Protein AF-A0A7R9NQP6-F1 (afdb_monomer)

InterPro domains:
  IPR001611 Leucine-rich repeat [PF13516] (286-305)
  IPR001611 Leucine-rich repeat [PF13516] (339-361)
  IPR001611 Leucine-rich repeat [PF13516] (367-389)
  IPR001611 Leucine-rich repeat [PF13516] (395-410)
  IPR032675 Leucine-rich repeat domain superfamily [G3DSA:3.80.10.10] (155-460)
  IPR052410 Dynein regulatory complex subunit 5 [PTHR24107] (277-445)

Solvent-accessible surface area (backbone atoms only — not comparable to full-atom values): 25619 Å² total; per-residue (Å²): 143,89,82,80,91,78,88,80,87,78,88,86,83,85,84,86,80,86,86,90,86,91,86,78,85,89,87,82,89,89,80,81,88,85,82,84,84,79,77,88,72,80,71,70,82,73,80,71,73,75,63,85,80,70,61,91,67,77,78,74,50,72,64,57,54,50,40,52,55,46,47,79,43,45,88,72,62,83,75,62,69,85,79,47,56,72,65,60,40,51,53,34,52,73,68,49,72,95,69,56,63,89,54,43,63,84,69,55,83,57,50,68,50,29,40,53,59,35,43,75,78,41,72,85,65,62,42,76,82,40,83,69,30,32,55,34,37,45,41,27,50,50,52,32,48,53,56,38,67,39,39,27,81,79,43,71,67,59,68,56,63,66,44,42,78,73,30,20,94,53,28,34,53,41,70,32,74,23,43,56,68,62,68,74,81,71,62,70,84,80,65,60,97,82,68,86,67,79,80,73,76,61,50,72,90,56,45,41,69,55,33,60,50,26,87,53,34,26,37,42,34,40,22,53,31,76,67,92,68,59,95,87,62,62,72,82,68,56,68,73,51,73,65,59,53,51,38,48,44,58,14,54,70,52,32,59,64,27,30,32,46,32,50,33,63,36,65,41,33,30,69,57,40,33,54,46,29,63,52,47,33,75,36,61,38,33,30,36,42,33,44,28,44,24,45,25,23,36,64,15,29,38,26,50,18,52,29,48,57,30,87,55,38,45,41,27,33,43,33,40,29,35,13,61,27,24,34,68,6,34,36,36,35,17,58,22,41,40,73,34,77,52,41,28,34,41,33,43,22,51,24,46,25,25,31,69,10,41,26,35,37,13,58,15,37,65,62,29,69,44,42,27,33,42,32,48,22,34,16,73,29,38,54,80,8,47,54,35,34,49,64,16,45,65,72,39,71,35,43,28,35,40,32,49,20,51,24,46,34,50,58,74,55,34,54,52,49,44,56,38,50,71,70,33,65,45,42,47,44,74,33,42,55,70,15,80,21,37,82,82,44,41,71,61,46,53,51,44,23,54,51,28,32,60,76,68,75,63,85,89,81,90,74,128

Structure (mmCIF, N/CA/C/O backbone):
data_AF-A0A7R9NQP6-F1
#
_entry.id   AF-A0A7R9NQP6-F1
#
loop_
_atom_site.group_PDB
_atom_site.id
_atom_site.type_symbol
_atom_site.label_atom_id
_atom_site.label_alt_id
_atom_site.label_comp_id
_atom_site.label_asym_id
_atom_site.label_entity_id
_atom_site.label_seq_id
_atom_site.pdbx_PDB_ins_code
_atom_site.Cartn_x
_atom_site.Cartn_y
_atom_site.Cartn_z
_atom_site.occupancy
_atom_site.B_iso_or_equiv
_atom_site.auth_seq_id
_atom_site.auth_comp_id
_atom_site.auth_asym_id
_atom_site.auth_atom_id
_atom_site.pdbx_PDB_model_num
ATOM 1 N N . CYS A 1 1 ? -31.441 -5.270 45.026 1.00 39.62 1 CYS A N 1
ATOM 2 C CA . CYS A 1 1 ? -31.573 -6.325 46.052 1.00 39.62 1 CYS A CA 1
ATOM 3 C C . CYS A 1 1 ? -31.035 -5.852 47.391 1.00 39.62 1 CYS A C 1
ATOM 5 O O . CYS A 1 1 ? -29.826 -5.816 47.558 1.00 39.62 1 CYS A O 1
ATOM 7 N N . LEU A 1 2 ? -31.949 -5.467 48.283 1.00 29.47 2 LEU A N 1
ATOM 8 C CA . LEU A 1 2 ? -31.888 -5.486 49.751 1.00 29.47 2 LEU A CA 1
ATOM 9 C C . LEU A 1 2 ? -32.905 -4.446 50.212 1.00 29.47 2 LEU A C 1
ATOM 11 O O . LEU A 1 2 ? -32.582 -3.270 50.274 1.00 29.47 2 LEU A O 1
ATOM 15 N N . LEU A 1 3 ? -34.133 -4.885 50.475 1.00 30.61 3 LEU A N 1
ATOM 16 C CA . LEU A 1 3 ? -34.961 -4.346 51.545 1.00 30.61 3 LEU A CA 1
ATOM 17 C C . LEU A 1 3 ? -35.979 -5.419 51.938 1.00 30.61 3 LEU A C 1
ATOM 19 O O . LEU A 1 3 ? -36.476 -6.192 51.123 1.00 30.61 3 LEU A O 1
ATOM 23 N N . SER A 1 4 ? -36.116 -5.515 53.246 1.00 28.83 4 SER A N 1
ATOM 24 C CA . SER A 1 4 ? -36.638 -6.590 54.068 1.00 28.83 4 SER A CA 1
ATOM 25 C C . SER A 1 4 ? -38.142 -6.805 53.953 1.00 28.83 4 SER A C 1
ATOM 27 O O . SER A 1 4 ? -38.912 -5.856 53.846 1.00 28.83 4 SER A O 1
ATOM 29 N N . LYS A 1 5 ? -38.531 -8.074 54.109 1.00 33.00 5 LYS A N 1
ATOM 30 C CA . LYS A 1 5 ? -39.879 -8.525 54.457 1.00 33.00 5 LYS A CA 1
ATOM 31 C C . LYS A 1 5 ? -40.4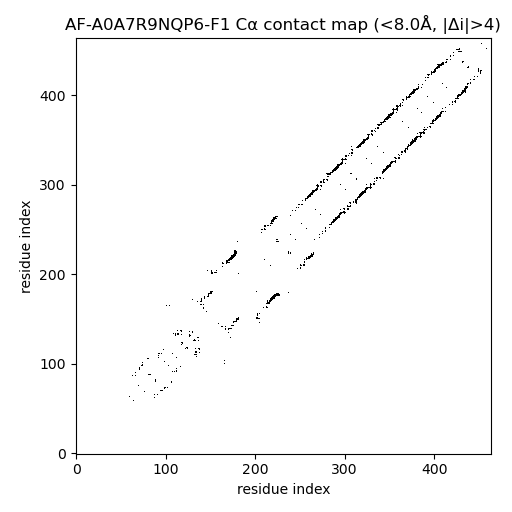50 -7.732 55.639 1.00 33.00 5 LYS A C 1
ATOM 33 O O . LYS A 1 5 ? -39.841 -7.700 56.706 1.00 33.00 5 LYS A O 1
ATOM 38 N N . SER A 1 6 ? -41.660 -7.217 55.472 1.00 28.95 6 SER A N 1
ATOM 39 C CA . SER A 1 6 ? -42.601 -6.989 56.568 1.00 28.95 6 SER A CA 1
ATOM 40 C C . SER A 1 6 ? -43.941 -7.584 56.148 1.00 28.95 6 SER A C 1
ATOM 42 O O . SER A 1 6 ? -44.668 -7.000 55.346 1.00 28.95 6 SER A O 1
ATOM 44 N N . GLU A 1 7 ? -44.208 -8.791 56.641 1.00 29.53 7 GLU A N 1
ATOM 45 C CA . GLU A 1 7 ? -45.511 -9.449 56.582 1.00 29.53 7 GLU A CA 1
ATOM 46 C C . GLU A 1 7 ? -46.492 -8.638 57.442 1.00 29.53 7 GLU A C 1
ATOM 48 O O . GLU A 1 7 ? -46.265 -8.442 58.635 1.00 29.53 7 GLU A O 1
ATOM 53 N N . CYS A 1 8 ? -47.569 -8.140 56.834 1.00 26.11 8 CYS A N 1
ATOM 54 C CA . CYS A 1 8 ? -48.753 -7.683 57.554 1.00 26.11 8 CYS A CA 1
ATOM 55 C C . CYS A 1 8 ? -49.799 -8.788 57.443 1.00 26.11 8 CYS A C 1
ATOM 57 O O . CYS A 1 8 ? -50.418 -8.978 56.398 1.00 26.11 8 CYS A O 1
ATOM 59 N N . VAL A 1 9 ? -49.941 -9.532 58.536 1.00 29.44 9 VAL A N 1
ATOM 60 C CA . VAL A 1 9 ? -51.050 -10.445 58.797 1.00 29.44 9 VAL A CA 1
ATOM 61 C C . VAL A 1 9 ? -52.276 -9.587 59.104 1.00 29.44 9 VAL A C 1
ATOM 63 O O . VAL A 1 9 ? -52.268 -8.820 60.064 1.00 29.44 9 VAL A O 1
ATOM 66 N N . MET A 1 10 ? -53.315 -9.698 58.283 1.00 29.81 10 MET A N 1
ATOM 67 C CA . MET A 1 10 ? -54.665 -9.256 58.628 1.00 29.81 10 MET A CA 1
ATOM 68 C C . MET A 1 10 ? -55.528 -10.512 58.684 1.00 29.81 10 MET A C 1
ATOM 70 O O . MET A 1 10 ? -56.006 -10.984 57.655 1.00 29.81 10 MET A O 1
ATOM 74 N N . ASP A 1 11 ? -55.662 -11.063 59.890 1.00 29.48 11 ASP A N 1
ATOM 75 C CA . ASP A 1 11 ? -56.671 -12.068 60.213 1.00 29.48 11 ASP A CA 1
ATOM 76 C C . ASP A 1 11 ? -58.061 -11.438 60.070 1.00 29.48 11 ASP A C 1
ATOM 78 O O . ASP A 1 11 ? -58.393 -10.435 60.709 1.00 29.48 11 ASP A O 1
ATOM 82 N N . SER A 1 12 ? -58.869 -12.033 59.200 1.00 32.59 12 SER A N 1
ATOM 83 C CA . SER A 1 12 ? -60.274 -11.715 59.003 1.00 32.59 12 SER A CA 1
ATOM 84 C C . SER A 1 12 ? -61.116 -12.841 59.592 1.00 32.59 12 SER A C 1
ATOM 86 O O . SER A 1 12 ? -61.397 -13.794 58.882 1.00 32.59 12 SER A O 1
ATOM 88 N N . ASP A 1 13 ? -61.541 -12.726 60.849 1.00 30.78 13 ASP A N 1
ATOM 89 C CA . ASP A 1 13 ? -62.592 -13.585 61.405 1.00 30.78 13 ASP A CA 1
ATOM 90 C C . ASP A 1 13 ? -63.430 -12.782 62.410 1.00 30.78 13 ASP A C 1
ATOM 92 O O . ASP A 1 13 ? -63.097 -12.644 63.587 1.00 30.78 13 ASP A O 1
ATOM 96 N N . ILE A 1 14 ? -64.541 -12.219 61.927 1.00 34.50 14 ILE A N 1
ATOM 97 C CA . ILE A 1 14 ? -65.664 -11.800 62.772 1.00 34.50 14 ILE A CA 1
ATOM 98 C C . ILE A 1 14 ? -66.877 -12.594 62.294 1.00 34.50 14 ILE A C 1
ATOM 100 O O . ILE A 1 14 ? -67.584 -12.198 61.367 1.00 34.50 14 ILE A O 1
ATOM 104 N N . GLU A 1 15 ? -67.093 -13.739 62.936 1.00 32.62 15 GLU A N 1
ATOM 105 C CA . GLU A 1 15 ? -68.356 -14.465 62.893 1.00 32.62 15 GLU A CA 1
ATOM 106 C C . GLU A 1 15 ? -69.392 -13.753 63.771 1.00 32.62 15 GLU A C 1
ATOM 108 O O . GLU A 1 15 ? -69.141 -13.388 64.921 1.00 32.62 15 GLU A O 1
ATOM 113 N N . VAL A 1 16 ? -70.586 -13.569 63.212 1.00 32.91 16 VAL A N 1
ATOM 114 C CA . VAL A 1 16 ? -71.772 -13.071 63.909 1.00 32.91 16 VAL A CA 1
ATOM 115 C C . VAL A 1 16 ? -72.537 -14.268 64.463 1.00 32.91 16 VAL A C 1
ATOM 117 O O . VAL A 1 16 ? -72.942 -15.146 63.704 1.00 32.91 16 VAL A O 1
ATOM 120 N N . ASN A 1 17 ? -72.815 -14.285 65.763 1.00 33.66 17 ASN A N 1
ATOM 121 C CA . ASN A 1 17 ? -73.730 -15.237 66.387 1.00 33.66 17 ASN A CA 1
ATOM 122 C C . ASN A 1 17 ? -75.077 -14.583 66.739 1.00 33.66 17 ASN A C 1
ATOM 124 O O . ASN A 1 17 ? -75.167 -13.507 67.329 1.00 33.66 17 ASN A O 1
ATOM 128 N N . ALA A 1 18 ? -76.143 -15.271 66.326 1.00 37.06 18 ALA A N 1
ATOM 129 C CA . ALA A 1 18 ? -77.533 -14.973 66.641 1.00 37.06 18 ALA A CA 1
ATOM 130 C C . ALA A 1 18 ? -77.835 -15.243 68.129 1.00 37.06 18 ALA A C 1
ATOM 132 O O . ALA A 1 18 ? -77.159 -16.056 68.749 1.00 37.06 18 ALA A O 1
ATOM 133 N N . TYR A 1 19 ? -78.901 -14.616 68.645 1.00 32.16 19 TYR A N 1
ATOM 134 C CA . TYR A 1 19 ? -79.460 -14.683 70.014 1.00 32.16 19 TYR A CA 1
ATOM 135 C C . TYR A 1 19 ? -78.958 -13.598 70.986 1.00 32.16 19 TYR A C 1
ATOM 137 O O . TYR A 1 19 ? -77.983 -13.754 71.710 1.00 32.16 19 TYR A O 1
ATOM 145 N N . GLY A 1 20 ? -79.680 -12.471 71.015 1.00 33.56 20 GLY A N 1
ATOM 146 C CA . GLY A 1 20 ? -79.323 -11.289 71.796 1.00 33.56 20 GLY A CA 1
ATOM 147 C C . GLY A 1 20 ? -79.698 -11.288 73.282 1.00 33.56 20 GLY A C 1
ATOM 148 O O . GLY A 1 20 ? -80.667 -11.916 73.700 1.00 33.56 20 GLY A O 1
ATOM 149 N N . LYS A 1 21 ? -78.967 -10.471 74.053 1.00 32.72 21 LYS A N 1
ATOM 150 C CA . LYS A 1 21 ? -79.448 -9.393 74.949 1.00 32.72 21 LYS A CA 1
ATOM 151 C C . LYS A 1 21 ? -78.251 -8.711 75.660 1.00 32.72 21 LYS A C 1
ATOM 153 O O . LYS A 1 21 ? -77.186 -9.315 75.721 1.00 32.72 21 LYS A O 1
ATOM 158 N N . PRO A 1 22 ? -78.406 -7.467 76.168 1.00 48.50 22 PRO A N 1
ATOM 159 C CA . PRO A 1 22 ? -77.302 -6.596 76.586 1.00 48.50 22 PRO A CA 1
ATOM 160 C C . PRO A 1 22 ? -77.083 -6.543 78.114 1.00 48.50 22 PRO A C 1
ATOM 162 O O . PRO A 1 22 ? -78.037 -6.628 78.884 1.00 48.50 22 PRO A O 1
ATOM 165 N N . SER A 1 23 ? -75.842 -6.301 78.545 1.00 31.33 23 SER A N 1
ATOM 166 C CA . SER A 1 23 ? -75.444 -5.856 79.899 1.00 31.33 23 SER A CA 1
ATOM 167 C C . SER A 1 23 ? -73.976 -5.406 79.831 1.00 31.33 23 SER A C 1
ATOM 1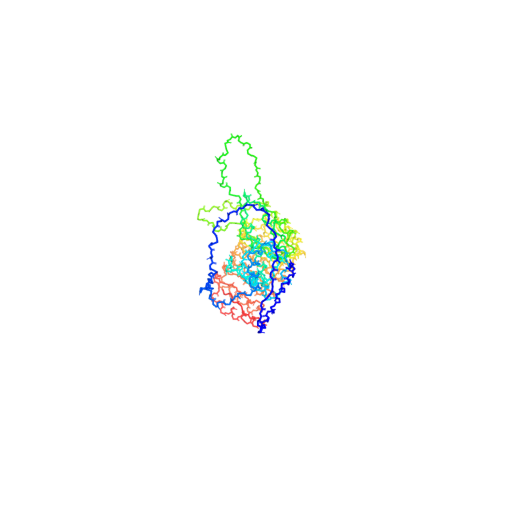69 O O . SER A 1 23 ? -73.217 -6.045 79.115 1.00 31.33 23 SER A O 1
ATOM 171 N N . SER A 1 24 ? -73.428 -4.401 80.509 1.00 33.69 24 SER A N 1
ATOM 172 C CA . SER A 1 24 ? -73.835 -3.482 81.581 1.00 33.69 24 SER A CA 1
ATOM 173 C C . SER A 1 24 ? -72.625 -2.536 81.760 1.00 33.69 24 SER A C 1
ATOM 175 O O . SER A 1 24 ? -71.501 -3.018 81.798 1.00 33.69 24 SER A O 1
ATOM 177 N N . TYR A 1 25 ? -72.804 -1.219 81.642 1.00 29.67 25 TYR A N 1
ATOM 178 C CA . TYR A 1 25 ? -72.688 -0.222 82.724 1.00 29.67 25 TYR A CA 1
ATOM 179 C C . TYR A 1 25 ? -71.302 0.051 83.367 1.00 29.67 25 TYR A C 1
ATOM 181 O O . TYR A 1 25 ? -70.724 -0.832 83.987 1.00 29.67 25 TYR A O 1
ATOM 189 N N . TYR A 1 26 ? -70.947 1.354 83.327 1.00 30.30 26 TYR A N 1
ATOM 190 C CA . TYR A 1 26 ? -70.052 2.154 84.200 1.00 30.30 26 TYR A CA 1
ATOM 191 C C . TYR A 1 26 ? -68.534 1.845 84.139 1.00 30.30 26 TYR A C 1
ATOM 193 O O . TYR A 1 26 ? -68.136 0.695 84.079 1.00 30.30 26 TYR A O 1
ATOM 201 N N . GLU A 1 27 ? -67.580 2.785 84.146 1.00 28.95 27 GLU A N 1
ATOM 202 C CA . GLU A 1 27 ? -67.545 4.235 84.404 1.00 28.95 27 GLU A CA 1
ATOM 203 C C . GLU A 1 27 ? -66.134 4.740 83.998 1.00 28.95 27 GLU A C 1
ATOM 205 O O . GLU A 1 27 ? -65.151 4.060 84.287 1.00 28.95 27 GLU A O 1
ATOM 210 N N . ILE A 1 28 ? -65.991 5.916 83.371 1.00 36.88 28 ILE A N 1
ATOM 211 C CA . ILE A 1 28 ? -64.696 6.627 83.277 1.00 36.88 28 ILE A CA 1
ATOM 212 C C . ILE A 1 28 ? -64.879 7.997 83.950 1.00 36.88 28 ILE A C 1
ATOM 214 O O . ILE A 1 28 ? -65.793 8.725 83.550 1.00 36.88 28 ILE A O 1
ATOM 218 N N . PRO A 1 29 ? -64.059 8.375 84.953 1.00 32.97 29 PRO A N 1
ATOM 219 C CA . PRO A 1 29 ? -64.158 9.679 85.603 1.00 32.97 29 PRO A CA 1
ATOM 220 C C . PRO A 1 29 ? -63.649 10.817 84.698 1.00 32.97 29 PRO A C 1
ATOM 222 O O . PRO A 1 29 ? -62.683 10.621 83.957 1.00 32.97 29 PRO A O 1
ATOM 225 N N . PRO A 1 30 ? -64.239 12.023 84.788 1.00 45.19 30 PRO A N 1
ATOM 226 C CA . PRO A 1 30 ? -63.868 13.177 83.982 1.00 45.19 30 PRO A CA 1
ATOM 227 C C . PRO A 1 30 ? -62.827 14.036 84.706 1.00 45.19 30 PRO A C 1
ATOM 229 O O . PRO A 1 30 ? -63.010 14.380 85.873 1.00 45.19 30 PRO A O 1
ATOM 232 N N . ALA A 1 31 ? -61.768 14.448 84.014 1.00 32.22 31 ALA A N 1
ATOM 233 C CA . ALA A 1 31 ? -60.899 15.504 84.519 1.00 32.22 31 ALA A CA 1
ATOM 234 C C . ALA A 1 31 ? -60.083 16.156 83.396 1.00 32.22 31 ALA A C 1
ATOM 236 O O . ALA A 1 31 ? -59.104 15.591 82.923 1.00 32.22 31 ALA A O 1
ATOM 237 N N . TYR A 1 32 ? -60.492 17.389 83.090 1.00 30.80 32 TYR A N 1
ATOM 238 C CA . TYR A 1 32 ? -59.717 18.480 82.495 1.00 30.80 32 TYR A CA 1
ATOM 239 C C . TYR A 1 32 ? -59.455 18.386 80.975 1.00 30.80 32 TYR A C 1
ATOM 241 O O . TYR A 1 32 ? -58.635 17.605 80.511 1.00 30.80 32 TYR A O 1
ATOM 249 N N . THR A 1 33 ? -60.295 19.031 80.142 1.00 33.47 33 THR A N 1
ATOM 250 C CA . THR A 1 33 ? -60.209 20.466 79.724 1.00 33.47 33 THR A CA 1
ATOM 251 C C . THR A 1 33 ? -58.931 20.716 78.917 1.00 33.47 33 THR A C 1
ATOM 253 O O . THR A 1 33 ? -57.853 20.374 79.373 1.00 33.47 33 THR A O 1
ATOM 256 N N . ASP A 1 34 ? -58.879 21.331 77.748 1.00 31.20 34 ASP A N 1
ATOM 257 C CA . ASP A 1 34 ? -59.781 22.189 76.999 1.00 31.20 34 ASP A CA 1
ATOM 258 C C . ASP A 1 34 ? -59.227 22.208 75.572 1.00 31.20 34 ASP A C 1
ATOM 260 O O . ASP A 1 34 ? -58.048 22.502 75.385 1.00 31.20 34 ASP A O 1
ATOM 264 N N . SER A 1 35 ? -60.049 21.920 74.565 1.00 35.84 35 SER A N 1
ATOM 265 C CA . SER A 1 35 ? -60.048 22.636 73.276 1.00 35.84 35 SER A CA 1
ATOM 266 C C . SER A 1 35 ? -61.171 22.099 72.393 1.00 35.84 35 SER A C 1
ATOM 268 O O . SER A 1 35 ? -61.070 21.134 71.643 1.00 35.84 35 SER A O 1
ATOM 270 N N . ILE A 1 36 ? -62.300 22.766 72.590 1.00 33.78 36 ILE A N 1
ATOM 271 C CA . ILE A 1 36 ? -63.418 23.005 71.687 1.00 33.78 36 ILE A CA 1
ATOM 272 C C . ILE A 1 36 ? -63.104 22.709 70.208 1.00 33.78 36 ILE A C 1
ATOM 274 O O . ILE A 1 36 ? -62.397 23.447 69.530 1.00 33.78 36 ILE A O 1
ATOM 278 N N . ARG A 1 37 ? -63.725 21.622 69.734 1.00 35.12 37 ARG A N 1
ATOM 279 C CA . ARG A 1 37 ? -64.576 21.529 68.535 1.00 35.12 37 ARG A CA 1
ATOM 280 C C . ARG A 1 37 ? -64.401 22.646 67.500 1.00 35.12 37 ARG A C 1
ATOM 282 O O . ARG A 1 37 ? -64.962 23.725 67.665 1.00 35.12 37 ARG A O 1
ATOM 289 N N . TYR A 1 38 ? -63.849 22.292 66.345 1.00 34.09 38 TYR A N 1
ATOM 290 C CA . TYR A 1 38 ? -64.303 22.855 65.076 1.00 34.09 38 TYR A CA 1
ATOM 291 C C . TYR A 1 38 ? -64.502 21.715 64.067 1.00 34.09 38 TYR A C 1
ATOM 293 O O . TYR A 1 38 ? -63.561 21.017 63.715 1.00 34.09 38 TYR A O 1
ATOM 301 N N . PHE A 1 39 ? -65.772 21.518 63.701 1.00 35.44 39 PHE A N 1
ATOM 302 C CA . PHE A 1 39 ? -66.303 20.796 62.540 1.00 35.44 39 PHE A CA 1
ATOM 303 C C . PHE A 1 39 ? -65.794 19.372 62.268 1.00 35.44 39 PHE A C 1
ATOM 305 O O . PHE A 1 39 ? -64.870 19.140 61.497 1.00 35.44 39 PHE A O 1
ATOM 312 N N . VAL A 1 40 ? -66.540 18.392 62.790 1.00 34.56 40 VAL A N 1
ATOM 313 C CA . VAL A 1 40 ? -66.738 17.128 62.069 1.00 34.56 40 VAL A CA 1
ATOM 314 C C . VAL A 1 40 ? -67.710 17.436 60.931 1.00 34.56 40 VAL A C 1
ATOM 316 O O . VAL A 1 40 ? -68.923 17.316 61.091 1.00 34.56 40 VAL A O 1
ATOM 319 N N . GLU A 1 41 ? -67.190 17.879 59.788 1.00 39.41 41 GLU A N 1
ATOM 320 C CA . GLU A 1 41 ? -67.835 17.496 58.539 1.00 39.41 41 GLU A CA 1
ATOM 321 C C . GLU A 1 41 ? -67.621 15.993 58.424 1.00 39.41 41 GLU A C 1
ATOM 323 O O . GLU A 1 41 ? -66.493 15.507 58.309 1.00 39.41 41 GLU A O 1
ATOM 328 N N . VAL A 1 42 ? -68.717 15.247 58.539 1.00 44.16 42 VAL A N 1
ATOM 329 C CA . VAL A 1 42 ? -68.767 13.872 58.064 1.00 44.16 42 VAL A CA 1
ATOM 330 C C . VAL A 1 42 ? -68.504 13.969 56.568 1.00 44.16 42 VAL A C 1
ATOM 332 O O . VAL A 1 42 ? -69.419 14.161 55.77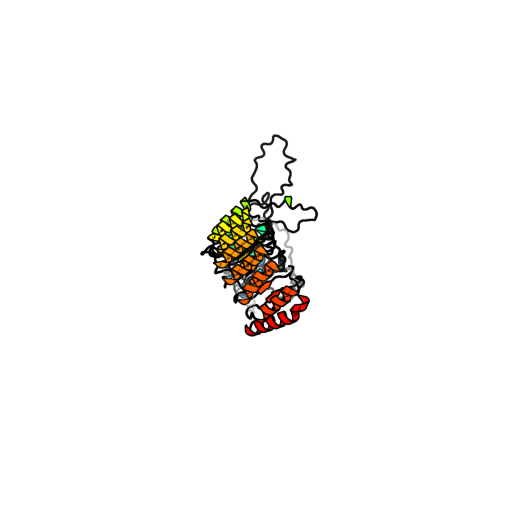4 1.00 44.16 42 VAL A O 1
ATOM 335 N N . THR A 1 43 ? -67.234 13.900 56.180 1.00 40.34 43 THR A N 1
ATOM 336 C CA . THR A 1 43 ? -66.893 13.493 54.831 1.00 40.34 43 THR A CA 1
ATOM 337 C C . THR A 1 43 ? -67.329 12.042 54.768 1.00 40.34 43 THR A C 1
ATOM 339 O O . THR A 1 43 ? -66.662 11.136 55.272 1.00 40.34 43 THR A O 1
ATOM 342 N N . GLU A 1 44 ? -68.531 11.823 54.228 1.00 42.28 44 GLU A N 1
ATOM 343 C CA . GLU A 1 44 ? -68.839 10.560 53.577 1.00 42.28 44 GLU A CA 1
ATOM 344 C C . GLU A 1 44 ? -67.576 10.170 52.814 1.00 42.28 44 GLU A C 1
ATOM 346 O O . GLU A 1 44 ? -67.060 10.966 52.024 1.00 42.28 44 GLU A O 1
ATOM 351 N N . ARG A 1 45 ? -67.014 8.994 53.109 1.00 41.12 45 ARG A N 1
ATOM 352 C CA . ARG A 1 45 ? -65.969 8.441 52.254 1.00 41.12 45 ARG A CA 1
ATOM 353 C C . ARG A 1 45 ? -66.589 8.336 50.868 1.00 41.12 45 ARG A C 1
ATOM 355 O O . ARG A 1 45 ? -67.332 7.396 50.601 1.00 41.12 45 ARG A O 1
ATOM 362 N N . GLN A 1 46 ? -66.316 9.309 50.006 1.00 41.03 46 GLN A N 1
ATOM 363 C CA . GLN A 1 46 ? -66.589 9.166 48.595 1.00 41.03 46 GLN A CA 1
ATOM 364 C C . GLN A 1 46 ? -65.698 8.026 48.122 1.00 41.03 46 GLN A C 1
ATOM 366 O O . GLN A 1 46 ? -64.473 8.142 48.094 1.00 41.03 46 GLN A O 1
ATOM 371 N N . LEU A 1 47 ? -66.328 6.906 47.781 1.00 47.94 47 LEU A N 1
ATOM 372 C CA . LEU A 1 47 ? -65.762 5.986 46.812 1.00 47.94 47 LEU A CA 1
ATOM 373 C C . LEU A 1 47 ? -65.625 6.783 45.515 1.00 47.94 47 LEU A C 1
ATOM 375 O O . LEU A 1 47 ? -66.583 6.942 44.761 1.00 47.94 47 LEU A O 1
ATOM 379 N N . VAL A 1 48 ? -64.444 7.357 45.305 1.00 45.59 48 VAL A N 1
ATOM 380 C CA . VAL A 1 48 ? -64.047 7.831 43.987 1.00 45.59 48 VAL A CA 1
ATOM 381 C C . VAL A 1 48 ? -63.878 6.565 43.160 1.00 45.59 48 VAL A C 1
ATOM 383 O O . VAL A 1 48 ? -63.068 5.709 43.514 1.00 45.59 48 VAL A O 1
ATOM 386 N N . ALA A 1 49 ? -64.714 6.401 42.134 1.00 50.91 49 ALA A N 1
ATOM 387 C CA . ALA A 1 49 ? -64.572 5.311 41.182 1.00 50.91 49 ALA A CA 1
ATOM 388 C C . ALA A 1 49 ? -63.126 5.289 40.672 1.00 50.91 49 ALA A C 1
ATOM 390 O O . ALA A 1 49 ? -62.573 6.351 40.372 1.00 50.91 49 ALA A O 1
ATOM 391 N N . GLU A 1 50 ? -62.529 4.095 40.614 1.00 56.25 50 GLU A N 1
ATOM 392 C CA . GLU A 1 50 ? -61.252 3.880 39.937 1.00 56.25 50 GLU A CA 1
ATOM 393 C C . GLU A 1 50 ? -61.289 4.602 38.592 1.00 56.25 50 GLU A C 1
ATOM 395 O O . GLU A 1 50 ? -62.294 4.551 37.877 1.00 56.25 50 GLU A O 1
ATOM 400 N N . ASP A 1 51 ? -60.227 5.354 38.313 1.00 49.38 51 ASP A N 1
ATOM 401 C CA . ASP A 1 51 ? -60.091 6.154 37.108 1.00 49.38 51 ASP A CA 1
ATOM 402 C C . ASP A 1 51 ? -60.501 5.324 35.880 1.00 49.38 51 ASP A C 1
ATOM 404 O O . ASP A 1 51 ? -59.846 4.351 35.523 1.00 49.38 51 ASP A O 1
ATOM 408 N N . ILE A 1 52 ? -61.609 5.692 35.231 1.00 50.84 52 ILE A N 1
ATOM 409 C CA . ILE A 1 52 ? -62.168 4.960 34.080 1.00 50.84 52 ILE A CA 1
ATOM 410 C C . ILE A 1 52 ? -61.256 5.110 32.843 1.00 50.84 52 ILE A C 1
ATOM 412 O O . ILE A 1 52 ? -61.425 4.408 31.847 1.00 50.84 52 ILE A O 1
ATOM 416 N N . SER A 1 53 ? -60.258 6.003 32.893 1.00 48.31 53 SER A N 1
ATOM 417 C CA . SER A 1 53 ? -59.188 6.064 31.893 1.00 48.31 53 SER A CA 1
ATOM 418 C C . SER A 1 53 ? -58.075 5.032 32.123 1.00 48.31 53 SER A C 1
ATOM 420 O O . SER A 1 53 ? -57.212 4.869 31.253 1.00 48.31 53 SER A O 1
ATOM 422 N N . TRP A 1 54 ? -58.116 4.293 33.243 1.00 48.75 54 TRP A N 1
ATOM 423 C CA . TRP A 1 54 ? -57.244 3.157 33.529 1.00 48.75 54 TRP A CA 1
ATOM 424 C C . TRP A 1 54 ? -57.622 1.996 32.611 1.00 48.75 54 TRP A C 1
ATOM 426 O O . TRP A 1 54 ? -58.477 1.154 32.874 1.00 48.75 54 TRP A O 1
ATOM 436 N N . THR A 1 55 ? -57.040 2.055 31.427 1.00 50.91 55 THR A N 1
ATOM 437 C CA . THR A 1 55 ? -57.300 1.146 30.326 1.00 50.91 55 THR A CA 1
ATOM 438 C C . THR A 1 55 ? -56.561 -0.167 30.574 1.00 50.91 55 THR A C 1
ATOM 440 O O . THR A 1 55 ? -55.436 -0.157 31.063 1.00 50.91 55 THR A O 1
ATOM 443 N N . GLU A 1 56 ? -57.195 -1.283 30.199 1.00 47.56 56 GLU A N 1
ATOM 444 C CA . GLU A 1 56 ? -56.744 -2.695 30.199 1.00 47.56 56 GLU A CA 1
ATOM 445 C C . GLU A 1 56 ? -55.389 -2.982 29.501 1.00 47.56 56 GLU A C 1
ATOM 447 O O . GLU A 1 56 ? -55.091 -4.119 29.127 1.00 47.56 56 GLU A O 1
ATOM 452 N N . TYR A 1 57 ? -54.538 -1.980 29.289 1.00 52.38 57 TYR A N 1
ATOM 453 C CA . TYR A 1 57 ? -53.180 -2.196 28.826 1.00 52.38 57 TYR A CA 1
ATOM 454 C C . TYR A 1 57 ? -52.395 -2.902 29.926 1.00 52.38 57 TYR A C 1
ATOM 456 O O . TYR A 1 57 ? -52.243 -2.386 31.030 1.00 52.38 57 TYR A O 1
ATOM 464 N N . LEU A 1 58 ? -51.927 -4.105 29.583 1.00 59.66 58 LEU A N 1
ATOM 465 C CA . LEU A 1 58 ? -50.973 -4.926 30.319 1.00 59.66 58 LEU A CA 1
ATOM 466 C C . LEU A 1 58 ? -50.079 -4.054 31.215 1.00 59.66 58 LEU A C 1
ATOM 468 O O . LEU A 1 58 ? -49.284 -3.261 30.705 1.00 59.66 58 LEU A O 1
ATOM 472 N N . ILE A 1 59 ? -50.220 -4.178 32.536 1.00 69.00 59 ILE A N 1
ATOM 473 C CA . ILE A 1 59 ? -49.287 -3.526 33.457 1.00 69.00 59 ILE A CA 1
ATOM 474 C C . ILE A 1 59 ? -47.916 -4.134 33.143 1.00 69.00 59 ILE A C 1
ATOM 476 O O . ILE A 1 59 ? -47.788 -5.359 33.247 1.00 69.00 59 ILE A O 1
ATOM 480 N N . PRO A 1 60 ? -46.925 -3.331 32.711 1.00 75.06 60 PRO A N 1
ATOM 481 C CA . PRO A 1 60 ? -45.603 -3.853 32.413 1.00 75.06 60 PRO A CA 1
ATOM 482 C C . PRO A 1 60 ? -45.066 -4.537 33.662 1.00 75.06 60 PRO A C 1
ATOM 484 O O . PRO A 1 60 ? -45.236 -4.041 34.783 1.00 75.06 60 PRO A O 1
ATOM 487 N N . ASP A 1 61 ? -44.464 -5.704 33.469 1.00 83.56 61 ASP A N 1
ATOM 488 C CA . ASP A 1 61 ? -43.916 -6.455 34.582 1.00 83.56 61 ASP A CA 1
ATOM 489 C C . ASP A 1 61 ? -42.834 -5.633 35.310 1.00 83.56 61 ASP A C 1
ATOM 491 O O . ASP A 1 61 ? -42.245 -4.677 34.786 1.00 83.56 61 ASP A O 1
ATOM 495 N N . LEU A 1 62 ? -42.596 -5.972 36.580 1.00 86.44 62 LEU A N 1
ATOM 496 C CA . LEU A 1 62 ? -41.615 -5.250 37.387 1.00 86.44 62 LEU A CA 1
ATOM 497 C C . LEU A 1 62 ? -40.222 -5.291 36.736 1.00 86.44 62 LEU A C 1
ATOM 499 O O . LEU A 1 62 ? -39.476 -4.319 36.850 1.00 86.44 62 LEU A O 1
ATOM 503 N N . SER A 1 63 ? -39.888 -6.377 36.033 1.00 86.12 63 SER A N 1
ATOM 504 C CA . SER A 1 63 ? -38.652 -6.526 35.257 1.00 86.12 63 SER A CA 1
ATOM 505 C C . SER A 1 63 ? -38.526 -5.480 34.148 1.00 86.12 63 SER A C 1
ATOM 507 O O . SER A 1 63 ? -37.497 -4.819 34.058 1.00 86.12 63 SER A O 1
ATOM 509 N N . GLU A 1 64 ? -39.566 -5.232 33.356 1.00 86.31 64 GLU A N 1
ATOM 510 C CA . GLU A 1 64 ? -39.588 -4.263 32.262 1.00 86.31 64 GLU A CA 1
ATOM 511 C C . GLU A 1 64 ? -39.434 -2.842 32.806 1.00 86.31 64 GLU A C 1
ATOM 513 O O . GLU A 1 64 ? -38.668 -2.040 32.261 1.00 86.31 64 GLU A O 1
ATOM 518 N N . LEU A 1 65 ? -40.107 -2.538 33.920 1.00 88.69 65 LEU A N 1
ATOM 519 C CA . LEU A 1 65 ? -39.941 -1.268 34.626 1.00 88.69 65 LEU A CA 1
ATOM 520 C C . LEU A 1 65 ? -38.510 -1.101 35.153 1.00 88.69 65 LEU A C 1
ATOM 522 O O . LEU A 1 65 ? -37.901 -0.049 34.948 1.00 88.69 65 LEU A O 1
ATOM 526 N N . CYS A 1 66 ? -37.935 -2.138 35.767 1.00 88.81 66 CYS A N 1
ATOM 527 C CA . CYS A 1 66 ? -36.541 -2.121 36.221 1.00 88.81 66 CYS A CA 1
ATOM 528 C C . CYS A 1 66 ? -35.571 -1.925 35.049 1.00 88.81 66 CYS A C 1
ATOM 530 O O . CYS A 1 66 ? -34.667 -1.094 35.132 1.00 88.81 66 CYS A O 1
ATOM 532 N N . ASN A 1 67 ? -35.784 -2.628 33.938 1.00 89.50 67 ASN A N 1
ATOM 533 C CA . ASN A 1 67 ? -34.961 -2.536 32.739 1.00 89.50 67 ASN A CA 1
ATOM 534 C C . ASN A 1 67 ? -34.989 -1.126 32.137 1.00 89.50 67 ASN A C 1
ATOM 536 O O . ASN A 1 67 ? -33.934 -0.607 31.776 1.00 89.50 67 ASN A O 1
ATOM 540 N N . LYS A 1 68 ? -36.158 -0.470 32.077 1.00 89.12 68 LYS A N 1
ATOM 541 C CA . LYS A 1 68 ? -36.276 0.931 31.626 1.00 89.12 68 LYS A CA 1
ATOM 542 C C . LYS A 1 68 ? -35.444 1.876 32.493 1.00 89.12 68 LYS A C 1
ATOM 544 O O . LYS A 1 68 ? -34.658 2.656 31.961 1.00 89.12 68 LYS A O 1
ATOM 549 N N . VAL A 1 69 ? -35.531 1.741 33.817 1.00 88.81 69 VAL A N 1
ATOM 550 C CA . VAL A 1 69 ? -34.736 2.556 34.753 1.00 88.81 69 VAL A CA 1
ATOM 551 C C . VAL A 1 69 ? -33.233 2.298 34.592 1.00 88.81 69 VAL A C 1
ATOM 553 O O . VAL A 1 69 ? -32.444 3.246 34.639 1.00 88.81 69 VAL A O 1
ATOM 556 N N . ILE A 1 70 ? -32.828 1.040 34.370 1.00 87.88 70 ILE A N 1
ATOM 557 C CA . ILE A 1 70 ? -31.430 0.673 34.094 1.00 87.88 70 ILE A CA 1
ATOM 558 C C . ILE A 1 70 ? -30.943 1.338 32.803 1.00 87.88 70 ILE A C 1
ATOM 560 O O . ILE A 1 70 ? -29.861 1.920 32.806 1.00 87.88 70 ILE A O 1
ATOM 564 N N . ILE A 1 71 ? -31.729 1.292 31.723 1.00 89.44 71 ILE A N 1
ATOM 565 C CA . ILE A 1 71 ? -31.395 1.923 30.436 1.00 89.44 71 ILE A CA 1
ATOM 566 C C . ILE A 1 71 ? -31.206 3.438 30.608 1.00 89.44 71 ILE A C 1
ATOM 568 O O . ILE A 1 71 ? -30.193 3.984 30.171 1.00 89.44 71 ILE A O 1
ATOM 572 N N . GLU A 1 72 ? -32.137 4.118 31.281 1.00 88.62 72 GLU A N 1
ATOM 573 C CA . GLU A 1 72 ? -32.083 5.572 31.500 1.00 88.62 72 GLU A CA 1
ATOM 574 C C . GLU A 1 72 ? -30.881 6.004 32.351 1.00 88.62 72 GLU A C 1
ATOM 576 O O . GLU A 1 72 ? -30.313 7.078 32.149 1.00 88.62 72 GLU A O 1
ATOM 581 N N . ASN A 1 73 ? -30.460 5.154 33.288 1.00 87.62 73 ASN A N 1
ATOM 582 C CA . ASN A 1 73 ? -29.370 5.440 34.218 1.00 87.62 73 ASN A CA 1
ATOM 583 C C . ASN A 1 73 ? -28.091 4.662 33.901 1.00 87.62 73 ASN A C 1
ATOM 585 O O . ASN A 1 73 ? -27.197 4.585 34.746 1.00 87.62 73 ASN A O 1
ATOM 589 N N . PHE A 1 74 ? -27.959 4.121 32.687 1.00 88.31 74 PHE A N 1
ATOM 590 C CA . PHE A 1 74 ? -26.883 3.186 32.363 1.00 88.31 74 PHE A CA 1
ATOM 591 C C . PHE A 1 74 ? -25.483 3.799 32.509 1.00 88.31 74 PHE A C 1
ATOM 593 O O . PHE A 1 74 ? -24.540 3.119 32.896 1.00 88.31 74 PHE A O 1
ATOM 600 N N . ASN A 1 75 ? -25.342 5.115 32.309 1.00 83.44 75 ASN A N 1
ATOM 601 C CA . ASN A 1 75 ? -24.074 5.821 32.543 1.00 83.44 75 ASN A CA 1
ATOM 602 C C . ASN A 1 75 ? -23.621 5.827 34.020 1.00 83.44 75 ASN A C 1
ATOM 604 O O . ASN A 1 75 ? -22.480 6.170 34.311 1.00 83.44 75 ASN A O 1
ATOM 608 N N . LYS A 1 76 ? -24.503 5.484 34.963 1.00 84.25 76 LYS A N 1
ATOM 609 C CA . LYS A 1 76 ? -24.192 5.332 36.394 1.00 84.25 76 LYS A CA 1
ATOM 610 C C . LYS A 1 76 ? -24.124 3.862 36.812 1.00 84.25 76 LYS A C 1
ATOM 612 O O . LYS A 1 76 ? -23.946 3.574 37.993 1.00 84.25 76 LYS A O 1
ATOM 617 N N . PHE A 1 77 ? -24.317 2.934 35.876 1.00 75.94 77 PHE A N 1
ATOM 618 C CA . PHE A 1 77 ? -24.338 1.512 36.167 1.00 75.94 77 PHE A CA 1
ATOM 619 C C . PHE A 1 77 ? -22.929 1.026 36.525 1.00 75.94 77 PHE A C 1
ATOM 621 O O . PHE A 1 77 ? -22.011 1.082 35.713 1.00 75.94 77 PHE A O 1
ATOM 628 N N . THR A 1 78 ? -22.767 0.549 37.758 1.00 68.06 78 THR A N 1
ATOM 629 C CA . THR A 1 78 ? -21.507 -0.001 38.289 1.00 68.06 78 THR A CA 1
ATOM 630 C C . THR A 1 78 ? -21.527 -1.527 38.412 1.00 68.06 78 THR A C 1
ATOM 632 O O . THR A 1 78 ? -20.544 -2.126 38.844 1.00 68.06 78 THR A O 1
ATOM 635 N N . GLY A 1 79 ? -22.653 -2.162 38.069 1.00 70.81 79 GLY A N 1
ATOM 636 C CA . GLY A 1 79 ? -22.829 -3.611 38.133 1.00 70.81 79 GLY A CA 1
ATOM 637 C C . GLY A 1 79 ? -22.206 -4.346 36.945 1.00 70.81 79 GLY A C 1
ATOM 638 O O . GLY A 1 79 ? -21.712 -3.746 35.993 1.00 70.81 79 GLY A O 1
ATOM 639 N N . SER A 1 80 ? -22.263 -5.678 36.976 1.00 77.88 80 SER A N 1
ATOM 640 C CA . SER A 1 80 ? -21.920 -6.502 35.816 1.00 77.88 80 SER A CA 1
ATOM 641 C C . SER A 1 80 ? -23.176 -6.770 34.995 1.00 77.88 80 SER A C 1
ATOM 643 O O . SER A 1 80 ? -24.162 -7.264 35.530 1.00 77.88 80 SER A O 1
ATOM 645 N N . LEU A 1 81 ? -23.150 -6.523 33.683 1.00 78.62 81 LEU A N 1
ATOM 646 C CA . LEU A 1 81 ? -24.245 -6.959 32.802 1.00 78.62 81 LEU A CA 1
ATOM 647 C C . LEU A 1 81 ? -24.452 -8.480 32.844 1.00 78.62 81 LEU A C 1
ATOM 649 O O . LEU A 1 81 ? -25.559 -8.954 32.619 1.00 78.62 81 LEU A O 1
ATOM 653 N N . ASN A 1 82 ? -23.404 -9.242 33.164 1.00 79.75 82 ASN A N 1
ATOM 654 C CA . ASN A 1 82 ? -23.463 -10.699 33.248 1.00 79.75 82 ASN A CA 1
ATOM 655 C C . ASN A 1 82 ? -24.178 -11.205 34.508 1.00 79.75 82 ASN A C 1
ATOM 657 O O . ASN A 1 82 ? -24.419 -12.403 34.607 1.00 79.75 82 ASN A O 1
ATOM 661 N N . SER A 1 83 ? -24.501 -10.333 35.473 1.00 84.31 83 SER A N 1
ATOM 662 C CA . SER A 1 83 ? -25.326 -10.720 36.624 1.00 84.31 83 SER A CA 1
ATOM 663 C C . SER A 1 83 ? -26.828 -10.624 36.352 1.00 84.31 83 SER A C 1
ATOM 665 O O . SER A 1 83 ? -27.609 -11.018 37.211 1.00 84.31 83 SER A O 1
ATOM 667 N N . LEU A 1 84 ? -27.231 -10.048 35.216 1.00 84.88 84 LEU A N 1
ATOM 668 C CA . LEU A 1 84 ? -28.627 -9.974 34.788 1.00 84.88 84 LEU A CA 1
ATOM 669 C C . LEU A 1 84 ? -29.018 -11.251 34.037 1.00 84.88 84 LEU A C 1
ATOM 671 O O . LEU A 1 84 ? -28.167 -11.889 33.411 1.00 84.88 84 LEU A O 1
ATOM 675 N N . GLU A 1 85 ? -30.305 -11.600 34.066 1.00 88.81 85 GLU A N 1
ATOM 676 C CA . GLU A 1 85 ? -30.828 -12.688 33.239 1.00 88.81 85 GLU A CA 1
ATOM 677 C C . GLU A 1 85 ? -30.633 -12.382 31.745 1.00 88.81 85 GLU A C 1
ATOM 679 O O . GLU A 1 85 ? -30.553 -11.224 31.325 1.00 88.81 85 GLU A O 1
ATOM 684 N N . GLU A 1 86 ? -30.515 -13.423 30.914 1.00 88.75 86 GLU A N 1
ATOM 685 C CA . GLU A 1 86 ? -30.163 -13.244 29.500 1.00 88.75 86 GLU A CA 1
ATOM 686 C C . GLU A 1 86 ? -31.183 -12.408 28.719 1.00 88.75 86 GLU A C 1
ATOM 688 O O . GLU A 1 86 ? -30.792 -11.661 27.815 1.00 88.75 86 GLU A O 1
ATOM 693 N N . ASP A 1 87 ? -32.468 -12.521 29.055 1.00 88.81 87 ASP A N 1
ATOM 694 C CA . ASP A 1 87 ? -33.547 -11.786 28.395 1.00 88.81 87 ASP A CA 1
ATOM 695 C C . ASP A 1 87 ? -33.539 -10.307 28.786 1.00 88.81 87 ASP A C 1
ATOM 697 O O . ASP A 1 87 ? -33.564 -9.448 27.901 1.00 88.81 87 ASP A O 1
ATOM 701 N N . ASP A 1 88 ? -33.360 -10.003 30.074 1.00 89.38 88 ASP A N 1
ATOM 702 C CA . ASP A 1 88 ? -33.187 -8.635 30.570 1.00 89.38 88 ASP A CA 1
ATOM 703 C C . ASP A 1 88 ? -31.947 -7.976 29.967 1.00 89.38 88 ASP A C 1
ATOM 705 O O . ASP A 1 88 ? -32.007 -6.862 29.445 1.00 89.38 88 ASP A O 1
ATOM 709 N N . ARG A 1 89 ? -30.813 -8.688 29.960 1.00 89.31 89 ARG A N 1
ATOM 710 C CA . ARG A 1 89 ? -29.561 -8.200 29.371 1.00 89.31 89 ARG A CA 1
ATOM 711 C C . ARG A 1 89 ? -29.740 -7.870 27.891 1.00 89.31 89 ARG A C 1
ATOM 713 O O . ARG A 1 89 ? -29.326 -6.795 27.453 1.00 89.31 89 ARG A O 1
ATOM 720 N N . ARG A 1 90 ? -30.369 -8.761 27.114 1.00 88.62 90 ARG A N 1
ATOM 721 C CA . ARG A 1 90 ? -30.661 -8.522 25.690 1.00 88.62 90 ARG A CA 1
ATOM 722 C C . ARG A 1 90 ? -31.613 -7.348 25.501 1.00 88.62 90 ARG A C 1
ATOM 724 O O . ARG A 1 90 ? -31.373 -6.519 24.624 1.00 88.62 90 ARG A O 1
ATOM 731 N N . TYR A 1 91 ? -32.660 -7.252 26.317 1.00 90.00 91 TYR A N 1
ATOM 732 C CA . TYR A 1 91 ? -33.613 -6.149 26.266 1.00 90.00 91 TYR A CA 1
ATOM 733 C C . TYR A 1 91 ? -32.933 -4.807 26.554 1.00 90.00 91 TYR A C 1
ATOM 735 O O . TYR A 1 91 ? -33.107 -3.859 25.787 1.00 90.00 91 TYR A O 1
ATOM 743 N N . ILE A 1 92 ? -32.109 -4.733 27.602 1.00 90.31 92 ILE A N 1
ATOM 744 C CA . ILE A 1 92 ? -31.342 -3.534 27.947 1.00 90.31 92 ILE A CA 1
ATOM 745 C C . ILE A 1 92 ? -30.421 -3.160 26.787 1.00 90.31 92 ILE A C 1
ATOM 747 O O . ILE A 1 92 ? -30.559 -2.073 26.235 1.00 90.31 92 ILE A O 1
ATOM 751 N N . ILE A 1 93 ? -29.544 -4.069 26.344 1.00 90.19 93 ILE A N 1
ATOM 752 C CA . ILE A 1 93 ? -28.570 -3.788 25.277 1.00 90.19 93 ILE A CA 1
ATOM 753 C C . ILE A 1 93 ? -29.255 -3.345 23.984 1.00 90.19 93 ILE A C 1
ATOM 755 O O . ILE A 1 93 ? -28.782 -2.417 23.329 1.00 90.19 93 ILE A O 1
ATOM 759 N N . LYS A 1 94 ? -30.380 -3.964 23.611 1.00 91.12 94 LYS A N 1
ATOM 760 C CA . LYS A 1 94 ? -31.151 -3.603 22.413 1.00 91.12 94 LYS A CA 1
ATOM 761 C C . LYS A 1 94 ? -31.704 -2.177 22.475 1.00 91.12 94 LYS A C 1
ATOM 763 O O . LYS A 1 94 ? -31.743 -1.510 21.444 1.00 91.12 94 LYS A O 1
ATOM 768 N N . ASN A 1 95 ? -32.100 -1.721 23.660 1.00 90.12 95 ASN A N 1
ATOM 769 C CA . ASN A 1 95 ? -32.737 -0.422 23.875 1.00 90.12 95 ASN A CA 1
ATOM 770 C C . ASN A 1 95 ? -31.778 0.654 24.422 1.00 90.12 95 ASN A C 1
ATOM 772 O O . ASN A 1 95 ? -32.197 1.789 24.637 1.00 90.12 95 ASN A O 1
ATOM 776 N N . LEU A 1 96 ? -30.494 0.334 24.626 1.00 90.44 96 LEU A N 1
ATOM 777 C CA . LEU A 1 96 ? -29.487 1.324 24.998 1.00 90.44 96 LEU A CA 1
ATOM 778 C C . LEU A 1 96 ? -29.231 2.314 23.858 1.00 90.44 96 LEU A C 1
ATOM 780 O O . LEU A 1 96 ? -28.901 1.934 22.728 1.00 90.44 96 LEU A O 1
ATOM 784 N N . ASN A 1 97 ? -29.318 3.595 24.212 1.00 84.88 97 ASN A N 1
ATOM 785 C CA . ASN A 1 97 ? -28.838 4.713 23.407 1.00 84.88 97 ASN A CA 1
ATOM 786 C C . ASN A 1 97 ? -27.307 4.837 23.506 1.00 84.88 97 ASN A C 1
ATOM 788 O O . ASN A 1 97 ? -26.633 4.029 24.147 1.00 84.88 97 ASN A O 1
ATOM 792 N N . ARG A 1 98 ? -26.739 5.868 22.873 1.00 84.81 98 ARG A N 1
ATOM 793 C CA . ARG A 1 98 ? -25.305 6.157 22.960 1.00 84.81 98 ARG A CA 1
ATOM 794 C C . ARG A 1 98 ? -24.907 6.509 24.399 1.00 84.81 98 ARG A C 1
ATOM 796 O O . ARG A 1 98 ? -25.395 7.486 24.963 1.00 84.81 98 ARG A O 1
ATOM 803 N N . ILE A 1 99 ? -23.991 5.729 24.962 1.00 89.62 99 ILE A N 1
ATOM 804 C CA . ILE A 1 99 ? -23.415 5.918 26.303 1.00 89.62 99 ILE A CA 1
ATOM 805 C C . ILE A 1 99 ? -21.909 6.214 26.219 1.00 89.62 99 ILE A C 1
ATOM 807 O O . ILE A 1 99 ? -21.305 6.131 25.146 1.00 89.62 99 ILE A O 1
ATOM 811 N N . SER A 1 100 ? -21.294 6.564 27.353 1.00 89.94 100 SER A N 1
ATOM 812 C CA . SER A 1 100 ? -19.849 6.823 27.427 1.00 89.94 100 SER A CA 1
ATOM 813 C C . SER A 1 100 ? -19.020 5.599 27.019 1.00 89.94 100 SER A C 1
ATOM 815 O O . SER A 1 100 ? -19.320 4.471 27.420 1.00 89.94 100 SER A O 1
ATOM 817 N N . LEU A 1 101 ? -17.930 5.814 26.273 1.00 92.25 101 LEU A N 1
ATOM 818 C CA . LEU A 1 101 ? -17.025 4.735 25.860 1.00 92.25 101 LEU A CA 1
ATOM 819 C C . LEU A 1 101 ? -16.320 4.069 27.043 1.00 92.25 101 LEU A C 1
ATOM 821 O O . LEU A 1 101 ? -16.113 2.859 27.000 1.00 92.25 101 LEU A O 1
ATOM 825 N N . HIS A 1 102 ? -16.050 4.807 28.123 1.00 90.75 102 HIS A N 1
ATOM 826 C CA . HIS A 1 102 ? -15.488 4.242 29.356 1.00 90.75 102 HIS A CA 1
ATOM 827 C C . HIS A 1 102 ? -16.387 3.173 29.993 1.00 90.75 102 HIS A C 1
ATOM 829 O O . HIS A 1 102 ? -15.903 2.349 30.759 1.00 90.75 102 HIS A O 1
ATOM 835 N N . ILE A 1 103 ? -17.683 3.176 29.667 1.00 89.94 103 ILE A N 1
ATOM 836 C CA . ILE A 1 103 ? -18.671 2.212 30.162 1.00 89.94 103 ILE A CA 1
ATOM 837 C C . ILE A 1 103 ? -18.965 1.167 29.083 1.00 89.94 103 ILE A C 1
ATOM 839 O O . ILE A 1 103 ? -18.917 -0.030 29.351 1.00 89.94 103 ILE A O 1
ATOM 843 N N . ALA A 1 104 ? -19.219 1.603 27.845 1.00 92.25 104 ALA A N 1
ATOM 844 C CA . ALA A 1 104 ? -19.566 0.705 26.744 1.00 92.25 104 ALA A CA 1
ATOM 845 C C . ALA A 1 104 ? -18.454 -0.294 26.416 1.00 92.25 104 ALA A C 1
ATOM 847 O O . ALA A 1 104 ? -18.728 -1.476 26.230 1.00 92.25 104 ALA A O 1
ATOM 848 N N . VAL A 1 105 ? -17.202 0.163 26.331 1.00 93.44 105 VAL A N 1
ATOM 849 C CA . VAL A 1 105 ? -16.075 -0.678 25.908 1.00 93.44 105 VAL A CA 1
ATOM 850 C C . VAL A 1 105 ? -15.829 -1.857 26.854 1.00 93.44 105 VAL A C 1
ATOM 852 O O . VAL A 1 105 ? -15.722 -2.971 26.343 1.00 93.44 105 VAL A O 1
ATOM 855 N N . PRO A 1 106 ? -15.757 -1.689 28.188 1.00 91.75 106 PRO A N 1
ATOM 856 C CA . PRO A 1 106 ? -15.549 -2.826 29.085 1.00 91.75 106 PRO A CA 1
ATOM 857 C C . PRO A 1 106 ? -16.795 -3.696 29.304 1.00 91.75 106 PRO A C 1
ATOM 859 O O . PRO A 1 106 ? -16.640 -4.855 29.675 1.00 91.75 106 PRO A O 1
ATOM 862 N N . LEU A 1 107 ? -18.014 -3.169 29.117 1.00 90.00 107 LEU A N 1
ATOM 863 C CA . LEU A 1 107 ? -19.245 -3.890 29.480 1.00 90.00 107 LEU A CA 1
ATOM 864 C C . LEU A 1 107 ? -19.995 -4.512 28.297 1.00 90.00 107 LEU A C 1
ATOM 866 O O . LEU A 1 107 ? -20.704 -5.497 28.493 1.00 90.00 107 LEU A O 1
ATOM 870 N N . ILE A 1 108 ? -19.890 -3.948 27.090 1.00 91.19 108 ILE A N 1
ATOM 871 C CA . ILE A 1 108 ? -20.711 -4.344 25.939 1.00 91.19 108 ILE A CA 1
ATOM 872 C C . ILE A 1 108 ? -19.829 -4.941 24.841 1.00 91.19 108 ILE A C 1
ATOM 874 O O . ILE A 1 108 ? -19.110 -4.230 24.133 1.00 91.19 108 ILE A O 1
ATOM 878 N N . ASP A 1 109 ? -19.931 -6.255 24.657 1.00 90.56 109 ASP A N 1
ATOM 879 C CA . ASP A 1 109 ? -19.357 -6.988 23.515 1.00 90.56 109 ASP A CA 1
ATOM 880 C C . ASP A 1 109 ? -20.389 -7.281 22.413 1.00 90.56 109 ASP A C 1
ATOM 882 O O . ASP A 1 109 ? -20.048 -7.809 21.360 1.00 90.56 109 ASP A O 1
ATOM 886 N N . ASP A 1 110 ? -21.652 -6.916 22.637 1.00 92.25 110 ASP A N 1
ATOM 887 C CA . ASP A 1 110 ? -22.747 -7.150 21.700 1.00 92.25 110 ASP A CA 1
ATOM 888 C C . ASP A 1 110 ? -22.568 -6.360 20.393 1.00 92.25 110 ASP A C 1
ATOM 890 O O . ASP A 1 110 ? -22.606 -5.127 20.363 1.00 92.25 110 ASP A O 1
ATOM 894 N N . GLU A 1 111 ? -22.378 -7.085 19.293 1.00 94.38 111 GLU A N 1
ATOM 895 C CA . GLU A 1 111 ? -22.123 -6.505 17.974 1.00 94.38 111 GLU A CA 1
ATOM 896 C C . GLU A 1 111 ? -23.339 -5.764 17.401 1.00 94.38 111 GLU A C 1
ATOM 898 O O . GLU A 1 111 ? -23.160 -4.835 16.614 1.00 94.38 111 GLU A O 1
ATOM 903 N N . ASP A 1 112 ? -24.569 -6.089 17.813 1.00 92.88 112 ASP A N 1
ATOM 904 C CA . ASP A 1 112 ? -25.759 -5.367 17.359 1.00 92.88 112 ASP A CA 1
ATOM 905 C C . ASP A 1 112 ? -25.836 -3.966 17.977 1.00 92.88 112 ASP A C 1
ATOM 907 O O . ASP A 1 112 ? -26.239 -3.019 17.294 1.00 92.88 112 ASP A O 1
ATOM 911 N N . TYR A 1 113 ? -25.417 -3.791 19.234 1.00 94.44 113 TYR A N 1
ATOM 912 C CA . TYR A 1 113 ? -25.231 -2.465 19.829 1.00 94.44 113 TYR A CA 1
ATOM 913 C C . TYR A 1 113 ? -24.216 -1.646 19.026 1.00 94.44 113 TYR A C 1
ATOM 915 O O . TYR A 1 113 ? -24.547 -0.561 18.539 1.00 94.44 113 TYR A O 1
ATOM 923 N N . TRP A 1 114 ? -23.007 -2.178 18.814 1.00 96.19 114 TRP A N 1
ATOM 924 C CA . TRP A 1 114 ? -21.952 -1.465 18.087 1.00 96.19 114 TRP A CA 1
ATOM 925 C C . TRP A 1 114 ? -22.315 -1.205 16.627 1.00 96.19 114 TRP A C 1
ATOM 927 O O . TRP A 1 114 ? -21.975 -0.152 16.091 1.00 96.19 114 TRP A O 1
ATOM 937 N N . LYS A 1 115 ? -23.061 -2.110 15.989 1.00 95.19 115 LYS A N 1
ATOM 938 C CA . LYS A 1 115 ? -23.614 -1.918 14.648 1.00 95.19 115 LYS A CA 1
ATOM 939 C C . LYS A 1 115 ? -24.540 -0.715 14.587 1.00 95.19 115 LYS A C 1
ATOM 941 O O . LYS A 1 115 ? -24.398 0.094 13.673 1.00 95.19 115 LYS A O 1
ATOM 946 N N . ARG A 1 116 ? -25.456 -0.563 15.551 1.00 94.44 116 ARG A N 1
ATOM 947 C CA . ARG A 1 116 ? -26.338 0.615 15.616 1.00 94.44 116 ARG A CA 1
ATOM 948 C C . ARG A 1 116 ? -25.526 1.900 15.781 1.00 94.44 116 ARG A C 1
ATOM 950 O O . ARG A 1 116 ? -25.737 2.829 15.010 1.00 94.44 116 ARG A O 1
ATOM 957 N N . GLN A 1 117 ? -24.546 1.916 16.691 1.00 94.62 117 GLN A N 1
ATOM 958 C CA . GLN A 1 117 ? -23.669 3.082 16.897 1.00 94.62 117 GLN A CA 1
ATOM 959 C C . GLN A 1 117 ? -22.846 3.427 15.642 1.00 94.62 117 GLN A C 1
ATOM 961 O O . GLN A 1 117 ? -22.677 4.595 15.294 1.00 94.62 117 GLN A O 1
ATOM 966 N N . CYS A 1 118 ? -22.345 2.410 14.941 1.00 95.12 118 CYS A N 1
ATOM 967 C CA . CYS A 1 118 ? -21.605 2.569 13.695 1.00 95.12 118 CYS A CA 1
ATOM 968 C C . CYS A 1 118 ? -22.476 3.117 12.562 1.00 95.12 118 CYS A C 1
ATOM 970 O O . CYS A 1 118 ? -22.034 4.013 11.858 1.00 95.12 118 CYS A O 1
ATOM 972 N N . ILE A 1 119 ? -23.683 2.581 12.361 1.00 93.31 119 ILE A N 1
ATOM 973 C CA . ILE A 1 119 ? -24.572 2.995 11.264 1.00 93.31 119 ILE A CA 1
ATOM 974 C C . ILE A 1 119 ? -25.078 4.423 11.476 1.00 93.31 119 ILE A C 1
ATOM 976 O O . ILE A 1 119 ? -25.164 5.173 10.507 1.00 93.31 119 ILE A O 1
ATOM 980 N N . ASP A 1 120 ? -25.365 4.798 12.724 1.00 93.44 120 ASP A N 1
ATOM 981 C CA . ASP A 1 120 ? -25.781 6.155 13.087 1.00 93.44 120 ASP A CA 1
ATOM 982 C C . ASP A 1 120 ? -24.717 7.198 12.703 1.00 93.44 120 ASP A C 1
ATOM 984 O O . ASP A 1 120 ? -25.022 8.214 12.081 1.00 93.44 120 ASP A O 1
ATOM 988 N N . ARG A 1 121 ? -23.4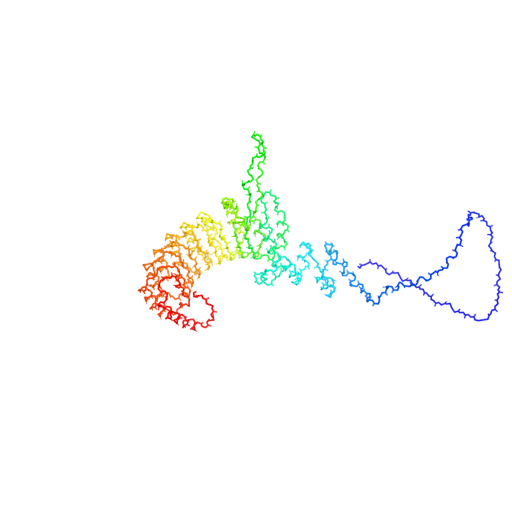40 6.913 12.992 1.00 93.81 121 ARG A N 1
ATOM 989 C CA . ARG A 1 121 ? -22.334 7.849 12.734 1.00 93.81 121 ARG A CA 1
ATOM 990 C C . ARG A 1 121 ? -21.711 7.720 11.338 1.00 93.81 121 ARG A C 1
ATOM 992 O O . ARG A 1 121 ? -21.267 8.715 10.770 1.00 93.81 121 ARG A O 1
ATOM 999 N N . TRP A 1 122 ? -21.657 6.507 10.790 1.00 94.12 122 TRP A N 1
ATOM 1000 C CA . TRP A 1 122 ? -20.942 6.149 9.560 1.00 94.12 122 TRP A CA 1
ATOM 1001 C C . TRP A 1 122 ? -21.743 5.150 8.702 1.00 94.12 122 TRP A C 1
ATOM 1003 O O . TRP A 1 122 ? -21.334 3.997 8.527 1.00 94.12 122 TRP A O 1
ATOM 1013 N N . PRO A 1 123 ? -22.864 5.576 8.089 1.00 91.12 123 PRO A N 1
ATOM 1014 C CA . PRO A 1 123 ? -23.799 4.675 7.406 1.00 91.12 123 PRO A CA 1
ATOM 1015 C C . PRO A 1 123 ? -23.186 3.914 6.219 1.00 91.12 123 PRO A C 1
ATOM 1017 O O . PRO A 1 123 ? -23.656 2.835 5.868 1.00 91.12 123 PRO A O 1
ATOM 1020 N N . MET A 1 124 ? -22.135 4.458 5.597 1.00 90.44 124 MET A N 1
ATOM 1021 C CA . MET A 1 124 ? -21.471 3.873 4.421 1.00 90.44 124 MET A CA 1
ATOM 1022 C C . MET A 1 124 ? -20.230 3.031 4.759 1.00 90.44 124 MET A C 1
ATOM 1024 O O . MET A 1 124 ? -19.589 2.483 3.856 1.00 90.44 124 MET A O 1
ATOM 1028 N N . ALA A 1 125 ? -19.846 2.942 6.033 1.00 87.12 125 ALA A N 1
ATOM 1029 C CA . ALA A 1 125 ? -18.636 2.236 6.426 1.00 87.12 125 ALA A CA 1
ATOM 1030 C C . ALA A 1 125 ? -18.799 0.708 6.342 1.00 87.12 125 ALA A C 1
ATOM 1032 O O . ALA A 1 125 ? -19.865 0.142 6.585 1.00 87.12 125 ALA A O 1
ATOM 1033 N N . ARG A 1 126 ? -17.710 0.022 5.976 1.00 91.12 126 ARG A N 1
ATOM 1034 C CA . ARG A 1 126 ? -17.706 -1.420 5.698 1.00 91.12 126 ARG A CA 1
ATOM 1035 C C . ARG A 1 126 ? -17.024 -2.192 6.820 1.00 91.12 126 ARG A C 1
ATOM 1037 O O . ARG A 1 126 ? -15.798 -2.240 6.871 1.00 91.12 126 ARG A O 1
ATOM 1044 N N . VAL A 1 127 ? -17.807 -2.889 7.643 1.00 94.50 127 VAL A N 1
ATOM 1045 C CA . VAL A 1 127 ? -17.300 -3.713 8.762 1.00 94.50 127 VAL A CA 1
ATOM 1046 C C . VAL A 1 127 ? -16.303 -4.798 8.320 1.00 94.50 127 VAL A C 1
ATOM 1048 O O . VAL A 1 127 ? -15.388 -5.154 9.061 1.00 94.50 127 VAL A O 1
ATOM 1051 N N . SER A 1 128 ? -16.398 -5.264 7.068 1.00 94.12 128 SER A N 1
ATOM 1052 C CA . SER A 1 128 ? -15.459 -6.229 6.480 1.00 94.12 128 SER A CA 1
ATOM 1053 C C . SER A 1 128 ? -14.013 -5.729 6.424 1.00 94.12 128 SER A C 1
ATOM 1055 O O . SER A 1 128 ? -13.087 -6.532 6.356 1.00 94.12 128 SER A O 1
ATOM 1057 N N . MET A 1 129 ? -13.798 -4.411 6.471 1.00 91.88 129 MET A N 1
ATOM 1058 C CA . MET A 1 129 ? -12.461 -3.812 6.516 1.00 91.88 129 MET A CA 1
ATOM 1059 C C . MET A 1 129 ? -11.826 -3.872 7.914 1.00 91.88 129 MET A C 1
ATOM 1061 O O . MET A 1 129 ? -10.608 -3.713 8.024 1.00 91.88 129 MET A O 1
ATOM 1065 N N . HIS A 1 130 ? -12.627 -4.165 8.942 1.00 94.62 130 HIS A N 1
ATOM 1066 C CA . HIS A 1 130 ? -12.293 -4.100 10.369 1.00 94.62 130 HIS A CA 1
ATOM 1067 C C . HIS A 1 130 ? -12.435 -5.473 11.053 1.00 94.62 130 HIS A C 1
ATOM 1069 O O . HIS A 1 130 ? -12.874 -5.585 12.194 1.00 94.62 130 HIS A O 1
ATOM 1075 N N . GLY A 1 131 ? -12.133 -6.554 10.326 1.00 93.31 131 GLY A N 1
ATOM 1076 C CA . GLY A 1 131 ? -12.200 -7.918 10.864 1.00 93.31 131 GLY A CA 1
ATOM 1077 C C . GLY A 1 131 ? -13.620 -8.437 11.121 1.00 93.31 131 GLY A C 1
ATOM 1078 O O . GLY A 1 131 ? -13.774 -9.388 11.876 1.00 93.31 131 GLY A O 1
ATOM 1079 N N . ASN A 1 132 ? -14.645 -7.837 10.499 1.00 95.44 132 ASN A N 1
ATOM 1080 C CA . ASN A 1 132 ? -16.063 -8.147 10.732 1.00 95.44 132 ASN A CA 1
ATOM 1081 C C . ASN A 1 132 ? -16.537 -7.905 12.183 1.00 95.44 132 ASN A C 1
ATOM 1083 O O . ASN A 1 132 ? -17.499 -8.534 12.611 1.00 95.44 132 ASN A O 1
ATOM 1087 N N . SER A 1 133 ? -15.902 -6.979 12.913 1.00 97.31 133 SER A N 1
ATOM 1088 C CA . SER A 1 133 ? -16.364 -6.503 14.227 1.00 97.31 133 SER A CA 1
ATOM 1089 C C . SER A 1 133 ? -16.727 -5.018 14.161 1.00 97.31 133 SER A C 1
ATOM 1091 O O . SER A 1 133 ? -15.894 -4.170 13.825 1.00 97.31 133 SER A O 1
ATOM 1093 N N . TYR A 1 134 ? -17.978 -4.687 14.484 1.00 97.38 134 TYR A N 1
ATOM 1094 C CA . TYR A 1 134 ? -18.454 -3.314 14.620 1.00 97.38 134 TYR A CA 1
ATOM 1095 C C . TYR A 1 134 ? -17.856 -2.633 15.846 1.00 97.38 134 TYR A C 1
ATOM 1097 O O . TYR A 1 134 ? -17.579 -1.439 15.770 1.00 97.38 134 TYR A O 1
ATOM 1105 N N . LYS A 1 135 ? -17.602 -3.359 16.944 1.00 97.12 135 LYS A N 1
ATOM 1106 C CA . LYS A 1 135 ? -16.900 -2.796 18.112 1.00 97.12 135 LYS A CA 1
ATOM 1107 C C . LYS A 1 135 ? -15.526 -2.270 17.715 1.00 97.12 135 LYS A C 1
ATOM 1109 O O . LYS A 1 135 ? -15.198 -1.109 17.955 1.00 97.12 135 LYS A O 1
ATOM 1114 N N . ARG A 1 136 ? -14.749 -3.109 17.027 1.00 97.38 136 ARG A N 1
ATOM 1115 C CA . ARG A 1 136 ? -13.442 -2.725 16.496 1.00 97.38 136 ARG A CA 1
ATOM 1116 C C . ARG A 1 136 ? -13.544 -1.577 15.496 1.00 97.38 136 ARG A C 1
ATOM 1118 O O . ARG A 1 136 ? -12.809 -0.604 15.633 1.00 97.38 136 ARG A O 1
ATOM 1125 N N . MET A 1 137 ? -14.458 -1.668 14.526 1.00 96.94 137 MET A N 1
ATOM 1126 C CA . MET A 1 137 ? -14.685 -0.601 13.548 1.00 96.94 137 MET A CA 1
ATOM 1127 C C . MET A 1 137 ? -14.965 0.738 14.235 1.00 96.94 137 MET A C 1
ATOM 1129 O O . MET A 1 137 ? -14.371 1.748 13.863 1.00 96.94 137 MET A O 1
ATOM 1133 N N . TYR A 1 138 ? -15.841 0.744 15.244 1.00 97.12 138 TYR A N 1
ATOM 1134 C CA . TYR A 1 138 ? -16.192 1.951 15.979 1.00 97.12 138 TYR A CA 1
ATOM 1135 C C . TYR A 1 138 ? -14.965 2.559 16.661 1.00 97.12 138 TYR A C 1
ATOM 1137 O O . TYR A 1 138 ? -14.743 3.762 16.559 1.00 97.12 138 TYR A O 1
ATOM 1145 N N . LEU A 1 139 ? -14.155 1.740 17.338 1.00 97.50 139 LEU A N 1
ATOM 1146 C CA . LEU A 1 139 ? -12.974 2.197 18.073 1.00 97.50 139 LEU A CA 1
ATOM 1147 C C . LEU A 1 139 ? -11.858 2.696 17.145 1.00 97.50 139 LEU A C 1
ATOM 1149 O O . LEU A 1 139 ? -11.303 3.765 17.395 1.00 97.50 139 LEU A O 1
ATOM 1153 N N . GLU A 1 140 ? -11.577 1.985 16.049 1.00 97.81 140 GLU A N 1
ATOM 1154 C CA . GLU A 1 140 ? -10.608 2.412 15.028 1.00 97.81 140 GLU A CA 1
ATOM 1155 C C . GLU A 1 140 ? -11.027 3.741 14.381 1.00 97.81 140 GLU A C 1
ATOM 1157 O O . GLU A 1 140 ? -10.210 4.657 14.257 1.00 97.81 140 GLU A O 1
ATOM 1162 N N . GLN A 1 141 ? -12.306 3.892 14.021 1.00 96.25 141 GLN A N 1
ATOM 1163 C CA . GLN A 1 141 ? -12.807 5.133 13.427 1.00 96.25 141 GLN A CA 1
ATOM 1164 C C . GLN A 1 141 ? -12.918 6.273 14.438 1.00 96.25 141 GLN A C 1
ATOM 1166 O O . GLN A 1 141 ? -12.686 7.422 14.075 1.00 96.25 141 GLN A O 1
ATOM 1171 N N . ASN A 1 142 ? -13.229 5.988 15.705 1.00 95.69 142 ASN A N 1
ATOM 1172 C CA . ASN A 1 142 ? -13.281 7.020 16.734 1.00 95.69 142 ASN A CA 1
ATOM 1173 C C . ASN A 1 142 ? -11.889 7.583 17.043 1.00 95.69 142 ASN A C 1
ATOM 1175 O O . ASN A 1 142 ? -11.746 8.799 17.124 1.00 95.69 142 ASN A O 1
ATOM 1179 N N . LEU A 1 143 ? -10.868 6.723 17.152 1.00 97.12 143 LEU A N 1
ATOM 1180 C CA . LEU A 1 143 ? -9.483 7.176 17.298 1.00 97.12 143 LEU A CA 1
ATOM 1181 C C . LEU A 1 143 ? -9.020 7.931 16.046 1.00 97.12 143 LEU A C 1
ATOM 1183 O O . LEU A 1 143 ? -8.457 9.012 16.165 1.00 97.12 143 LEU A O 1
ATOM 1187 N N . THR A 1 144 ? -9.315 7.413 14.849 1.00 95.81 144 THR A N 1
ATOM 1188 C CA . THR A 1 144 ? -9.005 8.108 13.587 1.00 95.81 144 THR A CA 1
ATOM 1189 C C . THR A 1 144 ? -9.629 9.503 13.557 1.00 95.81 144 THR A C 1
ATOM 1191 O O . THR A 1 144 ? -8.941 10.471 13.260 1.00 95.81 144 THR A O 1
ATOM 1194 N N . TYR A 1 145 ? -10.904 9.628 13.931 1.00 93.88 145 TYR A N 1
ATOM 1195 C CA . TYR A 1 145 ? -11.595 10.913 14.006 1.00 93.88 145 TYR A CA 1
ATOM 1196 C C . TYR A 1 145 ? -10.910 11.874 14.990 1.00 93.88 145 TYR A C 1
ATOM 1198 O O . TYR A 1 145 ? -10.672 13.026 14.642 1.00 93.88 145 TYR A O 1
ATOM 1206 N N . ALA A 1 146 ? -10.550 11.409 16.191 1.00 94.00 146 ALA A N 1
ATOM 1207 C CA . ALA A 1 146 ? -9.843 12.239 17.167 1.00 94.00 146 ALA A CA 1
ATOM 1208 C C . ALA A 1 146 ? -8.496 12.753 16.618 1.00 94.00 146 ALA A C 1
ATOM 1210 O O . ALA A 1 146 ? -8.161 13.918 16.809 1.00 94.00 146 ALA A O 1
ATOM 1211 N N . LEU A 1 147 ? -7.761 11.919 15.873 1.00 93.94 147 LEU A N 1
ATOM 1212 C CA . LEU A 1 147 ? -6.497 12.303 15.232 1.00 93.94 147 LEU A CA 1
ATOM 1213 C C . LEU A 1 147 ? -6.695 13.285 14.064 1.00 93.94 147 LEU A C 1
ATOM 1215 O O . LEU A 1 147 ? -5.959 14.260 13.952 1.00 93.94 147 LEU A O 1
ATOM 1219 N N . GLU A 1 148 ? -7.687 13.056 13.201 1.00 92.25 148 GLU A N 1
ATOM 1220 C CA . GLU A 1 148 ? -7.951 13.888 12.016 1.00 92.25 148 GLU A CA 1
ATOM 1221 C C . GLU A 1 148 ? -8.464 15.294 12.355 1.00 92.25 148 GLU A C 1
ATOM 1223 O O . GLU A 1 148 ? -8.222 16.246 11.607 1.00 92.25 148 GLU A O 1
ATOM 1228 N N . PHE A 1 149 ? -9.208 15.417 13.456 1.00 88.94 149 PHE A N 1
ATOM 1229 C CA . PHE A 1 149 ? -9.803 16.674 13.912 1.00 88.94 149 PHE A CA 1
ATOM 1230 C C . PHE A 1 149 ? -9.025 17.339 15.052 1.00 88.94 149 PHE A C 1
ATOM 1232 O O . PHE A 1 149 ? -9.453 18.390 15.535 1.00 88.94 149 PHE A O 1
ATOM 1239 N N . PHE A 1 150 ? -7.878 16.777 15.447 1.00 88.38 150 PHE A N 1
ATOM 1240 C CA . PHE A 1 150 ? -6.949 17.429 16.360 1.00 88.38 150 PHE A CA 1
ATOM 1241 C C . PHE A 1 150 ? -6.436 18.737 15.741 1.00 88.38 150 PHE A C 1
ATOM 1243 O O . PHE A 1 150 ? -5.891 18.749 14.636 1.00 88.38 150 PHE A O 1
ATOM 1250 N N . LYS A 1 151 ? -6.610 19.847 16.463 1.00 82.62 151 LYS A N 1
ATOM 1251 C CA . LYS A 1 151 ? -6.160 21.179 16.051 1.00 82.62 151 LYS A CA 1
ATOM 1252 C C . LYS A 1 151 ? -4.997 21.621 16.937 1.00 82.62 151 LYS A C 1
ATOM 1254 O O . LYS A 1 151 ? -5.252 21.924 18.100 1.00 82.62 151 LYS A O 1
ATOM 1259 N N . PRO A 1 152 ? -3.765 21.734 16.415 1.00 79.31 152 PRO A N 1
ATOM 1260 C CA . PRO A 1 152 ? -2.581 22.039 17.226 1.00 79.31 152 PRO A CA 1
ATOM 1261 C C . PRO A 1 152 ? -2.679 23.287 18.120 1.00 79.31 152 PRO A C 1
ATOM 1263 O O . PRO A 1 152 ? -2.063 23.332 19.183 1.00 79.31 152 PRO A O 1
ATOM 1266 N N . ASP A 1 153 ? -3.461 24.289 17.709 1.00 72.44 153 ASP A N 1
ATOM 1267 C CA . ASP A 1 153 ? -3.570 25.572 18.418 1.00 72.44 153 ASP A CA 1
ATOM 1268 C C . ASP A 1 153 ? -4.650 25.600 19.512 1.00 72.44 153 ASP A C 1
ATOM 1270 O O . ASP A 1 153 ? -4.661 26.507 20.339 1.00 72.44 153 ASP A O 1
ATOM 1274 N N . ILE A 1 154 ? -5.597 24.656 19.492 1.00 76.50 154 ILE A N 1
ATOM 1275 C CA . ILE A 1 154 ? -6.807 24.706 20.337 1.00 76.50 154 ILE A CA 1
ATOM 1276 C C . ILE A 1 154 ? -7.000 23.401 21.111 1.00 76.50 154 ILE A C 1
ATOM 1278 O O . ILE A 1 154 ? -7.479 23.406 22.243 1.00 76.50 154 ILE A O 1
ATOM 1282 N N . SER A 1 155 ? -6.668 22.270 20.493 1.00 80.69 155 SER A N 1
ATOM 1283 C CA . SER A 1 155 ? -6.856 20.947 21.071 1.00 80.69 155 SER A CA 1
ATOM 1284 C C . SER A 1 155 ? -5.740 20.613 22.054 1.00 80.69 155 SER A C 1
ATOM 1286 O O . SER A 1 155 ? -4.560 20.819 21.777 1.00 80.69 155 SER A O 1
ATOM 1288 N N . THR A 1 156 ? -6.119 20.007 23.175 1.00 84.44 156 THR A N 1
ATOM 1289 C CA . THR A 1 156 ? -5.197 19.251 24.025 1.00 84.44 156 THR A CA 1
ATOM 1290 C C . THR A 1 156 ? -5.140 17.798 23.548 1.00 84.44 156 THR A C 1
ATOM 1292 O O . THR A 1 156 ? -6.038 17.318 22.853 1.00 84.44 156 THR A O 1
ATOM 1295 N N . THR A 1 157 ? -4.094 17.066 23.928 1.00 87.38 157 THR A N 1
ATOM 1296 C CA . THR A 1 157 ? -3.978 15.622 23.651 1.00 87.38 157 THR A CA 1
ATOM 1297 C C . THR A 1 157 ? -4.857 14.760 24.560 1.00 87.38 157 THR A C 1
ATOM 1299 O O . THR A 1 157 ? -4.951 13.556 24.339 1.00 87.38 157 THR A O 1
ATOM 1302 N N . GLN A 1 158 ? -5.556 15.361 25.530 1.00 90.62 158 GLN A N 1
ATOM 1303 C CA . GLN A 1 158 ? -6.311 14.658 26.569 1.00 90.62 158 GLN A CA 1
ATOM 1304 C C . GLN A 1 158 ? -7.369 13.698 26.003 1.00 90.62 158 GLN A C 1
ATOM 1306 O O . GLN A 1 158 ? -7.451 12.560 26.451 1.00 90.62 158 GLN A O 1
ATOM 1311 N N . GLU A 1 159 ? -8.145 14.107 24.990 1.00 91.12 159 GLU A N 1
ATOM 1312 C CA . GLU A 1 159 ? -9.155 13.223 24.379 1.00 91.12 159 GLU A CA 1
ATOM 1313 C C . GLU A 1 159 ? -8.505 11.968 23.775 1.00 91.12 159 GLU A C 1
ATOM 1315 O O . GLU A 1 159 ? -9.007 10.856 23.931 1.00 91.12 159 GLU A O 1
ATOM 1320 N N . ILE A 1 160 ? -7.353 12.123 23.117 1.00 94.56 160 ILE A N 1
ATOM 1321 C CA . ILE A 1 160 ? -6.612 11.002 22.531 1.00 94.56 160 ILE A CA 1
ATOM 1322 C C . ILE A 1 160 ? -6.041 10.118 23.647 1.00 94.56 160 ILE A C 1
ATOM 1324 O O . ILE A 1 160 ? -6.175 8.897 23.587 1.00 94.56 160 ILE A O 1
ATOM 1328 N N . GLU A 1 161 ? -5.458 10.717 24.684 1.00 94.44 161 GLU A N 1
ATOM 1329 C CA . GLU A 1 161 ? -4.896 10.009 25.839 1.00 94.44 161 GLU A CA 1
ATOM 1330 C C . GLU A 1 161 ? -5.948 9.199 26.613 1.00 94.44 161 GLU A C 1
ATOM 1332 O O . GLU A 1 161 ? -5.664 8.077 27.030 1.00 94.44 161 GLU A O 1
ATOM 1337 N N . GLU A 1 162 ? -7.172 9.712 26.754 1.00 94.19 162 GLU A N 1
ATOM 1338 C CA . GLU A 1 162 ? -8.297 9.003 27.378 1.00 94.19 162 GLU A CA 1
ATOM 1339 C C . GLU A 1 162 ? -8.837 7.866 26.494 1.00 94.19 162 GLU A C 1
ATOM 1341 O O . GLU A 1 162 ? -9.255 6.820 27.002 1.00 94.19 162 GLU A O 1
ATOM 1346 N N . LEU A 1 163 ? -8.800 8.035 25.166 1.00 95.94 163 LEU A N 1
ATOM 1347 C CA . LEU A 1 163 ? -9.254 7.027 24.207 1.00 95.94 163 LEU A CA 1
ATOM 1348 C C . LEU A 1 163 ? -8.279 5.857 24.051 1.00 95.94 163 LEU A C 1
ATOM 1350 O O . LEU A 1 163 ? -8.731 4.721 23.878 1.00 95.94 163 LEU A O 1
ATOM 1354 N N . LEU A 1 164 ? -6.967 6.105 24.102 1.00 96.81 164 LEU A N 1
ATOM 1355 C CA . LEU A 1 164 ? -5.938 5.095 23.827 1.00 96.81 164 LEU A CA 1
ATOM 1356 C C . LEU A 1 164 ? -6.087 3.821 24.686 1.00 96.81 164 LEU A C 1
ATOM 1358 O O . LEU A 1 164 ? -6.105 2.732 24.107 1.00 96.81 164 LEU A O 1
ATOM 1362 N N . PRO A 1 165 ? -6.271 3.887 26.022 1.00 96.75 165 PRO A N 1
ATOM 1363 C CA . PRO A 1 165 ? -6.490 2.696 26.844 1.00 96.75 165 PRO A CA 1
ATOM 1364 C C . PRO A 1 165 ? -7.751 1.910 26.467 1.00 96.75 165 PRO A C 1
ATOM 1366 O O . PRO A 1 165 ? -7.774 0.689 26.605 1.00 96.75 165 PRO A O 1
ATOM 1369 N N . LEU A 1 166 ? -8.799 2.588 25.984 1.00 96.44 166 LEU A N 1
ATOM 1370 C CA . LEU A 1 166 ? -10.064 1.951 25.616 1.00 96.44 166 LEU A CA 1
ATOM 1371 C C . LEU A 1 166 ? -9.954 1.188 24.289 1.00 96.44 166 LEU A C 1
ATOM 1373 O O . LEU A 1 166 ? -10.586 0.148 24.112 1.00 96.44 166 LEU A O 1
ATOM 1377 N N . CYS A 1 167 ? -9.169 1.697 23.339 1.00 96.25 167 CYS A N 1
ATOM 1378 C CA . CYS A 1 167 ? -9.070 1.125 21.997 1.00 96.25 167 CYS A CA 1
ATOM 1379 C C . CYS A 1 167 ? -7.815 0.261 21.768 1.00 96.25 167 CYS A C 1
ATOM 1381 O O . CYS A 1 167 ? -7.770 -0.464 20.772 1.00 96.25 167 CYS A O 1
ATOM 1383 N N . SER A 1 168 ? -6.850 0.275 22.697 1.00 96.00 168 SER A N 1
ATOM 1384 C CA . SER A 1 168 ? -5.546 -0.407 22.612 1.00 96.00 168 SER A CA 1
ATOM 1385 C C . SER A 1 168 ? -5.619 -1.859 22.119 1.00 96.00 168 SER A C 1
ATOM 1387 O O . SER A 1 168 ? -4.897 -2.253 21.203 1.00 96.00 168 SER A O 1
ATOM 1389 N N . GLU A 1 169 ? -6.552 -2.647 22.661 1.00 95.69 169 GLU A N 1
ATOM 1390 C CA . GLU A 1 169 ? -6.698 -4.073 22.344 1.00 95.69 169 GLU A CA 1
ATOM 1391 C C . GLU A 1 169 ? -7.487 -4.366 21.058 1.00 95.69 169 GLU A C 1
ATOM 1393 O O . GLU A 1 169 ? -7.606 -5.531 20.666 1.00 95.69 169 GLU A O 1
ATOM 1398 N N . TYR A 1 170 ? -8.030 -3.341 20.401 1.00 96.81 170 TYR A N 1
ATOM 1399 C CA . TYR A 1 170 ? -8.937 -3.487 19.259 1.00 96.81 170 TYR A CA 1
ATOM 1400 C C . TYR A 1 170 ? -8.373 -2.894 17.970 1.00 96.81 170 TYR A C 1
ATOM 1402 O O . TYR A 1 170 ? -8.678 -3.395 16.889 1.00 96.81 170 TYR A O 1
ATOM 1410 N N . VAL A 1 171 ? -7.566 -1.837 18.068 1.00 97.75 171 VAL A N 1
ATOM 1411 C CA . VAL A 1 171 ? -7.039 -1.125 16.902 1.00 97.75 171 VAL A CA 1
ATOM 1412 C C . VAL A 1 171 ? -5.929 -1.939 16.249 1.00 97.75 171 VAL A C 1
ATOM 1414 O O . VAL A 1 171 ? -4.828 -2.062 16.782 1.00 97.75 171 VAL A O 1
ATOM 1417 N N . GLU A 1 172 ? -6.200 -2.452 15.049 1.00 98.00 172 GLU A N 1
ATOM 1418 C CA . GLU A 1 172 ? -5.156 -2.977 14.164 1.00 98.00 172 GLU A CA 1
ATOM 1419 C C . GLU A 1 172 ? -4.958 -2.117 12.914 1.00 98.00 172 GLU A C 1
ATOM 1421 O O . GLU A 1 172 ? -3.981 -2.322 12.192 1.00 98.00 172 GLU A O 1
ATOM 1426 N N . LYS A 1 173 ? -5.871 -1.178 12.633 1.00 97.50 173 LYS A N 1
ATOM 1427 C CA . LYS A 1 173 ? -5.783 -0.278 11.482 1.00 97.50 173 LYS A CA 1
ATOM 1428 C C . LYS A 1 173 ? -6.021 1.176 11.864 1.00 97.50 173 LYS A C 1
ATOM 1430 O O . LYS A 1 173 ? -7.005 1.488 12.530 1.00 97.50 173 LYS A O 1
ATOM 1435 N N . LEU A 1 174 ? -5.171 2.060 11.352 1.00 97.06 174 LEU A N 1
ATOM 1436 C CA . LEU A 1 174 ? -5.364 3.508 11.378 1.00 97.06 174 LEU A CA 1
ATOM 1437 C C . LEU A 1 174 ? -5.345 4.043 9.950 1.00 97.06 174 LEU A C 1
ATOM 1439 O O . LEU A 1 174 ? -4.346 3.908 9.247 1.00 97.06 174 LEU A O 1
ATOM 1443 N N . ASN A 1 175 ? -6.454 4.644 9.519 1.00 95.25 175 ASN A N 1
ATOM 1444 C CA . ASN A 1 175 ? -6.572 5.256 8.198 1.00 95.25 175 ASN A CA 1
ATOM 1445 C C . ASN A 1 175 ? -6.843 6.750 8.339 1.00 95.25 175 ASN A C 1
ATOM 1447 O O . ASN A 1 175 ? -7.991 7.178 8.322 1.00 95.25 175 ASN A O 1
ATOM 1451 N N . ILE A 1 176 ? -5.769 7.513 8.492 1.00 94.56 176 ILE A N 1
ATOM 1452 C CA . ILE A 1 176 ? -5.788 8.951 8.704 1.00 94.56 176 ILE A CA 1
ATOM 1453 C C . ILE A 1 176 ? -5.772 9.634 7.340 1.00 94.56 176 ILE A C 1
ATOM 1455 O O . ILE A 1 176 ? -4.758 9.667 6.640 1.00 94.56 176 ILE A O 1
ATOM 1459 N N . THR A 1 177 ? -6.920 10.169 6.955 1.00 91.50 177 THR A N 1
ATOM 1460 C CA . THR A 1 177 ? -7.158 10.794 5.655 1.00 91.50 177 THR A CA 1
ATOM 1461 C C . THR A 1 177 ? -6.944 12.294 5.661 1.00 91.50 177 THR A C 1
ATOM 1463 O O . THR A 1 177 ? -7.127 12.900 4.615 1.00 91.50 177 THR A O 1
ATOM 1466 N N . GLN A 1 178 ? -6.595 12.894 6.797 1.00 88.69 178 GLN A N 1
ATOM 1467 C CA . GLN A 1 178 ? -6.152 14.280 6.924 1.00 88.69 178 GLN A CA 1
ATOM 1468 C C . GLN A 1 178 ? -5.380 14.464 8.231 1.00 88.69 178 GLN A C 1
ATOM 1470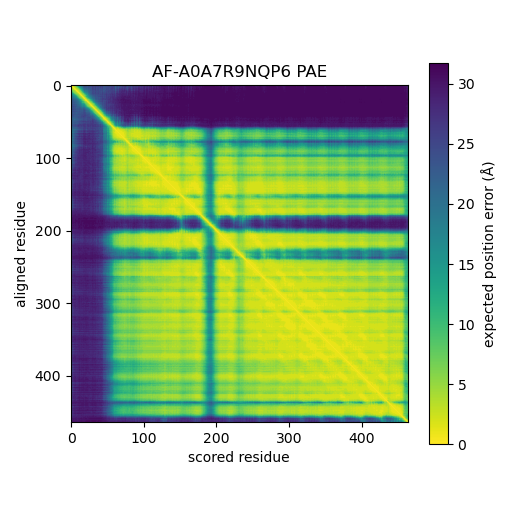 O O . GLN A 1 178 ? -5.714 13.857 9.244 1.00 88.69 178 GLN A O 1
ATOM 1475 N N . LEU A 1 179 ? -4.379 15.335 8.223 1.00 85.31 179 LEU A N 1
ATOM 1476 C CA . LEU A 1 179 ? -3.679 15.783 9.422 1.00 85.31 179 LEU A CA 1
ATOM 1477 C C . LEU A 1 179 ? -3.584 17.300 9.350 1.00 85.31 179 LEU A C 1
ATOM 1479 O O . LEU A 1 179 ? -2.875 17.852 8.505 1.00 85.31 179 LEU A O 1
ATOM 1483 N N . GLN A 1 180 ? -4.368 17.969 10.197 1.00 70.94 180 GLN A N 1
ATOM 1484 C CA . GLN A 1 180 ? -4.446 19.424 10.206 1.00 70.94 180 GLN A CA 1
ATOM 1485 C C . GLN A 1 180 ? -3.189 20.034 10.834 1.00 70.94 180 GLN A C 1
ATOM 1487 O O . GLN A 1 180 ? -2.590 19.485 11.758 1.00 70.94 180 GLN A O 1
ATOM 1492 N N . LYS A 1 181 ? -2.802 21.198 10.315 1.00 65.62 181 LYS A N 1
ATOM 1493 C CA . LYS A 1 181 ? -1.724 22.043 10.837 1.00 65.62 181 LYS A CA 1
ATOM 1494 C C . LYS A 1 181 ? -2.308 23.337 11.399 1.00 65.62 181 LYS A C 1
ATOM 1496 O O . LYS A 1 181 ? -3.473 23.644 11.145 1.00 65.62 181 LYS A O 1
ATOM 1501 N N . LYS A 1 182 ? -1.468 24.086 12.119 1.00 57.22 182 LYS A N 1
ATOM 1502 C CA . LYS A 1 182 ? -1.696 25.497 12.455 1.00 57.22 182 LYS A CA 1
ATOM 1503 C C . LYS A 1 182 ? -1.984 26.291 11.177 1.00 57.22 182 LYS A C 1
ATOM 1505 O O . LYS A 1 182 ? -1.243 26.149 10.205 1.00 57.22 182 LYS A O 1
ATOM 1510 N N . ASP A 1 183 ? -3.041 27.103 11.173 1.00 53.97 183 ASP A N 1
ATOM 1511 C CA . ASP A 1 183 ? -3.275 28.072 10.096 1.00 53.97 183 ASP A CA 1
ATOM 1512 C C . ASP A 1 183 ? -2.189 29.155 10.204 1.00 53.97 183 ASP A C 1
ATOM 1514 O O . ASP A 1 183 ? -2.262 30.038 11.055 1.00 53.97 183 ASP A O 1
ATOM 1518 N N . GLU A 1 184 ? -1.168 29.099 9.343 1.00 50.19 184 GLU A N 1
ATOM 1519 C CA . GLU A 1 184 ? -0.130 30.145 9.269 1.00 50.19 184 GLU A CA 1
ATOM 1520 C C . GLU A 1 184 ? -0.709 31.508 8.819 1.00 50.19 184 GLU A C 1
ATOM 1522 O O . GLU A 1 184 ? -0.053 32.530 8.971 1.00 50.19 184 GLU A O 1
ATOM 1527 N N . ASN A 1 185 ? -1.966 31.537 8.346 1.00 46.50 185 ASN A N 1
ATOM 1528 C CA . ASN A 1 185 ? -2.706 32.743 7.957 1.00 46.50 185 ASN A CA 1
ATOM 1529 C C . ASN A 1 185 ? -3.424 33.466 9.113 1.00 46.50 185 ASN A C 1
ATOM 1531 O O . ASN A 1 185 ? -4.042 34.504 8.871 1.00 46.50 185 ASN A O 1
ATOM 1535 N N . TYR A 1 186 ? -3.337 32.986 10.361 1.00 45.56 186 TYR A N 1
ATOM 1536 C CA . TYR A 1 186 ? -3.504 33.881 11.513 1.00 45.56 186 TYR A CA 1
ATOM 1537 C C . TYR A 1 186 ? -2.201 34.650 11.701 1.00 45.56 186 TYR A C 1
ATOM 1539 O O . TYR A 1 186 ? -1.413 34.420 12.615 1.00 45.56 186 TYR A O 1
ATOM 1547 N N . ASP A 1 187 ? -1.989 35.534 10.735 1.00 42.69 187 ASP A N 1
ATOM 1548 C CA . ASP A 1 187 ? -0.996 36.578 10.760 1.00 42.69 187 ASP A CA 1
ATOM 1549 C C . ASP A 1 187 ? -1.198 37.351 12.062 1.00 42.69 187 ASP A C 1
ATOM 1551 O O . ASP A 1 187 ? -2.294 37.835 12.368 1.00 42.69 187 ASP A O 1
ATOM 1555 N N . ASP A 1 188 ? -0.124 37.432 12.828 1.00 46.12 188 ASP A N 1
ATOM 1556 C CA . ASP A 1 188 ? 0.012 38.102 14.113 1.00 46.12 188 ASP A CA 1
ATOM 1557 C C . ASP A 1 188 ? -0.063 39.636 13.942 1.00 46.12 188 ASP A C 1
ATOM 1559 O O . ASP A 1 188 ? 0.746 40.402 14.455 1.00 46.12 188 ASP A O 1
ATOM 1563 N N . GLN A 1 189 ? -1.030 40.123 13.160 1.00 43.94 189 GLN A N 1
ATOM 1564 C CA . GLN A 1 189 ? -1.269 41.546 12.917 1.00 43.94 189 GLN A CA 1
ATOM 1565 C C . GLN A 1 189 ? -1.923 42.238 14.125 1.00 43.94 189 GLN A C 1
ATOM 1567 O O . GLN A 1 189 ? -2.136 43.451 14.095 1.00 43.94 189 GLN A O 1
ATOM 1572 N N . SER A 1 190 ? -2.222 41.501 15.201 1.00 47.41 190 SER A N 1
ATOM 1573 C CA . SER A 1 190 ? -2.611 42.068 16.497 1.00 47.41 190 SER A CA 1
ATOM 1574 C C . SER A 1 190 ? -1.452 42.239 17.482 1.00 47.41 190 SER A C 1
ATOM 1576 O O . SER A 1 190 ? -1.642 42.923 18.490 1.00 47.41 190 SER A O 1
ATOM 1578 N N . ALA A 1 191 ? -0.263 41.685 17.217 1.00 45.72 191 ALA A N 1
ATOM 1579 C CA . ALA A 1 191 ? 0.893 41.906 18.076 1.00 45.72 191 ALA A CA 1
ATOM 1580 C C . ALA A 1 191 ? 1.502 43.282 17.773 1.00 45.72 191 ALA A C 1
ATOM 1582 O O . ALA A 1 191 ? 2.220 43.497 16.794 1.00 45.72 191 ALA A O 1
ATOM 1583 N N . ALA A 1 192 ? 1.185 44.257 18.626 1.00 44.69 192 ALA A N 1
ATOM 1584 C CA . ALA A 1 192 ? 1.881 45.534 18.637 1.00 44.69 192 ALA A CA 1
ATOM 1585 C C . ALA A 1 192 ? 3.396 45.286 18.802 1.00 44.69 192 ALA A C 1
ATOM 1587 O O . ALA A 1 192 ? 3.785 44.454 19.625 1.00 44.69 192 ALA A O 1
ATOM 1588 N N . PRO A 1 193 ? 4.271 46.007 18.076 1.00 40.41 193 PRO A N 1
ATOM 1589 C CA . PRO A 1 193 ? 5.712 45.832 18.205 1.00 40.41 193 PRO A CA 1
ATOM 1590 C C . PRO A 1 193 ? 6.139 46.217 19.628 1.00 40.41 193 PRO A C 1
ATOM 1592 O O . PRO A 1 193 ? 6.230 47.398 19.961 1.00 40.41 193 PRO A O 1
ATOM 1595 N N . GLY A 1 194 ? 6.348 45.208 20.479 1.00 51.12 194 GLY A N 1
ATOM 1596 C CA . GLY A 1 194 ? 6.708 45.379 21.886 1.00 51.12 194 GLY A CA 1
ATOM 1597 C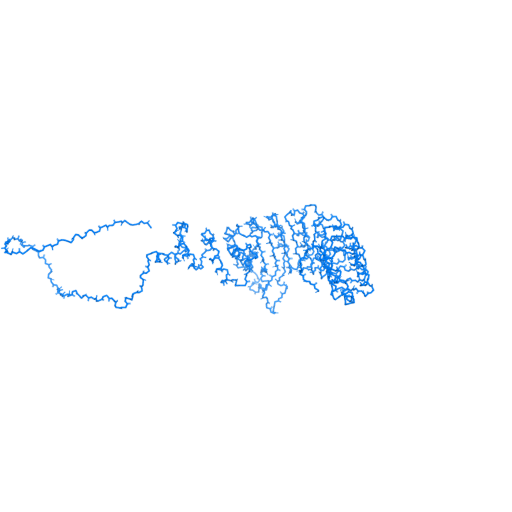 C . GLY A 1 194 ? 6.030 44.434 22.884 1.00 51.12 194 GLY A C 1
ATOM 1598 O O . GLY A 1 194 ? 6.432 44.469 24.047 1.00 51.12 194 GLY A O 1
ATOM 1599 N N . SER A 1 195 ? 5.056 43.594 22.498 1.00 48.03 195 SER A N 1
ATOM 1600 C CA . SER A 1 195 ? 4.591 42.528 23.397 1.00 48.03 195 SER A CA 1
ATOM 1601 C C . SER A 1 195 ? 5.578 41.361 23.382 1.00 48.03 195 SER A C 1
ATOM 1603 O O . SER A 1 195 ? 5.836 40.732 22.359 1.00 48.03 195 SER A O 1
ATOM 1605 N N . SER A 1 196 ? 6.160 41.072 24.543 1.00 47.16 196 SER A N 1
ATOM 1606 C CA . SER A 1 196 ? 6.782 39.783 24.832 1.00 47.16 196 SER A CA 1
ATOM 1607 C C . SER A 1 196 ? 5.673 38.748 25.036 1.00 47.16 196 SER A C 1
ATOM 1609 O O . SER A 1 196 ? 5.480 38.273 26.154 1.00 47.16 196 SER A O 1
ATOM 1611 N N . ASP A 1 197 ? 4.874 38.484 24.001 1.00 48.88 197 ASP A N 1
ATOM 1612 C CA . ASP A 1 197 ? 3.952 37.355 24.051 1.00 48.88 197 ASP A CA 1
ATOM 1613 C C . ASP A 1 197 ? 4.798 36.086 24.051 1.00 48.88 197 ASP A C 1
ATOM 1615 O O . ASP A 1 197 ? 5.562 35.820 23.118 1.00 48.88 197 ASP A O 1
ATOM 1619 N N . ASP A 1 198 ? 4.717 35.350 25.158 1.00 50.97 198 ASP A N 1
ATOM 1620 C CA . ASP A 1 198 ? 5.322 34.037 25.316 1.00 50.97 198 ASP A CA 1
ATOM 1621 C C . ASP A 1 198 ? 4.876 33.173 24.133 1.00 50.97 198 ASP A C 1
ATOM 1623 O O . ASP A 1 198 ? 3.710 32.789 24.029 1.00 50.97 198 ASP A O 1
ATOM 1627 N N . PHE A 1 199 ? 5.795 32.897 23.206 1.00 53.75 199 PHE A N 1
ATOM 1628 C CA . PHE A 1 199 ? 5.533 32.022 22.072 1.00 53.75 199 PHE A CA 1
ATOM 1629 C C . PHE A 1 199 ? 5.236 30.618 22.610 1.00 53.75 199 PHE A C 1
ATOM 1631 O O . PHE A 1 199 ? 6.147 29.832 22.876 1.00 53.75 199 PHE A O 1
ATOM 1638 N N . VAL A 1 200 ? 3.956 30.307 22.813 1.00 60.31 200 VAL A N 1
ATOM 1639 C CA . VAL A 1 200 ? 3.521 28.962 23.178 1.00 60.31 200 VAL A CA 1
ATOM 1640 C C . VAL A 1 200 ? 3.580 28.118 21.915 1.00 60.31 200 VAL A C 1
ATOM 1642 O O . VAL A 1 200 ? 2.837 28.334 20.955 1.00 60.31 200 VAL A O 1
ATOM 1645 N N . GLU A 1 201 ? 4.510 27.169 21.897 1.00 63.19 201 GLU A N 1
ATOM 1646 C CA . GLU A 1 201 ? 4.618 26.219 20.803 1.00 63.19 201 GLU A CA 1
ATOM 1647 C C . GLU A 1 201 ? 3.320 25.390 20.718 1.00 63.19 201 GLU A C 1
ATOM 1649 O O . GLU A 1 201 ? 2.865 24.876 21.743 1.00 63.19 201 GLU A O 1
ATOM 1654 N N . PRO A 1 202 ? 2.688 25.273 19.533 1.00 65.94 202 PRO A N 1
ATOM 1655 C CA . PRO A 1 202 ? 1.420 24.566 19.402 1.00 65.94 202 PRO A CA 1
ATOM 1656 C C . PRO A 1 202 ? 1.566 23.102 19.817 1.00 65.94 202 PRO A C 1
ATOM 1658 O O . PRO A 1 202 ? 2.595 22.467 19.563 1.00 65.94 202 PRO A O 1
ATOM 1661 N N . THR A 1 203 ? 0.509 22.557 20.420 1.00 74.12 203 THR A N 1
ATOM 1662 C CA . THR A 1 203 ? 0.495 21.166 20.878 1.00 74.12 203 THR A CA 1
ATOM 1663 C C . THR A 1 203 ? 0.580 20.255 19.660 1.00 74.12 203 THR A C 1
ATOM 1665 O O . THR A 1 203 ? -0.200 20.384 18.717 1.00 74.12 203 THR A O 1
ATOM 1668 N N . ARG A 1 204 ? 1.543 19.331 19.649 1.00 80.00 204 ARG A N 1
ATOM 1669 C CA . ARG A 1 204 ? 1.778 18.434 18.512 1.00 80.00 204 ARG A CA 1
ATOM 1670 C C . ARG A 1 204 ? 1.287 17.033 18.830 1.00 80.00 204 ARG A C 1
ATOM 1672 O O . ARG A 1 204 ? 1.454 16.551 19.948 1.00 80.00 204 ARG A O 1
ATOM 1679 N N . LEU A 1 205 ? 0.737 16.359 17.823 1.00 88.44 205 LEU A N 1
ATOM 1680 C CA . LEU A 1 205 ? 0.522 14.920 17.913 1.00 88.44 205 LEU A CA 1
ATOM 1681 C C . LEU A 1 205 ? 1.878 14.223 17.986 1.00 88.44 205 LEU A C 1
ATOM 1683 O O . LEU A 1 205 ? 2.733 14.434 17.128 1.00 88.44 205 LEU A O 1
ATOM 1687 N N . ASN A 1 206 ? 2.045 13.375 18.994 1.00 91.56 206 ASN A N 1
ATOM 1688 C CA . ASN A 1 206 ? 3.200 12.506 19.109 1.00 91.56 206 ASN A CA 1
ATOM 1689 C C . ASN A 1 206 ? 2.802 11.075 18.734 1.00 91.56 206 ASN A C 1
ATOM 1691 O O . ASN A 1 206 ? 2.216 10.339 19.530 1.00 91.56 206 ASN A O 1
ATOM 1695 N N . PHE A 1 207 ? 3.134 10.660 17.513 1.00 94.94 207 PHE A N 1
ATOM 1696 C CA . PHE A 1 207 ? 2.859 9.308 17.040 1.00 94.94 207 PHE A CA 1
ATOM 1697 C C . PHE A 1 207 ? 3.634 8.242 17.812 1.00 94.94 207 PHE A C 1
ATOM 1699 O O . PHE A 1 207 ? 3.167 7.111 17.855 1.00 94.94 207 PHE A O 1
ATOM 1706 N N . VAL A 1 208 ? 4.748 8.575 18.473 1.00 96.44 208 VAL A N 1
ATOM 1707 C CA . VAL A 1 208 ? 5.458 7.639 19.361 1.00 96.44 208 VAL A CA 1
ATOM 1708 C C . VAL A 1 208 ? 4.559 7.255 20.540 1.00 96.44 208 VAL A C 1
ATOM 1710 O O . VAL A 1 208 ? 4.364 6.069 20.815 1.00 96.44 208 VAL A O 1
ATOM 1713 N N . ASP A 1 209 ? 3.930 8.243 21.182 1.00 94.94 209 ASP A N 1
ATOM 1714 C CA . ASP A 1 209 ? 3.025 8.011 22.314 1.00 94.94 209 ASP A CA 1
ATOM 1715 C C . ASP A 1 209 ? 1.782 7.234 21.873 1.00 94.94 209 ASP A C 1
ATOM 1717 O O . ASP A 1 209 ? 1.374 6.286 22.540 1.00 94.94 209 ASP A O 1
ATOM 1721 N N . ILE A 1 210 ? 1.232 7.564 20.701 1.00 96.81 210 ILE A N 1
ATOM 1722 C CA . ILE A 1 210 ? 0.077 6.864 20.128 1.00 96.81 210 ILE A CA 1
ATOM 1723 C C . ILE A 1 210 ? 0.446 5.412 19.786 1.00 96.81 210 ILE A C 1
ATOM 1725 O O . ILE A 1 210 ? -0.202 4.481 20.254 1.00 96.81 210 ILE A O 1
ATOM 1729 N N . PHE A 1 211 ? 1.494 5.187 18.989 1.00 97.31 211 PHE A N 1
ATOM 1730 C CA . PHE A 1 211 ? 1.844 3.863 18.464 1.00 97.31 211 PHE A CA 1
ATOM 1731 C C . PHE A 1 211 ? 2.328 2.920 19.567 1.00 97.31 211 PHE A C 1
ATOM 1733 O O . PHE A 1 211 ? 1.982 1.739 19.548 1.00 97.31 211 PHE A O 1
ATOM 1740 N N . SER A 1 212 ? 3.035 3.432 20.582 1.00 96.94 212 SER A N 1
ATOM 1741 C CA . SER A 1 212 ? 3.462 2.636 21.744 1.00 96.94 212 SER A CA 1
ATOM 1742 C C . SER A 1 212 ? 2.299 2.049 22.556 1.00 96.94 212 SER A C 1
ATOM 1744 O O . SER A 1 212 ? 2.488 1.078 23.291 1.00 96.94 212 SER A O 1
ATOM 1746 N N . LYS A 1 213 ? 1.086 2.602 22.417 1.00 97.56 213 LYS A N 1
ATOM 1747 C CA . LYS A 1 213 ? -0.135 2.127 23.083 1.00 97.56 213 LYS A CA 1
ATOM 1748 C C . LYS A 1 213 ? -1.012 1.242 22.200 1.00 97.56 213 LYS A C 1
ATOM 1750 O O . LYS A 1 213 ? -2.073 0.821 22.656 1.00 97.56 213 LYS A O 1
ATOM 1755 N N . LEU A 1 214 ? -0.594 0.926 20.974 1.00 97.75 214 LEU A N 1
ATOM 1756 C CA . LEU A 1 214 ? -1.379 0.147 20.013 1.00 97.75 214 LEU A CA 1
ATOM 1757 C C . LEU A 1 214 ? -0.641 -1.146 19.613 1.00 97.75 214 LEU A C 1
ATOM 1759 O O . LEU A 1 214 ? -0.152 -1.270 18.486 1.00 97.75 214 LEU A O 1
ATOM 1763 N N . PRO A 1 215 ? -0.571 -2.152 20.508 1.00 97.12 215 PRO A N 1
ATOM 1764 C CA . PRO A 1 215 ? 0.235 -3.358 20.299 1.00 97.12 215 PRO A CA 1
ATOM 1765 C C . PRO A 1 215 ? -0.256 -4.247 19.146 1.00 97.12 215 PRO A C 1
ATOM 1767 O O . PRO A 1 215 ? 0.486 -5.103 18.667 1.00 97.12 215 PRO A O 1
ATOM 1770 N N . LYS A 1 216 ? -1.502 -4.069 18.688 1.00 97.69 216 LYS A N 1
ATOM 1771 C CA . LYS A 1 216 ? -2.080 -4.824 17.566 1.00 97.69 216 LYS A CA 1
ATOM 1772 C C . LYS A 1 216 ? -2.076 -4.058 16.243 1.00 97.69 216 LYS A C 1
ATOM 1774 O O . LYS A 1 216 ? -2.556 -4.604 15.254 1.00 97.69 216 LYS A O 1
ATOM 1779 N N . LEU A 1 217 ? -1.521 -2.842 16.191 1.00 98.19 217 LEU A N 1
ATOM 1780 C CA . LEU A 1 217 ? -1.492 -2.009 14.984 1.00 98.19 217 LEU A CA 1
ATOM 1781 C C . LEU A 1 217 ? -0.668 -2.660 13.863 1.00 98.19 217 LEU A C 1
ATOM 1783 O O . LEU A 1 217 ? 0.538 -2.830 14.002 1.00 98.19 217 LEU A O 1
ATOM 1787 N N . LYS A 1 218 ? -1.325 -3.008 12.752 1.00 97.88 218 LYS A N 1
ATOM 1788 C CA . LYS A 1 218 ? -0.750 -3.716 11.595 1.00 97.88 218 LYS A CA 1
ATOM 1789 C C . LYS A 1 218 ? -0.831 -2.932 10.290 1.00 97.88 218 LYS A C 1
ATOM 1791 O O . LYS A 1 218 ? -0.024 -3.177 9.396 1.00 97.88 218 LYS A O 1
ATOM 1796 N N . ASP A 1 219 ? -1.789 -2.019 10.157 1.00 98.38 219 ASP A N 1
ATOM 1797 C CA . ASP A 1 219 ? -2.006 -1.228 8.942 1.00 98.38 219 ASP A CA 1
ATOM 1798 C C . ASP A 1 219 ? -2.100 0.255 9.299 1.00 98.38 219 ASP A C 1
ATOM 1800 O O . ASP A 1 219 ? -2.986 0.672 10.045 1.00 98.38 219 ASP A O 1
ATOM 1804 N N . VAL A 1 220 ? -1.176 1.048 8.770 1.00 98.12 220 VAL A N 1
ATOM 1805 C CA . VAL A 1 220 ? -1.161 2.498 8.935 1.00 98.12 220 VAL A CA 1
ATOM 1806 C C . VAL A 1 220 ? -1.219 3.137 7.560 1.00 98.12 220 VAL A C 1
ATOM 1808 O O . VAL A 1 220 ? -0.354 2.914 6.713 1.00 98.12 220 VAL A O 1
ATOM 1811 N N . SER A 1 221 ? -2.236 3.964 7.356 1.00 97.00 221 SER A N 1
ATOM 1812 C CA . SER A 1 221 ? -2.403 4.807 6.183 1.00 97.00 221 SER A CA 1
ATOM 1813 C C . SER A 1 221 ? -2.517 6.251 6.639 1.00 97.00 221 SER A C 1
ATOM 1815 O O . SER A 1 221 ? -3.358 6.563 7.478 1.00 97.00 221 SER A O 1
ATOM 1817 N N . MET A 1 222 ? -1.656 7.117 6.115 1.00 93.25 222 MET A N 1
ATOM 1818 C CA . MET A 1 222 ? -1.571 8.520 6.505 1.00 93.25 222 MET A CA 1
ATOM 1819 C C . MET A 1 222 ? -1.531 9.417 5.270 1.00 93.25 222 MET A C 1
ATOM 1821 O O . MET A 1 222 ? -0.813 9.148 4.302 1.00 93.25 222 MET A O 1
ATOM 1825 N N . PHE A 1 223 ? -2.284 10.509 5.337 1.00 90.50 223 PHE A N 1
ATOM 1826 C CA . PHE A 1 223 ? -2.228 11.626 4.407 1.00 90.50 223 PHE A CA 1
ATOM 1827 C C . PHE A 1 223 ? -1.951 12.907 5.188 1.00 90.50 223 PHE A C 1
ATOM 1829 O O . PHE A 1 223 ? -2.793 13.383 5.952 1.00 90.50 223 PHE A O 1
ATOM 1836 N N . PHE A 1 224 ? -0.764 13.472 4.978 1.00 85.06 224 PHE A N 1
ATOM 1837 C CA . PHE A 1 224 ? -0.385 14.769 5.525 1.00 85.06 224 PHE A CA 1
ATOM 1838 C C . PHE A 1 224 ? -0.965 15.884 4.657 1.00 85.06 224 PHE A C 1
ATOM 1840 O O . PHE A 1 224 ? -0.270 16.549 3.892 1.00 85.06 224 PHE A O 1
ATOM 1847 N N . GLY A 1 225 ? -2.280 16.025 4.741 1.00 81.12 225 GLY A N 1
ATOM 1848 C CA . GLY A 1 225 ? -3.049 16.970 3.958 1.00 81.12 225 GLY A CA 1
ATOM 1849 C C . GLY A 1 225 ? -4.338 17.372 4.663 1.00 81.12 225 GLY A C 1
ATOM 1850 O O . GLY A 1 225 ? -4.632 16.913 5.768 1.00 81.12 225 GLY A O 1
ATOM 1851 N N . LYS A 1 226 ? -5.134 18.216 4.005 1.00 82.25 226 LYS A N 1
ATOM 1852 C CA . LYS A 1 226 ? -6.457 18.635 4.480 1.00 82.25 226 LYS A CA 1
ATOM 1853 C C . LYS A 1 226 ? -7.516 18.241 3.458 1.00 82.25 226 LYS A C 1
ATOM 1855 O O . LYS A 1 226 ? -7.344 18.484 2.264 1.00 82.25 226 LYS A O 1
ATOM 1860 N N . ASN A 1 227 ? -8.611 17.655 3.933 1.00 81.44 227 ASN A N 1
ATOM 1861 C CA . ASN A 1 227 ? -9.757 17.310 3.093 1.00 81.44 227 ASN A CA 1
ATOM 1862 C C . ASN A 1 227 ? -10.799 18.430 3.092 1.00 81.44 227 ASN A C 1
ATOM 1864 O O . ASN A 1 227 ? -10.789 19.310 3.951 1.00 81.44 227 ASN A O 1
ATOM 1868 N N . ASN A 1 228 ? -11.730 18.368 2.133 1.00 77.31 228 ASN A N 1
ATOM 1869 C CA . ASN A 1 228 ? -12.865 19.294 2.017 1.00 77.31 228 ASN A CA 1
ATOM 1870 C C . ASN A 1 228 ? -12.447 20.771 1.983 1.00 77.31 228 ASN A C 1
ATOM 1872 O O . ASN A 1 228 ? -13.120 21.648 2.525 1.00 77.31 228 ASN A O 1
ATOM 1876 N N . VAL A 1 229 ? -11.308 21.035 1.348 1.00 74.44 229 VAL A N 1
ATOM 1877 C CA . VAL A 1 229 ? -10.789 22.382 1.172 1.00 74.44 229 VAL A CA 1
ATOM 1878 C C . VAL A 1 229 ? -11.584 23.102 0.080 1.00 74.44 229 VAL A C 1
ATOM 1880 O O . VAL A 1 229 ? -11.833 22.550 -0.992 1.00 74.44 229 VAL A O 1
ATOM 1883 N N . GLY A 1 230 ? -12.059 24.313 0.381 1.00 76.06 230 GLY A N 1
ATOM 1884 C CA . GLY A 1 230 ? -12.824 25.130 -0.563 1.00 76.06 230 GLY A CA 1
ATOM 1885 C C . GLY A 1 230 ? -11.964 25.658 -1.716 1.00 76.06 230 GLY A C 1
ATOM 1886 O O . GLY A 1 230 ? -10.744 25.529 -1.714 1.00 76.06 230 GLY A O 1
ATOM 1887 N N . LEU A 1 231 ? -12.595 26.316 -2.691 1.00 78.25 231 LEU A N 1
ATOM 1888 C CA . LEU A 1 231 ? -11.910 26.862 -3.877 1.00 78.25 231 LEU A CA 1
ATOM 1889 C C . LEU A 1 231 ? -10.864 27.944 -3.559 1.00 78.25 231 LEU A C 1
ATOM 1891 O O . LEU A 1 231 ? -10.000 28.214 -4.384 1.00 78.25 231 LEU A O 1
ATOM 1895 N N . SER A 1 232 ? -10.945 28.561 -2.382 1.00 76.50 232 SER A N 1
ATOM 1896 C CA . SER A 1 232 ? -10.006 29.578 -1.900 1.00 76.50 232 SER A CA 1
ATOM 1897 C C . SER A 1 232 ? -8.809 28.992 -1.145 1.00 76.50 232 SER A C 1
ATOM 1899 O O . SER A 1 232 ? -8.096 29.728 -0.472 1.00 76.50 232 SER A O 1
ATOM 1901 N N . PHE A 1 233 ? -8.633 27.670 -1.164 1.00 71.25 233 PHE A N 1
ATOM 1902 C CA . PHE A 1 233 ? -7.568 27.015 -0.423 1.00 71.25 233 PHE A CA 1
ATOM 1903 C C . PHE A 1 233 ? -6.229 27.075 -1.149 1.00 71.25 233 PHE A C 1
ATOM 1905 O O . PHE A 1 233 ? -6.123 26.685 -2.313 1.00 71.25 233 PHE A O 1
ATOM 1912 N N . GLU A 1 234 ? -5.190 27.477 -0.423 1.00 66.62 234 GLU A N 1
ATOM 1913 C CA . GLU A 1 234 ? -3.823 27.488 -0.921 1.00 66.62 234 GLU A CA 1
ATOM 1914 C C . GLU A 1 234 ? -3.024 26.317 -0.340 1.00 66.62 234 GLU A C 1
ATOM 1916 O O . GLU A 1 234 ? -2.911 26.147 0.873 1.00 66.62 234 GLU A O 1
ATOM 1921 N N . TRP A 1 235 ? -2.423 25.510 -1.219 1.00 67.06 235 TRP A N 1
ATOM 1922 C CA . TRP A 1 235 ? -1.589 24.367 -0.821 1.00 67.06 235 TRP A CA 1
ATOM 1923 C C . TRP A 1 235 ? -0.316 24.773 -0.070 1.00 67.06 235 TRP A C 1
ATOM 1925 O O . TRP A 1 235 ? 0.266 23.946 0.628 1.00 67.06 235 TRP A O 1
ATOM 1935 N N . SER A 1 236 ? 0.087 26.044 -0.166 1.00 59.25 236 SER A N 1
ATOM 1936 C CA . SER A 1 236 ? 1.169 26.634 0.627 1.00 59.25 236 SER A CA 1
ATOM 1937 C C . SER A 1 236 ? 0.944 26.489 2.135 1.00 59.25 236 SER A C 1
ATOM 1939 O O . SER A 1 236 ? 1.919 26.341 2.866 1.00 59.25 236 SER A O 1
ATOM 1941 N N . VAL A 1 237 ? -0.313 26.430 2.587 1.00 57.97 237 VAL A N 1
ATOM 1942 C CA . VAL A 1 237 ? -0.683 26.303 4.008 1.00 57.97 237 VAL A CA 1
ATOM 1943 C C . VAL A 1 237 ? -0.496 24.872 4.541 1.00 57.97 237 VAL A C 1
ATOM 1945 O O . VAL A 1 237 ? -0.500 24.644 5.748 1.00 57.97 237 VAL A O 1
ATOM 1948 N N . VAL A 1 238 ? -0.279 23.877 3.668 1.00 60.47 238 VAL A N 1
ATOM 1949 C CA . VAL A 1 238 ? -0.089 22.470 4.067 1.00 60.47 238 VAL A CA 1
ATOM 1950 C C . VAL A 1 238 ? 1.285 21.960 3.666 1.00 60.47 238 VAL A C 1
ATOM 1952 O O . VAL A 1 238 ? 1.428 21.014 2.897 1.00 60.47 238 VAL A O 1
ATOM 1955 N N . HIS A 1 239 ? 2.328 22.577 4.214 1.00 63.97 239 HIS A N 1
ATOM 1956 C CA . HIS A 1 239 ? 3.669 22.009 4.144 1.00 63.97 239 HIS A CA 1
ATOM 1957 C C . HIS A 1 239 ? 3.907 21.093 5.342 1.00 63.97 239 HIS A C 1
ATOM 1959 O O . HIS A 1 239 ? 4.050 21.543 6.482 1.00 63.97 239 HIS A O 1
ATOM 1965 N N . THR A 1 240 ? 3.936 19.784 5.095 1.00 69.19 240 THR A N 1
ATOM 1966 C CA . THR A 1 240 ? 4.443 18.782 6.045 1.00 69.19 240 THR A CA 1
ATOM 1967 C C . THR A 1 240 ? 5.838 19.204 6.521 1.00 69.19 240 THR A C 1
ATOM 1969 O O . THR A 1 240 ? 6.648 19.677 5.726 1.00 69.19 240 THR A O 1
ATOM 1972 N N . ARG A 1 241 ? 6.096 19.156 7.832 1.00 76.06 241 ARG A N 1
ATOM 1973 C CA . ARG A 1 241 ? 7.396 19.556 8.379 1.00 76.06 241 ARG A CA 1
ATOM 1974 C C . ARG A 1 241 ? 8.294 18.332 8.458 1.00 76.06 241 ARG A C 1
ATOM 1976 O O . ARG A 1 241 ? 7.813 17.207 8.593 1.00 76.06 241 ARG A O 1
ATOM 1983 N N . TYR A 1 242 ? 9.600 18.553 8.395 1.00 80.56 242 TYR A N 1
ATOM 1984 C CA . TYR A 1 242 ? 10.565 17.466 8.537 1.00 80.56 242 TYR A CA 1
ATOM 1985 C C . TYR A 1 242 ? 10.413 16.758 9.894 1.00 80.56 242 TYR A C 1
ATOM 1987 O O . TYR A 1 242 ? 10.503 15.535 9.967 1.00 80.56 242 TYR A O 1
ATOM 1995 N N . GLU A 1 243 ? 10.083 17.505 10.952 1.00 83.88 243 GLU A N 1
ATOM 1996 C CA . GLU A 1 243 ? 9.841 16.969 12.294 1.00 83.88 243 GLU A CA 1
ATOM 1997 C C . GLU A 1 243 ? 8.636 16.020 12.348 1.00 83.88 243 GLU A C 1
ATOM 1999 O O . GLU A 1 243 ? 8.684 15.033 13.079 1.00 83.88 243 GLU A O 1
ATOM 2004 N N . ASP A 1 244 ? 7.585 16.272 11.556 1.00 83.62 244 ASP A N 1
ATOM 2005 C CA . ASP A 1 244 ? 6.406 15.395 11.486 1.00 83.62 244 ASP A CA 1
ATOM 2006 C C . ASP A 1 244 ? 6.808 14.018 10.929 1.00 83.62 244 ASP A C 1
ATOM 2008 O O . ASP A 1 244 ? 6.399 12.971 11.433 1.00 83.62 244 ASP A O 1
ATOM 2012 N N . VAL A 1 245 ? 7.670 14.017 9.906 1.00 85.38 245 VAL A N 1
ATOM 2013 C CA . VAL A 1 245 ? 8.208 12.788 9.311 1.00 85.38 245 VAL A CA 1
ATOM 2014 C C . VAL A 1 245 ? 9.125 12.066 10.285 1.00 85.38 245 VAL A C 1
ATOM 2016 O O . VAL A 1 245 ? 8.998 10.854 10.437 1.00 85.38 245 VAL A O 1
ATOM 2019 N N . LEU A 1 246 ? 10.015 12.786 10.972 1.00 90.25 246 LEU A N 1
ATOM 2020 C CA . LEU A 1 246 ? 10.872 12.186 11.994 1.00 90.25 246 LEU A CA 1
ATOM 2021 C C . LEU A 1 246 ? 10.053 11.551 13.119 1.00 90.25 246 LEU A C 1
ATOM 2023 O O . LEU A 1 246 ? 10.390 10.453 13.559 1.00 90.25 246 LEU A O 1
ATOM 2027 N N . ASN A 1 247 ? 8.967 12.196 13.545 1.00 92.38 247 ASN A N 1
ATOM 2028 C CA . ASN A 1 247 ? 8.083 11.651 14.564 1.00 92.38 247 ASN A CA 1
ATOM 2029 C C . ASN A 1 247 ? 7.425 10.341 14.107 1.00 92.38 247 ASN A C 1
ATOM 2031 O O . ASN A 1 247 ? 7.406 9.374 14.866 1.00 92.38 247 ASN A O 1
ATOM 2035 N N . VAL A 1 248 ? 6.974 10.257 12.849 1.00 92.56 248 VAL A N 1
ATOM 2036 C CA . VAL A 1 248 ? 6.486 8.990 12.281 1.00 92.56 248 VAL A CA 1
ATOM 2037 C C . VAL A 1 248 ? 7.601 7.952 12.175 1.00 92.56 248 VAL A C 1
ATOM 2039 O O . VAL A 1 248 ? 7.381 6.807 12.557 1.00 92.56 248 VAL A O 1
ATOM 2042 N N . CYS A 1 249 ? 8.801 8.321 11.720 1.00 93.19 249 CYS A N 1
ATOM 2043 C CA . CYS A 1 249 ? 9.942 7.402 11.665 1.00 93.19 249 CYS A CA 1
ATOM 2044 C C . CYS A 1 249 ? 10.251 6.802 13.044 1.00 93.19 249 CYS A C 1
ATOM 2046 O O . CYS A 1 249 ? 10.396 5.589 13.158 1.00 93.19 249 CYS A O 1
ATOM 2048 N N . GLN A 1 250 ? 10.280 7.620 14.095 1.00 94.75 250 GLN A N 1
ATOM 2049 C CA . GLN A 1 250 ? 10.468 7.148 15.469 1.00 94.75 250 GLN A CA 1
ATOM 2050 C C . GLN A 1 250 ? 9.307 6.256 15.922 1.00 94.75 250 GLN A C 1
ATOM 2052 O O . GLN A 1 250 ? 9.526 5.207 16.519 1.00 94.75 250 GLN A O 1
ATOM 2057 N N . ALA A 1 251 ? 8.069 6.622 15.587 1.00 96.31 251 ALA A N 1
ATOM 2058 C CA . ALA A 1 251 ? 6.892 5.842 15.951 1.00 96.31 251 ALA A CA 1
ATOM 2059 C C . ALA A 1 251 ? 6.898 4.433 15.337 1.00 96.31 251 ALA A C 1
ATOM 2061 O O . ALA A 1 251 ? 6.407 3.495 15.964 1.00 96.31 251 ALA A O 1
ATOM 2062 N N . LEU A 1 252 ? 7.495 4.249 14.151 1.00 95.38 252 LEU A N 1
ATOM 2063 C CA . LEU A 1 252 ? 7.649 2.929 13.527 1.00 95.38 252 LEU A CA 1
ATOM 2064 C C . LEU A 1 252 ? 8.481 1.953 14.383 1.00 95.38 252 LEU A C 1
ATOM 2066 O O . LEU A 1 252 ? 8.311 0.744 14.242 1.00 95.38 252 LEU A O 1
ATOM 2070 N N . GLU A 1 253 ? 9.339 2.434 15.290 1.00 94.44 253 GLU A N 1
ATOM 2071 C CA . GLU A 1 253 ? 10.067 1.577 16.247 1.00 94.44 253 GLU A CA 1
ATOM 2072 C C . GLU A 1 253 ? 9.148 0.945 17.289 1.00 94.44 253 GLU A C 1
ATOM 2074 O O . GLU A 1 253 ? 9.410 -0.160 17.765 1.00 94.44 253 GLU A O 1
ATOM 2079 N N . CYS A 1 254 ? 8.053 1.624 17.625 1.00 95.69 254 CYS A N 1
ATOM 2080 C CA . CYS A 1 254 ? 7.090 1.162 18.616 1.00 95.69 254 CYS A CA 1
ATOM 2081 C C . CYS A 1 254 ? 6.145 0.080 18.079 1.00 95.69 254 CYS A C 1
ATOM 2083 O O . CYS A 1 254 ? 5.421 -0.532 18.862 1.00 95.69 254 CYS A O 1
ATOM 2085 N N . VAL A 1 255 ? 6.132 -0.157 16.762 1.00 96.25 255 VAL A N 1
ATOM 2086 C CA . VAL A 1 255 ? 5.195 -1.073 16.091 1.00 96.25 255 VAL A CA 1
ATOM 2087 C C . VAL A 1 255 ? 5.920 -2.096 15.210 1.00 96.25 255 VAL A C 1
ATOM 2089 O O . VAL A 1 255 ? 5.664 -2.173 14.010 1.00 96.25 255 VAL A O 1
ATOM 2092 N N . PRO A 1 256 ? 6.793 -2.954 15.775 1.00 95.25 256 PRO A N 1
ATOM 2093 C CA . PRO A 1 256 ? 7.520 -3.968 15.001 1.00 95.25 256 PRO A CA 1
ATOM 2094 C C . PRO A 1 256 ? 6.602 -4.966 14.270 1.00 95.25 256 PRO A C 1
ATOM 2096 O O . PRO A 1 256 ? 7.029 -5.625 13.318 1.00 95.25 256 PRO A O 1
ATOM 2099 N N . GLN A 1 257 ? 5.345 -5.080 14.709 1.00 95.81 257 GLN A N 1
ATOM 2100 C CA . GLN A 1 257 ? 4.289 -5.881 14.096 1.00 95.81 257 GLN A CA 1
ATOM 2101 C C . GLN A 1 257 ? 3.630 -5.231 12.866 1.00 95.81 257 GLN A C 1
ATOM 2103 O O . GLN A 1 257 ? 2.757 -5.857 12.270 1.00 95.81 257 GLN A O 1
ATOM 2108 N N . LEU A 1 258 ? 4.002 -4.001 12.485 1.00 97.94 258 LEU A N 1
ATOM 2109 C CA . LEU A 1 258 ? 3.387 -3.293 11.363 1.00 97.94 258 LEU A CA 1
ATOM 2110 C C . LEU A 1 258 ? 3.625 -4.039 10.040 1.00 97.94 258 LEU A C 1
ATOM 2112 O O . LEU A 1 258 ? 4.761 -4.291 9.641 1.00 97.94 258 LEU A O 1
ATOM 2116 N N . GLU A 1 259 ? 2.545 -4.356 9.331 1.00 98.19 259 GLU A N 1
ATOM 2117 C CA . GLU A 1 259 ? 2.571 -5.117 8.077 1.00 98.19 259 GLU A CA 1
ATOM 2118 C C . GLU A 1 259 ? 2.390 -4.214 6.849 1.00 98.19 259 GLU A C 1
ATOM 2120 O O . GLU A 1 259 ? 2.909 -4.513 5.768 1.00 98.19 259 GLU A O 1
ATOM 2125 N N . CYS A 1 260 ? 1.669 -3.102 6.995 1.00 98.50 260 CYS A N 1
ATOM 2126 C CA . CYS A 1 260 ? 1.355 -2.171 5.919 1.00 98.50 260 CYS A CA 1
ATOM 2127 C C . CYS A 1 260 ? 1.588 -0.727 6.367 1.00 98.50 260 CYS A C 1
ATOM 2129 O O . CYS A 1 260 ? 1.000 -0.271 7.345 1.00 98.50 260 CYS A O 1
ATOM 2131 N N . LEU A 1 261 ? 2.424 -0.012 5.613 1.00 98.19 261 LEU A N 1
ATOM 2132 C CA . LEU A 1 261 ? 2.634 1.422 5.752 1.00 98.19 261 LEU A CA 1
ATOM 2133 C C . LEU A 1 261 ? 2.282 2.099 4.432 1.00 98.19 261 LEU A C 1
ATOM 2135 O O . LEU A 1 261 ? 2.884 1.812 3.390 1.00 98.19 261 LEU A O 1
ATOM 2139 N N . ARG A 1 262 ? 1.330 3.025 4.490 1.00 98.00 262 ARG A N 1
ATOM 2140 C CA . ARG A 1 262 ? 0.956 3.885 3.378 1.00 98.00 262 ARG A CA 1
ATOM 2141 C C . ARG A 1 262 ? 1.077 5.344 3.781 1.00 98.00 262 ARG A C 1
ATOM 2143 O O . ARG A 1 262 ? 0.406 5.788 4.703 1.00 98.00 262 ARG A O 1
ATOM 2150 N N . ILE A 1 263 ? 1.888 6.090 3.043 1.00 94.75 263 ILE A N 1
ATOM 2151 C CA . ILE A 1 263 ? 1.965 7.545 3.157 1.00 94.75 263 ILE A CA 1
ATOM 2152 C C . ILE A 1 263 ? 1.840 8.106 1.747 1.00 94.75 263 ILE A C 1
ATOM 2154 O O . ILE A 1 263 ? 2.800 8.121 0.978 1.00 94.75 263 ILE A O 1
ATOM 2158 N N . HIS A 1 264 ? 0.628 8.504 1.379 1.00 90.69 264 HIS A N 1
ATOM 2159 C CA . HIS A 1 264 ? 0.286 8.867 0.006 1.00 90.69 264 HIS A CA 1
ATOM 2160 C C . HIS A 1 264 ? -0.134 10.328 -0.087 1.00 90.69 264 HIS A C 1
ATOM 2162 O O . HIS A 1 264 ? -0.570 10.906 0.906 1.00 90.69 264 HIS A O 1
ATOM 2168 N N . CYS A 1 265 ? -0.011 10.930 -1.272 1.00 87.50 265 CYS A N 1
ATOM 2169 C CA . CYS A 1 265 ? -0.463 12.303 -1.542 1.00 87.50 265 CYS A CA 1
ATOM 2170 C C . CYS A 1 265 ? 0.096 13.362 -0.563 1.00 87.50 265 CYS A C 1
ATOM 2172 O O . CYS A 1 265 ? -0.495 14.417 -0.393 1.00 87.50 265 CYS A O 1
ATOM 2174 N N . SER A 1 266 ? 1.224 13.096 0.092 1.00 87.56 266 SER A N 1
ATOM 2175 C CA . SER A 1 266 ? 1.722 13.861 1.246 1.00 87.56 266 SER A CA 1
ATOM 2176 C C . SER A 1 266 ? 2.942 14.722 0.912 1.00 87.56 266 SER A C 1
ATOM 2178 O O . SER A 1 266 ? 3.665 15.146 1.811 1.00 87.56 266 SER A O 1
ATOM 2180 N N . LEU A 1 267 ? 3.200 14.933 -0.385 1.00 87.38 267 LEU A N 1
ATOM 2181 C CA . LEU A 1 267 ? 4.346 15.684 -0.907 1.00 87.38 267 LEU A CA 1
ATOM 2182 C C . LEU A 1 267 ? 5.703 15.185 -0.374 1.00 87.38 267 LEU A C 1
ATOM 2184 O O . LEU A 1 267 ? 6.654 15.960 -0.294 1.00 87.38 267 LEU A O 1
ATOM 2188 N N . LEU A 1 268 ? 5.822 13.890 -0.037 1.00 89.31 268 LEU A N 1
ATOM 2189 C CA . LEU A 1 268 ? 7.086 13.344 0.466 1.00 89.31 268 LEU A CA 1
ATOM 2190 C C . LEU A 1 268 ? 8.193 13.534 -0.575 1.00 89.31 268 LEU A C 1
ATOM 2192 O O . LEU A 1 268 ? 8.112 12.998 -1.682 1.00 89.31 268 LEU A O 1
ATOM 2196 N N . ASN A 1 269 ? 9.234 14.277 -0.220 1.00 91.62 269 ASN A N 1
ATOM 2197 C CA . ASN A 1 269 ? 10.390 14.488 -1.083 1.00 91.62 269 ASN A CA 1
ATOM 2198 C C . ASN A 1 269 ? 11.447 13.375 -0.896 1.00 91.62 269 ASN A C 1
ATOM 2200 O O . ASN A 1 269 ? 11.258 12.412 -0.140 1.00 91.62 269 ASN A O 1
ATOM 2204 N N . CYS A 1 270 ? 12.577 13.484 -1.600 1.00 94.25 270 CYS A N 1
ATOM 2205 C CA . CYS A 1 270 ? 13.661 12.504 -1.515 1.00 94.25 270 CYS A CA 1
ATOM 2206 C C . CYS A 1 270 ? 14.301 12.404 -0.120 1.00 94.25 270 CYS A C 1
ATOM 2208 O O . CYS A 1 270 ? 14.663 11.300 0.291 1.00 94.25 270 CYS A O 1
ATOM 2210 N N . GLU A 1 271 ? 14.432 13.512 0.609 1.00 93.25 271 GLU A N 1
ATOM 2211 C CA . GLU A 1 271 ? 15.042 13.549 1.944 1.00 93.25 271 GLU A CA 1
ATOM 2212 C C . GLU A 1 271 ? 14.183 12.774 2.942 1.00 93.25 271 GLU A C 1
ATOM 2214 O O . GLU A 1 271 ? 14.663 11.865 3.614 1.00 93.25 271 GLU A O 1
ATOM 2219 N N . TRP A 1 272 ? 12.877 13.034 2.949 1.00 92.19 272 TRP A N 1
ATOM 2220 C CA . TRP A 1 272 ? 11.934 12.361 3.843 1.00 92.19 272 TRP A CA 1
ATOM 2221 C C . TRP A 1 272 ? 11.813 10.881 3.524 1.00 92.19 272 TRP A C 1
ATOM 2223 O O . TRP A 1 272 ? 11.814 10.035 4.415 1.00 92.19 272 TRP A O 1
ATOM 2233 N N . THR A 1 273 ? 11.778 10.554 2.232 1.00 94.75 273 THR A N 1
ATOM 2234 C CA . THR A 1 273 ? 11.795 9.157 1.796 1.00 94.75 273 THR A CA 1
ATOM 2235 C C . THR A 1 273 ? 13.061 8.453 2.264 1.00 94.75 273 THR A C 1
ATOM 2237 O O . THR A 1 273 ? 13.005 7.284 2.635 1.00 94.75 273 THR A O 1
ATOM 2240 N N . THR A 1 274 ? 14.196 9.154 2.272 1.00 95.56 274 THR A N 1
ATOM 2241 C CA . THR A 1 274 ? 15.462 8.609 2.761 1.00 95.56 274 THR A CA 1
ATOM 2242 C C . THR A 1 274 ? 15.398 8.311 4.255 1.00 95.56 274 THR A C 1
ATOM 2244 O O . THR A 1 274 ? 15.807 7.221 4.649 1.00 95.56 274 THR A O 1
ATOM 2247 N N . GLU A 1 275 ? 14.833 9.203 5.071 1.00 95.19 275 GLU A N 1
ATOM 2248 C CA . GLU A 1 275 ? 14.655 8.957 6.510 1.00 95.19 275 GLU A CA 1
ATOM 2249 C C . GLU A 1 275 ? 13.715 7.784 6.793 1.00 95.19 275 GLU A C 1
ATOM 2251 O O . GLU A 1 275 ? 14.075 6.876 7.541 1.00 95.19 275 GLU A O 1
ATOM 2256 N N . ILE A 1 276 ? 12.563 7.729 6.117 1.00 95.12 276 ILE A N 1
ATOM 2257 C CA . ILE A 1 276 ? 11.646 6.586 6.226 1.00 95.12 276 ILE A CA 1
ATOM 2258 C C . ILE A 1 276 ? 12.383 5.297 5.840 1.00 95.12 276 ILE A C 1
ATOM 2260 O O . ILE A 1 276 ? 12.350 4.308 6.566 1.00 95.12 276 ILE A O 1
ATOM 2264 N N . CYS A 1 277 ? 13.110 5.302 4.721 1.00 95.88 277 CYS A N 1
ATOM 2265 C CA . CYS A 1 277 ? 13.857 4.135 4.260 1.00 95.88 277 CYS A CA 1
ATOM 2266 C C . CYS A 1 277 ? 14.944 3.695 5.251 1.00 95.88 277 CYS A C 1
ATOM 2268 O O . CYS A 1 277 ? 15.099 2.493 5.460 1.00 95.88 277 CYS A O 1
ATOM 2270 N N . LYS A 1 278 ? 15.673 4.623 5.887 1.00 94.50 278 LYS A N 1
ATOM 2271 C CA . LYS A 1 278 ? 16.659 4.288 6.930 1.00 94.50 278 LYS A CA 1
ATOM 2272 C C . LYS A 1 278 ? 16.010 3.506 8.067 1.00 94.50 278 LYS A C 1
ATOM 2274 O O . LYS A 1 278 ? 16.568 2.495 8.487 1.00 94.50 278 LYS A O 1
ATOM 2279 N N . GLN A 1 279 ? 14.817 3.919 8.492 1.00 93.62 279 GLN A N 1
ATOM 2280 C CA . GLN A 1 279 ? 14.074 3.209 9.526 1.00 93.62 279 GLN A CA 1
ATOM 2281 C C . GLN A 1 279 ? 13.621 1.820 9.066 1.00 93.62 279 GLN A C 1
ATOM 2283 O O . GLN A 1 279 ? 13.783 0.819 9.767 1.00 93.62 279 GLN A O 1
ATOM 2288 N N . LEU A 1 280 ? 13.091 1.737 7.845 1.00 95.31 280 LEU A N 1
ATOM 2289 C CA . LEU A 1 280 ? 12.535 0.502 7.297 1.00 95.31 280 LEU A CA 1
ATOM 2290 C C . LEU A 1 280 ? 13.579 -0.587 7.021 1.00 95.31 280 LEU A C 1
ATOM 2292 O O . LEU A 1 280 ? 13.212 -1.757 6.934 1.00 95.31 280 LEU A O 1
ATOM 2296 N N . VAL A 1 281 ? 14.870 -0.250 6.923 1.00 94.06 281 VAL A N 1
ATOM 2297 C CA . VAL A 1 281 ? 15.958 -1.233 6.738 1.00 94.06 281 VAL A CA 1
ATOM 2298 C C . VAL A 1 281 ? 15.965 -2.291 7.844 1.00 94.06 281 VAL A C 1
ATOM 2300 O O . VAL A 1 281 ? 16.241 -3.459 7.554 1.00 94.06 281 VAL A O 1
ATOM 2303 N N . ASN A 1 282 ? 15.631 -1.894 9.076 1.00 89.88 282 ASN A N 1
ATOM 2304 C CA . ASN A 1 282 ? 15.600 -2.766 10.251 1.00 89.88 282 ASN A CA 1
ATOM 2305 C C . ASN A 1 282 ? 14.191 -3.266 10.596 1.00 89.88 282 ASN A C 1
ATOM 2307 O O . ASN A 1 282 ? 14.032 -4.050 11.527 1.00 89.88 282 ASN A O 1
ATOM 2311 N N . HIS A 1 283 ? 13.161 -2.856 9.855 1.00 93.69 283 HIS A N 1
ATOM 2312 C CA . HIS A 1 283 ? 11.791 -3.243 10.163 1.00 93.69 283 HIS A CA 1
ATOM 2313 C C . HIS A 1 283 ? 11.484 -4.655 9.640 1.00 93.69 283 HIS A C 1
ATOM 2315 O O . HIS A 1 283 ? 11.447 -4.905 8.434 1.00 93.69 283 HIS A O 1
ATOM 2321 N N . HIS A 1 284 ? 11.230 -5.599 10.549 1.00 91.56 284 HIS A N 1
ATOM 2322 C CA . HIS A 1 284 ? 11.083 -7.022 10.208 1.00 91.56 284 HIS A CA 1
ATOM 2323 C C . HIS A 1 284 ? 9.655 -7.446 9.838 1.00 91.56 284 HIS A C 1
ATOM 2325 O O . HIS A 1 284 ? 9.485 -8.473 9.181 1.00 91.56 284 HIS A O 1
ATOM 2331 N N . GLY A 1 285 ? 8.638 -6.677 10.242 1.00 93.75 285 GLY A N 1
ATOM 2332 C CA . GLY A 1 285 ? 7.228 -7.000 9.995 1.00 93.75 285 GLY A CA 1
ATOM 2333 C C . GLY A 1 285 ? 6.660 -6.491 8.667 1.00 93.75 285 GLY A C 1
ATOM 2334 O O . GLY A 1 285 ? 5.630 -6.990 8.220 1.00 93.75 285 GLY A O 1
ATOM 2335 N N . LEU A 1 286 ? 7.321 -5.533 8.001 1.00 97.81 286 LEU A N 1
ATOM 2336 C CA . LEU A 1 286 ? 6.678 -4.763 6.935 1.00 97.81 286 LEU A CA 1
ATOM 2337 C C . LEU A 1 286 ? 6.583 -5.585 5.647 1.00 97.81 286 LEU A C 1
ATOM 2339 O O . LEU A 1 286 ? 7.589 -6.034 5.095 1.00 97.81 286 LEU A O 1
ATOM 2343 N N . VAL A 1 287 ? 5.359 -5.740 5.145 1.00 98.38 287 VAL A N 1
ATOM 2344 C CA . VAL A 1 287 ? 5.029 -6.506 3.937 1.00 98.38 287 VAL A CA 1
ATOM 2345 C C . VAL A 1 287 ? 4.679 -5.581 2.775 1.00 98.38 287 VAL A C 1
ATOM 2347 O O . VAL A 1 287 ? 5.043 -5.872 1.632 1.00 98.38 287 VAL A O 1
ATOM 2350 N N . THR A 1 288 ? 3.983 -4.477 3.046 1.00 98.75 288 THR A N 1
ATOM 2351 C CA . THR A 1 288 ? 3.535 -3.518 2.031 1.00 98.75 288 THR A CA 1
ATOM 2352 C C . THR A 1 288 ? 4.010 -2.114 2.369 1.00 98.75 288 THR A C 1
ATOM 2354 O O . THR A 1 288 ? 3.717 -1.603 3.446 1.00 98.75 288 THR A O 1
ATOM 2357 N N . LEU A 1 289 ? 4.700 -1.490 1.415 1.00 98.56 289 LEU A N 1
ATOM 2358 C CA . LEU A 1 289 ? 5.074 -0.083 1.450 1.00 98.56 289 LEU A CA 1
ATOM 2359 C C . LEU A 1 289 ? 4.419 0.639 0.272 1.00 98.56 289 LEU A C 1
ATOM 2361 O O . LEU A 1 289 ? 4.658 0.294 -0.887 1.00 98.56 289 LEU A O 1
ATOM 2365 N N . ASP A 1 290 ? 3.603 1.643 0.564 1.00 98.56 290 ASP A N 1
ATOM 2366 C CA . ASP A 1 290 ? 2.920 2.449 -0.443 1.00 98.56 290 ASP A CA 1
ATOM 2367 C C . ASP A 1 290 ? 3.204 3.935 -0.216 1.00 98.56 290 ASP A C 1
ATOM 2369 O O . ASP A 1 290 ? 2.701 4.552 0.719 1.00 98.56 290 ASP A O 1
ATOM 2373 N N . LEU A 1 291 ? 4.041 4.497 -1.084 1.00 97.75 291 LEU A N 1
ATOM 2374 C CA . LEU A 1 291 ? 4.432 5.904 -1.078 1.00 97.75 291 LEU A CA 1
ATOM 2375 C C . LEU A 1 291 ? 3.936 6.613 -2.346 1.00 97.75 291 LEU A C 1
ATOM 2377 O O . LEU A 1 291 ? 4.578 7.537 -2.845 1.00 97.75 291 LEU A O 1
ATOM 2381 N N . SER A 1 292 ? 2.827 6.153 -2.926 1.00 98.00 292 SER A N 1
ATOM 2382 C CA . SER A 1 292 ? 2.302 6.675 -4.193 1.00 98.00 292 SER A CA 1
ATOM 2383 C C . SER A 1 292 ? 1.856 8.142 -4.093 1.00 98.00 292 SER A C 1
ATOM 2385 O O . SER A 1 292 ? 1.373 8.589 -3.053 1.00 98.00 292 SER A O 1
ATOM 2387 N N . ASN A 1 293 ? 1.945 8.876 -5.205 1.00 96.00 293 ASN A N 1
ATOM 2388 C CA . ASN A 1 293 ? 1.556 10.286 -5.326 1.00 96.00 293 ASN A CA 1
ATOM 2389 C C . ASN A 1 293 ? 2.358 11.226 -4.408 1.00 96.00 293 ASN A C 1
ATOM 2391 O O . ASN A 1 293 ? 1.785 12.062 -3.716 1.00 96.00 293 ASN A O 1
ATOM 2395 N N . ASN A 1 294 ? 3.682 11.091 -4.388 1.00 94.81 294 ASN A N 1
ATOM 2396 C CA . ASN A 1 294 ? 4.580 12.003 -3.678 1.00 94.81 294 ASN A CA 1
ATOM 2397 C C . ASN A 1 294 ? 5.632 12.592 -4.643 1.00 94.81 294 ASN A C 1
ATOM 2399 O O . ASN A 1 294 ? 5.468 12.576 -5.862 1.00 94.81 294 ASN A O 1
ATOM 2403 N N . MET A 1 295 ? 6.712 13.164 -4.110 1.00 94.81 295 MET A N 1
ATOM 2404 C CA . MET A 1 295 ? 7.793 13.816 -4.859 1.00 94.81 295 MET A CA 1
ATOM 2405 C C . MET A 1 295 ? 9.149 13.139 -4.589 1.00 94.81 295 MET A C 1
ATOM 2407 O O . MET A 1 295 ? 10.179 13.801 -4.468 1.00 94.81 295 MET A O 1
ATOM 2411 N N . ILE A 1 296 ? 9.151 11.805 -4.492 1.00 95.94 296 ILE A N 1
ATOM 2412 C CA . ILE A 1 296 ? 10.299 10.978 -4.071 1.00 95.94 296 ILE A CA 1
ATOM 2413 C C . ILE A 1 296 ? 11.550 11.212 -4.933 1.00 95.94 296 ILE A C 1
ATOM 2415 O O . ILE A 1 296 ? 12.676 11.203 -4.430 1.00 95.94 296 ILE A O 1
ATOM 2419 N N . GLY A 1 297 ? 11.372 11.398 -6.242 1.00 97.94 297 GLY A N 1
ATOM 2420 C CA . GLY A 1 297 ? 12.464 11.654 -7.173 1.00 97.94 297 GLY A CA 1
ATOM 2421 C C . GLY A 1 297 ? 13.483 10.510 -7.275 1.00 97.94 297 GLY A C 1
ATOM 2422 O O . GLY A 1 297 ? 13.281 9.382 -6.824 1.00 97.94 297 GLY A O 1
ATOM 2423 N N . ASN A 1 298 ? 14.622 10.794 -7.906 1.00 98.38 298 ASN A N 1
ATOM 2424 C CA . ASN A 1 298 ? 15.656 9.781 -8.136 1.00 98.38 298 ASN A CA 1
ATOM 2425 C C . ASN A 1 298 ? 16.358 9.325 -6.856 1.00 98.38 298 ASN A C 1
ATOM 2427 O O . ASN A 1 298 ? 16.648 8.136 -6.724 1.00 98.38 298 ASN A O 1
ATOM 2431 N N . ASP A 1 299 ? 16.651 10.247 -5.939 1.00 98.19 299 ASP A N 1
ATOM 2432 C CA . ASP A 1 299 ? 17.389 9.922 -4.718 1.00 98.19 299 ASP A CA 1
ATOM 2433 C C . ASP A 1 299 ? 16.531 9.136 -3.730 1.00 98.19 299 ASP A C 1
ATOM 2435 O O . ASP A 1 299 ? 17.006 8.146 -3.177 1.00 98.19 299 ASP A O 1
ATOM 2439 N N . GLY A 1 300 ? 15.235 9.442 -3.625 1.00 97.69 300 GLY A N 1
ATOM 2440 C CA . GLY A 1 300 ? 14.318 8.576 -2.895 1.00 97.69 300 GLY A CA 1
ATOM 2441 C C . GLY A 1 300 ? 14.152 7.198 -3.563 1.00 97.69 300 GLY A C 1
ATOM 2442 O O . GLY A 1 300 ? 14.091 6.182 -2.876 1.00 97.69 300 GLY A O 1
ATOM 2443 N N . GLY A 1 301 ? 14.225 7.115 -4.900 1.00 98.25 301 GLY A N 1
ATOM 2444 C CA . GLY A 1 301 ? 14.336 5.838 -5.622 1.00 98.25 301 GLY A CA 1
ATOM 2445 C C . GLY A 1 301 ? 15.579 5.016 -5.240 1.00 98.25 301 GLY A C 1
ATOM 2446 O O . GLY A 1 301 ? 15.505 3.791 -5.129 1.00 98.25 301 GLY A O 1
ATOM 2447 N N . LYS A 1 302 ? 16.721 5.670 -4.984 1.00 98.56 302 LYS A N 1
ATOM 2448 C CA . LYS A 1 302 ? 17.930 5.005 -4.462 1.00 98.56 302 LYS A CA 1
ATOM 2449 C C . LYS A 1 302 ? 17.748 4.556 -3.010 1.00 98.56 302 LYS A C 1
ATOM 2451 O O . LYS A 1 302 ? 18.193 3.464 -2.667 1.00 98.56 302 LYS A O 1
ATOM 2456 N N . ALA A 1 303 ? 17.083 5.356 -2.178 1.00 98.25 303 ALA A N 1
ATOM 2457 C CA . ALA A 1 303 ? 16.781 4.984 -0.797 1.00 98.25 303 ALA A CA 1
ATOM 2458 C C . ALA A 1 303 ? 15.887 3.731 -0.729 1.00 98.25 303 ALA A C 1
ATOM 2460 O O . ALA A 1 303 ? 16.178 2.797 0.016 1.00 98.25 303 ALA A O 1
ATOM 2461 N N . LEU A 1 304 ? 14.874 3.642 -1.594 1.00 98.25 304 LEU A N 1
ATOM 2462 C CA . LEU A 1 304 ? 14.047 2.439 -1.736 1.00 98.25 304 LEU A CA 1
ATOM 2463 C C . LEU A 1 304 ? 14.870 1.220 -2.167 1.00 98.25 304 LEU A C 1
ATOM 2465 O O . LEU A 1 304 ? 14.703 0.130 -1.619 1.00 98.25 304 LEU A O 1
ATOM 2469 N N . ALA A 1 305 ? 15.797 1.401 -3.112 1.00 98.25 305 ALA A N 1
ATOM 2470 C CA . ALA A 1 305 ? 16.705 0.338 -3.534 1.00 98.25 305 ALA A CA 1
ATOM 2471 C C . ALA A 1 305 ? 17.572 -0.180 -2.370 1.00 98.25 305 ALA A C 1
ATOM 2473 O O . ALA A 1 305 ? 17.809 -1.384 -2.278 1.00 98.25 305 ALA A O 1
ATOM 2474 N N . PHE A 1 306 ? 17.990 0.699 -1.454 1.00 97.00 306 PHE A N 1
ATOM 2475 C CA . PHE A 1 306 ? 18.725 0.316 -0.248 1.00 97.00 306 PHE A CA 1
ATOM 2476 C C . PHE A 1 306 ? 17.878 -0.563 0.689 1.00 97.00 306 PHE A C 1
ATOM 2478 O O . PHE A 1 306 ? 18.333 -1.628 1.105 1.00 97.00 306 PHE A O 1
ATOM 2485 N N . VAL A 1 307 ? 16.609 -0.204 0.930 1.00 96.69 307 VAL A N 1
ATOM 2486 C CA . VAL A 1 307 ? 15.669 -1.040 1.710 1.00 96.69 307 VAL A CA 1
ATOM 2487 C C . VAL A 1 307 ? 15.456 -2.403 1.049 1.00 96.69 307 VAL A C 1
ATOM 2489 O O . VAL A 1 307 ? 15.448 -3.430 1.724 1.00 96.69 307 VAL A O 1
ATOM 2492 N N . MET A 1 308 ? 15.322 -2.440 -0.279 1.00 97.31 308 MET A N 1
ATOM 2493 C CA . MET A 1 308 ? 15.151 -3.684 -1.038 1.00 97.31 308 MET A CA 1
ATOM 2494 C C . MET A 1 308 ? 16.362 -4.622 -0.942 1.00 97.31 308 MET A C 1
ATOM 2496 O O . MET A 1 308 ? 16.208 -5.830 -1.123 1.00 97.31 308 MET A O 1
ATOM 2500 N N . GLN A 1 309 ? 17.562 -4.097 -0.700 1.00 95.50 309 GLN A N 1
ATOM 2501 C CA . GLN A 1 309 ? 18.781 -4.897 -0.555 1.00 95.50 309 GLN A CA 1
ATOM 2502 C C . GLN A 1 309 ? 19.005 -5.402 0.873 1.00 95.50 309 GLN A C 1
ATOM 2504 O O . GLN A 1 309 ? 19.829 -6.296 1.066 1.00 95.50 309 GLN A O 1
ATOM 2509 N N . SER A 1 310 ? 18.274 -4.867 1.855 1.00 94.44 310 SER A N 1
ATOM 2510 C CA . SER A 1 310 ? 18.362 -5.314 3.243 1.00 94.44 310 SER A CA 1
ATOM 2511 C C . SER A 1 310 ? 17.960 -6.795 3.365 1.00 94.44 310 SER A C 1
ATOM 2513 O O . SER A 1 310 ? 16.841 -7.156 2.984 1.00 94.44 310 SER A O 1
ATOM 2515 N N . PRO A 1 311 ? 18.817 -7.679 3.917 1.00 91.81 311 PRO A N 1
ATOM 2516 C CA . PRO A 1 311 ? 18.466 -9.085 4.143 1.00 91.81 311 PRO A CA 1
ATOM 2517 C C . PRO A 1 311 ? 17.375 -9.262 5.215 1.00 91.81 311 PRO A C 1
ATOM 2519 O O . PRO A 1 311 ? 16.708 -10.302 5.279 1.00 91.81 311 PRO A O 1
ATOM 2522 N N . GLN A 1 312 ? 17.177 -8.247 6.056 1.00 89.62 312 GLN A N 1
ATOM 2523 C CA . GLN A 1 312 ? 16.125 -8.192 7.063 1.00 89.62 312 GLN A CA 1
ATOM 2524 C C . GLN A 1 312 ? 14.760 -7.841 6.463 1.00 89.62 312 GLN A C 1
ATOM 2526 O O . GLN A 1 312 ? 13.742 -8.195 7.056 1.00 89.62 312 GLN A O 1
ATOM 2531 N N . SER A 1 313 ? 14.728 -7.193 5.292 1.00 91.75 313 SER A N 1
ATOM 2532 C CA . SER A 1 313 ? 13.482 -6.772 4.656 1.00 91.75 313 SER A CA 1
ATOM 2533 C C . SER A 1 313 ? 12.584 -7.970 4.332 1.00 91.75 313 SER A C 1
ATOM 2535 O O . SER A 1 313 ? 13.034 -9.021 3.856 1.00 91.75 313 SER A O 1
ATOM 2537 N N . ARG A 1 314 ? 11.287 -7.806 4.603 1.00 95.06 314 ARG A N 1
ATOM 2538 C CA . ARG A 1 314 ? 10.218 -8.762 4.272 1.00 95.06 314 ARG A CA 1
ATOM 2539 C C . ARG A 1 314 ? 9.191 -8.173 3.305 1.00 95.06 314 ARG A C 1
ATOM 2541 O O . ARG A 1 314 ? 8.168 -8.805 3.043 1.00 95.06 314 ARG A O 1
ATOM 2548 N N . ILE A 1 315 ? 9.493 -7.003 2.734 1.00 98.06 315 ILE A N 1
ATOM 2549 C CA . ILE A 1 315 ? 8.580 -6.271 1.861 1.00 98.06 315 ILE A CA 1
ATOM 2550 C C . ILE A 1 315 ? 8.318 -7.089 0.593 1.00 98.06 315 ILE A C 1
ATOM 2552 O O . ILE A 1 315 ? 9.234 -7.443 -0.153 1.00 98.06 315 ILE A O 1
ATOM 2556 N N . LYS A 1 316 ? 7.037 -7.372 0.355 1.00 98.62 316 LYS A N 1
ATOM 2557 C CA . LYS A 1 316 ? 6.525 -8.083 -0.821 1.00 98.62 316 LYS A CA 1
ATOM 2558 C C . LYS A 1 316 ? 5.929 -7.129 -1.848 1.00 98.62 316 LYS A C 1
ATOM 2560 O O . LYS A 1 316 ? 5.984 -7.428 -3.038 1.00 98.62 316 LYS A O 1
ATOM 2565 N N . THR A 1 317 ? 5.408 -5.988 -1.402 1.00 98.88 317 THR A N 1
ATOM 2566 C CA . THR A 1 317 ? 4.752 -4.999 -2.263 1.00 98.88 317 THR A CA 1
ATOM 2567 C C . THR A 1 317 ? 5.354 -3.619 -2.048 1.00 98.88 317 THR A C 1
ATOM 2569 O O . THR A 1 317 ? 5.316 -3.105 -0.933 1.00 98.88 317 THR A O 1
ATOM 2572 N N . ILE A 1 318 ? 5.852 -3.010 -3.124 1.00 98.81 318 ILE A N 1
ATOM 2573 C CA . ILE A 1 318 ? 6.243 -1.596 -3.158 1.00 98.81 318 ILE A CA 1
ATOM 2574 C C . ILE A 1 318 ? 5.380 -0.884 -4.194 1.00 98.81 318 ILE A C 1
ATOM 2576 O O . ILE A 1 318 ? 5.345 -1.294 -5.357 1.00 98.81 318 ILE A O 1
ATOM 2580 N N . LYS A 1 319 ? 4.711 0.192 -3.776 1.00 98.81 319 LYS A N 1
ATOM 2581 C CA . LYS A 1 319 ? 3.981 1.101 -4.662 1.00 98.81 319 LYS A CA 1
ATOM 2582 C C . LYS A 1 319 ? 4.565 2.499 -4.572 1.00 98.81 319 LYS A C 1
ATOM 2584 O O . LYS A 1 319 ? 4.609 3.096 -3.499 1.00 98.81 319 LYS A O 1
ATOM 2589 N N . VAL A 1 320 ? 5.034 2.996 -5.706 1.00 98.50 320 VAL A N 1
ATOM 2590 C CA . VAL A 1 320 ? 5.632 4.325 -5.867 1.00 98.50 320 VAL A CA 1
ATOM 2591 C C . VAL A 1 320 ? 5.120 4.981 -7.143 1.00 98.50 320 VAL A C 1
ATOM 2593 O O . VAL A 1 320 ? 5.841 5.700 -7.837 1.00 98.50 320 VAL A O 1
ATOM 2596 N N . THR A 1 321 ? 3.850 4.752 -7.458 1.00 98.31 321 THR A N 1
ATOM 2597 C CA . THR A 1 321 ? 3.173 5.369 -8.597 1.00 98.31 321 THR A CA 1
ATOM 2598 C C . THR A 1 321 ? 3.203 6.893 -8.461 1.00 98.31 321 THR A C 1
ATOM 2600 O O . THR A 1 321 ? 3.011 7.396 -7.357 1.00 98.31 321 THR A O 1
ATOM 2603 N N . ASN A 1 322 ? 3.428 7.632 -9.550 1.00 98.19 322 ASN A N 1
ATOM 2604 C CA . ASN A 1 322 ? 3.392 9.101 -9.575 1.00 98.19 322 ASN A CA 1
ATOM 2605 C C . ASN A 1 322 ? 4.342 9.764 -8.557 1.00 98.19 322 ASN A C 1
ATOM 2607 O O . ASN A 1 322 ? 3.901 10.380 -7.591 1.00 98.19 322 ASN A O 1
ATOM 2611 N N . ASN A 1 323 ? 5.655 9.586 -8.748 1.00 98.06 323 ASN A N 1
ATOM 2612 C CA . ASN A 1 323 ? 6.677 9.988 -7.773 1.00 98.06 323 ASN A CA 1
ATOM 2613 C C . ASN A 1 323 ? 7.906 10.694 -8.354 1.00 98.06 323 ASN A C 1
ATOM 2615 O O . ASN A 1 323 ? 8.922 10.856 -7.674 1.00 98.06 323 ASN A O 1
ATOM 2619 N N . LEU A 1 324 ? 7.842 11.107 -9.622 1.00 97.75 324 LEU A N 1
ATOM 2620 C CA . LEU A 1 324 ? 8.953 11.750 -10.333 1.00 97.75 324 LEU A CA 1
ATOM 2621 C C . LEU A 1 324 ? 10.245 10.904 -10.356 1.00 97.75 324 LEU A C 1
ATOM 2623 O O . LEU A 1 324 ? 11.341 11.440 -10.537 1.00 97.75 324 LEU A O 1
ATOM 2627 N N . ILE A 1 325 ? 10.139 9.579 -10.204 1.00 98.50 325 ILE A N 1
ATOM 2628 C CA . ILE A 1 325 ? 11.284 8.673 -10.301 1.00 98.50 325 ILE A CA 1
ATOM 2629 C C . ILE A 1 325 ? 11.734 8.641 -11.760 1.00 98.50 325 ILE A C 1
ATOM 2631 O O . ILE A 1 325 ? 11.003 8.233 -12.663 1.00 98.50 325 ILE A O 1
ATOM 2635 N N . GLY A 1 326 ? 12.957 9.101 -11.991 1.00 98.38 326 GLY A N 1
ATOM 2636 C CA . GLY A 1 326 ? 13.587 9.107 -13.298 1.00 98.38 326 GLY A CA 1
ATOM 2637 C C . GLY A 1 326 ? 14.407 7.846 -13.566 1.00 98.38 326 GLY A C 1
ATOM 2638 O O . GLY A 1 326 ? 14.437 6.881 -12.797 1.00 98.38 326 GLY A O 1
ATOM 2639 N N . CYS A 1 327 ? 15.148 7.882 -14.671 1.00 97.94 327 CYS A N 1
ATOM 2640 C CA . CYS A 1 327 ? 16.023 6.790 -15.090 1.00 97.94 327 CYS A CA 1
ATOM 2641 C C . CYS A 1 327 ? 17.045 6.360 -14.021 1.00 97.94 327 CYS A C 1
ATOM 2643 O O . CYS A 1 327 ? 17.360 5.169 -13.925 1.00 97.94 327 CYS A O 1
ATOM 2645 N N . THR A 1 328 ? 17.612 7.290 -13.246 1.00 98.50 328 THR A N 1
ATOM 2646 C CA . THR A 1 328 ? 18.660 6.963 -12.265 1.00 98.50 328 THR A CA 1
ATOM 2647 C C . THR A 1 328 ? 18.080 6.249 -11.047 1.00 98.50 328 THR A C 1
ATOM 2649 O O . THR A 1 328 ? 18.629 5.221 -10.652 1.00 98.50 328 THR A O 1
ATOM 2652 N N . GLY A 1 329 ? 16.938 6.705 -10.520 1.00 98.56 329 GLY A N 1
ATOM 2653 C CA . GLY A 1 329 ? 16.213 5.998 -9.460 1.00 98.56 329 GLY A CA 1
ATOM 2654 C C . GLY A 1 329 ? 15.748 4.608 -9.909 1.00 98.56 329 GLY A C 1
ATOM 2655 O O . GLY A 1 329 ? 16.008 3.617 -9.230 1.00 98.56 329 GLY A O 1
ATOM 2656 N N . ALA A 1 330 ? 15.176 4.498 -11.113 1.00 98.62 330 ALA A N 1
ATOM 2657 C CA . ALA A 1 330 ? 14.766 3.209 -11.679 1.00 98.62 330 ALA A CA 1
ATOM 2658 C C . ALA A 1 330 ? 15.935 2.235 -11.880 1.00 98.62 330 ALA A C 1
ATOM 2660 O O . ALA A 1 330 ? 15.797 1.034 -11.662 1.00 98.62 330 ALA A O 1
ATOM 2661 N N . THR A 1 331 ? 17.110 2.744 -12.258 1.00 98.62 331 THR A N 1
ATOM 2662 C CA . THR A 1 331 ? 18.322 1.924 -12.390 1.00 98.62 331 THR A CA 1
ATOM 2663 C C . THR A 1 331 ? 18.784 1.378 -11.038 1.00 98.62 331 THR A C 1
ATOM 2665 O O . THR A 1 331 ? 19.189 0.219 -10.967 1.00 98.62 331 THR A O 1
ATOM 2668 N N . ALA A 1 332 ? 18.693 2.170 -9.965 1.00 98.75 332 ALA A N 1
ATOM 2669 C CA . ALA A 1 332 ? 19.009 1.706 -8.615 1.00 98.75 332 ALA A CA 1
ATOM 2670 C C . ALA A 1 332 ? 18.038 0.604 -8.158 1.00 98.75 332 ALA A C 1
ATOM 2672 O O . ALA A 1 332 ? 18.479 -0.455 -7.713 1.00 98.75 332 ALA A O 1
ATOM 2673 N N . ILE A 1 333 ? 16.731 0.804 -8.364 1.00 98.75 333 ILE A N 1
ATOM 2674 C CA . ILE A 1 333 ? 15.694 -0.198 -8.064 1.00 98.75 333 ILE A CA 1
ATOM 2675 C C . ILE A 1 333 ? 15.937 -1.488 -8.861 1.00 98.75 333 ILE A C 1
ATOM 2677 O O . ILE A 1 333 ? 15.910 -2.582 -8.299 1.00 98.75 333 ILE A O 1
ATOM 2681 N N . ALA A 1 334 ? 16.262 -1.380 -10.152 1.00 98.62 334 ALA A N 1
ATOM 2682 C CA . ALA A 1 334 ? 16.608 -2.529 -10.985 1.00 98.62 334 ALA A CA 1
ATOM 2683 C C . ALA A 1 334 ? 17.854 -3.276 -10.477 1.00 98.62 334 ALA A C 1
ATOM 2685 O O . ALA A 1 334 ? 17.910 -4.505 -10.518 1.00 98.62 334 ALA A O 1
ATOM 2686 N N . PHE A 1 335 ? 18.867 -2.561 -9.984 1.00 98.50 335 PHE A N 1
ATOM 2687 C CA . PHE A 1 335 ? 20.046 -3.189 -9.394 1.00 98.50 335 PHE A CA 1
ATOM 2688 C C . PHE A 1 335 ? 19.701 -3.953 -8.110 1.00 98.50 335 PHE A C 1
ATOM 2690 O O . PHE A 1 335 ? 20.089 -5.112 -7.972 1.00 98.50 335 PHE A O 1
ATOM 2697 N N . ALA A 1 336 ? 18.907 -3.357 -7.218 1.00 98.44 336 ALA A N 1
ATOM 2698 C CA . ALA A 1 336 ? 18.417 -4.021 -6.011 1.00 98.44 336 ALA A CA 1
ATOM 2699 C C . ALA A 1 336 ? 17.562 -5.260 -6.317 1.00 98.44 336 ALA A C 1
ATOM 2701 O O . ALA A 1 336 ? 17.699 -6.296 -5.666 1.00 98.44 336 ALA A O 1
ATOM 2702 N N . LEU A 1 337 ? 16.725 -5.195 -7.354 1.00 98.25 337 LEU A N 1
ATOM 2703 C CA . LEU A 1 337 ? 15.851 -6.296 -7.750 1.00 98.25 337 LEU A CA 1
ATOM 2704 C C . LEU A 1 337 ? 16.626 -7.562 -8.162 1.00 98.25 337 LEU A C 1
ATOM 2706 O O . LEU A 1 337 ? 16.126 -8.669 -7.975 1.00 98.25 337 LEU A O 1
ATOM 2710 N N . GLN A 1 338 ? 17.857 -7.438 -8.674 1.00 97.50 338 GLN A N 1
ATOM 2711 C CA . GLN A 1 338 ? 18.678 -8.596 -9.065 1.00 97.50 338 GLN A CA 1
ATOM 2712 C C . GLN A 1 338 ? 18.984 -9.538 -7.893 1.00 97.50 338 GLN A C 1
ATOM 2714 O O . GLN A 1 338 ? 19.071 -10.753 -8.089 1.00 97.50 338 GLN A O 1
ATOM 2719 N N . THR A 1 339 ? 19.169 -8.987 -6.692 1.00 96.06 339 THR A N 1
ATOM 2720 C CA . THR A 1 339 ? 19.520 -9.749 -5.486 1.00 96.06 339 THR A CA 1
ATOM 2721 C C . THR A 1 339 ? 18.343 -9.930 -4.538 1.00 96.06 339 THR A C 1
ATOM 2723 O O . THR A 1 339 ? 18.345 -10.901 -3.785 1.00 96.06 339 THR A O 1
ATOM 2726 N N . ASN A 1 340 ? 17.327 -9.064 -4.600 1.00 97.69 340 ASN A N 1
ATOM 2727 C CA . ASN A 1 340 ? 16.132 -9.177 -3.771 1.00 97.69 340 ASN A CA 1
ATOM 2728 C C . ASN A 1 340 ? 15.401 -10.515 -4.012 1.00 97.69 340 ASN A C 1
ATOM 2730 O O . ASN A 1 340 ? 15.216 -10.940 -5.154 1.00 97.69 340 ASN A O 1
ATOM 2734 N N . LYS A 1 341 ? 14.996 -11.175 -2.918 1.00 96.19 341 LYS A N 1
ATOM 2735 C CA . LYS A 1 341 ? 14.302 -12.476 -2.920 1.00 96.19 341 LYS A CA 1
ATOM 2736 C C . LYS A 1 341 ? 12.915 -12.448 -2.263 1.00 96.19 341 LYS A C 1
ATOM 2738 O O . LYS A 1 341 ? 12.330 -13.505 -2.055 1.00 96.19 341 LYS A O 1
ATOM 2743 N N . CYS A 1 342 ? 12.398 -11.268 -1.925 1.00 96.75 342 CYS A N 1
ATOM 2744 C CA . CYS A 1 342 ? 11.132 -11.122 -1.195 1.00 96.75 342 CYS A CA 1
ATOM 2745 C C . CYS A 1 342 ? 10.051 -10.404 -2.008 1.00 96.75 342 CYS A C 1
ATOM 2747 O O . CYS A 1 342 ? 8.876 -10.746 -1.887 1.00 96.75 342 CYS A O 1
ATOM 2749 N N . LEU A 1 343 ? 10.434 -9.428 -2.834 1.00 98.56 343 LEU A N 1
ATOM 2750 C CA . LEU A 1 343 ? 9.510 -8.571 -3.560 1.00 98.56 343 LEU A CA 1
ATOM 2751 C C . LEU A 1 343 ? 8.774 -9.376 -4.634 1.00 98.56 343 LEU A C 1
ATOM 2753 O O . LEU A 1 343 ? 9.403 -10.002 -5.493 1.00 98.56 343 LEU A O 1
ATOM 2757 N N . THR A 1 344 ? 7.444 -9.329 -4.581 1.00 98.75 344 THR A N 1
ATOM 2758 C CA . THR A 1 344 ? 6.535 -9.991 -5.523 1.00 98.75 344 THR A CA 1
ATOM 2759 C C . THR A 1 344 ? 5.747 -8.992 -6.366 1.00 98.75 344 THR A C 1
ATOM 2761 O O . THR A 1 344 ? 5.346 -9.339 -7.479 1.00 98.75 344 THR A O 1
ATOM 2764 N N . LYS A 1 345 ? 5.570 -7.751 -5.891 1.00 98.88 345 LYS A N 1
ATOM 2765 C CA . LYS A 1 345 ? 4.843 -6.685 -6.587 1.00 98.88 345 LYS A CA 1
ATOM 2766 C C . LYS A 1 345 ? 5.608 -5.366 -6.553 1.00 98.88 345 LYS A C 1
ATOM 2768 O O . LYS A 1 345 ? 5.979 -4.889 -5.479 1.00 98.88 345 LYS A O 1
ATOM 2773 N N . LEU A 1 346 ? 5.795 -4.767 -7.724 1.00 98.88 346 LEU A N 1
ATOM 2774 C CA . LEU A 1 346 ? 6.418 -3.458 -7.885 1.00 98.88 346 LEU A CA 1
ATOM 2775 C C . LEU A 1 346 ? 5.554 -2.585 -8.795 1.00 98.88 346 LEU A C 1
ATOM 2777 O O . LEU A 1 346 ? 5.411 -2.879 -9.981 1.00 98.88 346 LEU A O 1
ATOM 2781 N N . ASP A 1 347 ? 5.012 -1.505 -8.239 1.00 98.81 347 ASP A N 1
ATOM 2782 C CA . ASP A 1 347 ? 4.296 -0.483 -8.997 1.00 98.81 347 ASP A CA 1
ATOM 2783 C C . ASP A 1 347 ? 5.123 0.801 -9.081 1.00 98.81 347 ASP A C 1
ATOM 2785 O O . ASP A 1 347 ? 5.387 1.459 -8.074 1.00 98.81 347 ASP A O 1
ATOM 2789 N N . MET A 1 348 ? 5.538 1.137 -10.299 1.00 98.56 348 MET A N 1
ATOM 2790 C CA . MET A 1 348 ? 6.263 2.353 -10.650 1.00 98.56 348 MET A CA 1
ATOM 2791 C C . MET A 1 348 ? 5.526 3.154 -11.731 1.00 98.56 348 MET A C 1
ATOM 2793 O O . MET A 1 348 ? 6.163 3.922 -12.456 1.00 98.56 348 MET A O 1
ATOM 2797 N N . GLY A 1 349 ? 4.207 2.993 -11.867 1.00 98.31 349 GLY A N 1
ATOM 2798 C CA . GLY A 1 349 ? 3.401 3.710 -12.857 1.00 98.31 349 GLY A CA 1
ATOM 2799 C C . GLY A 1 349 ? 3.493 5.238 -12.733 1.00 98.31 349 GLY A C 1
ATOM 2800 O O . GLY A 1 349 ? 3.886 5.760 -11.689 1.00 98.31 349 GLY A O 1
ATOM 2801 N N . LEU A 1 350 ? 3.134 5.977 -13.784 1.00 98.31 350 LEU A N 1
ATOM 2802 C CA . LEU A 1 350 ? 3.117 7.453 -13.789 1.00 98.31 350 LEU A CA 1
ATOM 2803 C C . LEU A 1 350 ? 4.458 8.100 -13.366 1.00 98.31 350 LEU A C 1
ATOM 2805 O O . LEU A 1 350 ? 4.486 9.107 -12.664 1.00 98.31 350 LEU A O 1
ATOM 2809 N N . ASN A 1 351 ? 5.593 7.530 -13.764 1.00 98.62 351 ASN A N 1
ATOM 2810 C CA . ASN A 1 351 ? 6.925 8.074 -13.472 1.00 98.62 351 ASN A CA 1
ATOM 2811 C C . ASN A 1 351 ? 7.636 8.520 -14.766 1.00 98.62 351 ASN A C 1
ATOM 2813 O O . ASN A 1 351 ? 7.008 8.746 -15.799 1.00 98.62 351 ASN A O 1
ATOM 2817 N N . ARG A 1 352 ? 8.954 8.745 -14.716 1.00 96.88 352 ARG A N 1
ATOM 2818 C CA . ARG A 1 352 ? 9.762 9.189 -15.867 1.00 96.88 352 ARG A CA 1
ATOM 2819 C C . ARG A 1 352 ? 10.987 8.292 -16.056 1.00 96.88 352 ARG A C 1
ATOM 2821 O O . ARG A 1 352 ? 12.099 8.779 -16.274 1.00 96.88 352 ARG A O 1
ATOM 2828 N N . ILE A 1 353 ? 10.816 6.973 -15.918 1.00 98.06 353 ILE A N 1
ATOM 2829 C CA . ILE A 1 353 ? 11.951 6.031 -15.931 1.00 98.06 353 ILE A CA 1
ATOM 2830 C C . ILE A 1 353 ? 12.677 5.992 -17.287 1.00 98.06 353 ILE A C 1
ATOM 2832 O O . ILE A 1 353 ? 13.888 5.751 -17.320 1.00 98.06 353 ILE A O 1
ATOM 2836 N N . GLY A 1 354 ? 11.958 6.245 -18.389 1.00 97.69 354 GLY A N 1
ATOM 2837 C CA . GLY A 1 354 ? 12.488 6.261 -19.754 1.00 97.69 354 GLY A CA 1
ATOM 2838 C C . GLY A 1 354 ? 13.079 4.925 -20.231 1.00 97.69 354 GLY A C 1
ATOM 2839 O O . GLY A 1 354 ? 13.125 3.927 -19.506 1.00 97.69 354 GLY A O 1
ATOM 2840 N N . ASN A 1 355 ? 13.585 4.907 -21.472 1.00 97.88 355 ASN A N 1
ATOM 2841 C CA . ASN A 1 355 ? 14.106 3.692 -22.123 1.00 97.88 355 ASN A CA 1
ATOM 2842 C C . ASN A 1 355 ? 15.184 2.986 -21.297 1.00 97.88 355 ASN A C 1
ATOM 2844 O O . ASN A 1 355 ? 15.159 1.771 -21.108 1.00 97.88 355 ASN A O 1
ATOM 2848 N N . ARG A 1 356 ? 16.148 3.758 -20.788 1.00 97.31 356 ARG A N 1
ATOM 2849 C CA . ARG A 1 356 ? 17.290 3.214 -20.049 1.00 97.31 356 ARG A CA 1
ATOM 2850 C C . ARG A 1 356 ? 16.865 2.618 -18.704 1.00 97.31 356 ARG A C 1
ATOM 2852 O O . ARG A 1 356 ? 17.375 1.557 -18.345 1.00 97.31 356 ARG A O 1
ATOM 2859 N N . GLY A 1 357 ? 15.927 3.253 -17.996 1.00 97.81 357 GLY A N 1
ATOM 2860 C CA . GLY A 1 357 ? 15.350 2.704 -16.769 1.00 97.81 357 GLY A CA 1
ATOM 2861 C C . GLY A 1 357 ? 14.657 1.366 -17.029 1.00 97.81 357 GLY A C 1
ATOM 2862 O O . GLY A 1 357 ? 14.984 0.374 -16.377 1.00 97.81 357 GLY A O 1
ATOM 2863 N N . LEU A 1 358 ? 13.796 1.306 -18.052 1.00 98.12 358 LEU A N 1
ATOM 2864 C CA . LEU A 1 358 ? 13.091 0.075 -18.423 1.00 98.12 358 LEU A CA 1
ATOM 2865 C C . LEU A 1 358 ? 14.045 -1.045 -18.866 1.00 98.12 358 LEU A C 1
ATOM 2867 O O . LEU A 1 358 ? 13.910 -2.189 -18.436 1.00 98.12 358 LEU A O 1
ATOM 2871 N N . LYS A 1 359 ? 15.070 -0.721 -19.660 1.00 97.69 359 LYS A N 1
ATOM 2872 C CA . LYS A 1 359 ? 16.092 -1.685 -20.090 1.00 97.69 359 LYS A CA 1
ATOM 2873 C C . LYS A 1 359 ? 16.835 -2.304 -18.903 1.00 97.69 359 LYS A C 1
ATOM 2875 O O . LYS A 1 359 ? 17.147 -3.495 -18.923 1.00 97.69 359 LYS A O 1
ATOM 2880 N N . ASN A 1 360 ? 17.121 -1.516 -17.866 1.00 98.12 360 ASN A N 1
ATOM 2881 C CA . ASN A 1 360 ? 17.745 -2.022 -16.644 1.00 98.12 360 ASN A CA 1
ATOM 2882 C C . ASN A 1 360 ? 16.789 -2.905 -15.833 1.00 98.12 360 ASN A C 1
ATOM 2884 O O . ASN A 1 360 ? 17.228 -3.945 -15.342 1.00 98.12 360 ASN A O 1
ATOM 2888 N N . LEU A 1 361 ? 15.499 -2.561 -15.757 1.00 98.31 361 LEU A N 1
ATOM 2889 C CA . LEU A 1 361 ? 14.482 -3.444 -15.171 1.00 98.31 361 LEU A CA 1
ATOM 2890 C C . LEU A 1 361 ? 14.408 -4.783 -15.922 1.00 98.31 361 LEU A C 1
ATOM 2892 O O . LEU A 1 361 ? 14.451 -5.832 -15.286 1.00 98.31 361 LEU A O 1
ATOM 2896 N N . GLY A 1 362 ? 14.422 -4.775 -17.259 1.00 97.56 362 GLY A N 1
ATOM 2897 C CA . GLY A 1 362 ? 14.498 -5.999 -18.069 1.00 97.56 362 GLY A CA 1
ATOM 2898 C C . GLY A 1 362 ? 15.717 -6.863 -17.720 1.00 97.56 362 GLY A C 1
ATOM 2899 O O . GLY A 1 362 ? 15.588 -8.048 -17.421 1.00 97.56 362 GLY A O 1
ATOM 2900 N N . LYS A 1 363 ? 16.912 -6.262 -17.631 1.00 97.00 363 LYS A N 1
ATOM 2901 C CA . LYS A 1 363 ? 18.122 -6.978 -17.180 1.00 97.00 363 LYS A CA 1
ATOM 2902 C C . LYS A 1 363 ? 17.985 -7.555 -15.770 1.00 97.00 363 LYS A C 1
ATOM 2904 O O . LYS A 1 363 ? 18.528 -8.623 -15.497 1.00 97.00 363 LYS A O 1
ATOM 2909 N N . ALA A 1 364 ? 17.292 -6.857 -14.874 1.00 98.06 364 ALA A N 1
ATOM 2910 C CA . ALA A 1 364 ? 17.057 -7.342 -13.523 1.00 98.06 364 ALA A CA 1
ATOM 2911 C C . ALA A 1 364 ? 16.149 -8.578 -13.510 1.00 98.06 364 ALA A C 1
ATOM 2913 O O . ALA A 1 364 ? 16.449 -9.546 -12.812 1.00 98.06 364 ALA A O 1
ATOM 2914 N N . LEU A 1 365 ? 15.105 -8.586 -14.341 1.00 97.94 365 LEU A N 1
ATOM 2915 C CA . LEU A 1 365 ? 14.166 -9.701 -14.487 1.00 97.94 365 LEU A CA 1
ATOM 2916 C C . LEU A 1 365 ? 14.795 -10.976 -15.064 1.00 97.94 365 LEU A C 1
ATOM 2918 O O . LEU A 1 365 ? 14.277 -12.061 -14.824 1.00 97.94 365 LEU A O 1
ATOM 2922 N N . LEU A 1 366 ? 15.930 -10.892 -15.765 1.00 96.19 366 LEU A N 1
ATOM 2923 C CA . LEU A 1 366 ? 16.690 -12.089 -16.157 1.00 96.19 366 LEU A CA 1
ATOM 2924 C C . LEU A 1 366 ? 17.262 -12.848 -14.946 1.00 96.19 366 LEU A C 1
ATOM 2926 O O . LEU A 1 366 ? 17.494 -14.052 -15.030 1.00 96.19 366 LEU A O 1
ATOM 2930 N N . LYS A 1 367 ? 17.514 -12.151 -13.830 1.00 96.31 367 LYS A N 1
ATOM 2931 C CA . LYS A 1 367 ? 18.086 -12.725 -12.599 1.00 96.31 367 LYS A CA 1
ATOM 2932 C C . LYS A 1 367 ? 17.062 -12.885 -11.479 1.00 96.31 367 LYS A C 1
ATOM 2934 O O . LYS A 1 367 ? 17.223 -13.751 -10.618 1.00 96.31 367 LYS A O 1
ATOM 293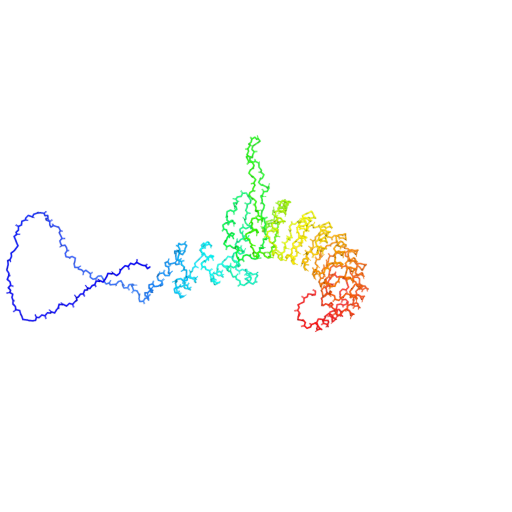9 N N . ASN A 1 368 ? 16.047 -12.026 -11.451 1.00 98.00 368 ASN A N 1
ATOM 2940 C CA . ASN A 1 368 ? 15.001 -12.062 -10.446 1.00 98.00 368 ASN A CA 1
ATOM 2941 C C . ASN A 1 368 ? 13.919 -13.081 -10.830 1.00 98.00 368 ASN A C 1
ATOM 2943 O O . ASN A 1 368 ? 13.399 -13.064 -11.940 1.00 98.00 368 ASN A O 1
ATOM 2947 N N . ASN A 1 369 ? 13.578 -13.955 -9.888 1.00 96.88 369 ASN A N 1
ATOM 2948 C CA . ASN A 1 369 ? 12.568 -14.999 -10.039 1.00 96.88 369 ASN A CA 1
ATOM 2949 C C . ASN A 1 369 ? 11.470 -14.919 -8.965 1.00 96.88 369 ASN A C 1
ATOM 2951 O O . ASN A 1 369 ? 10.735 -15.886 -8.774 1.00 96.88 369 ASN A O 1
ATOM 2955 N N . THR A 1 370 ? 11.376 -13.793 -8.254 1.00 98.06 370 THR A N 1
ATOM 2956 C CA . THR A 1 370 ? 10.410 -13.579 -7.166 1.00 98.06 370 THR A CA 1
ATOM 2957 C C . THR A 1 370 ? 9.350 -12.554 -7.530 1.00 98.06 370 THR A C 1
ATOM 2959 O O . THR A 1 370 ? 8.220 -12.670 -7.066 1.00 98.06 370 THR A O 1
ATOM 2962 N N . LEU A 1 371 ? 9.685 -11.581 -8.384 1.00 98.62 371 LEU A N 1
ATOM 2963 C CA . LEU A 1 371 ? 8.745 -10.577 -8.849 1.00 98.62 371 LEU A CA 1
ATOM 2964 C C . LEU A 1 371 ? 7.717 -11.234 -9.770 1.00 98.62 371 LEU A C 1
ATOM 2966 O O . LEU A 1 371 ? 8.068 -11.873 -10.766 1.00 98.62 371 LEU A O 1
ATOM 2970 N N . THR A 1 372 ? 6.451 -11.063 -9.407 1.00 98.50 372 THR A N 1
ATOM 2971 C CA . THR A 1 372 ? 5.288 -11.628 -10.096 1.00 98.50 372 THR A CA 1
ATOM 2972 C C . THR A 1 372 ? 4.426 -10.572 -10.771 1.00 98.50 372 THR A C 1
ATOM 2974 O O . THR A 1 372 ? 3.741 -10.891 -11.742 1.00 98.50 372 THR A O 1
ATOM 2977 N N . GLU A 1 373 ? 4.467 -9.328 -10.288 1.00 98.69 373 GLU A N 1
ATOM 2978 C CA . GLU A 1 373 ? 3.682 -8.213 -10.814 1.00 98.69 373 GLU A CA 1
ATOM 2979 C C . GLU A 1 373 ? 4.578 -6.984 -10.981 1.00 98.69 373 GLU A C 1
ATOM 2981 O O . GLU A 1 373 ? 5.230 -6.548 -10.026 1.00 98.69 373 GLU A O 1
ATOM 2986 N N . LEU A 1 374 ? 4.610 -6.437 -12.196 1.00 98.69 374 LEU A N 1
ATOM 2987 C CA . LEU A 1 374 ? 5.338 -5.216 -12.526 1.00 98.69 374 LEU A CA 1
ATOM 2988 C C . LEU A 1 374 ? 4.404 -4.238 -13.239 1.00 98.69 374 LEU A C 1
ATOM 2990 O O . LEU A 1 374 ? 3.921 -4.529 -14.331 1.00 98.69 374 LEU A O 1
ATOM 2994 N N . ASN A 1 375 ? 4.198 -3.065 -12.647 1.00 98.69 375 ASN A N 1
ATOM 2995 C CA . ASN A 1 375 ? 3.505 -1.956 -13.292 1.00 98.69 375 ASN A CA 1
ATOM 2996 C C . ASN A 1 375 ? 4.501 -0.839 -13.624 1.00 98.69 375 ASN A C 1
ATOM 2998 O O . ASN A 1 375 ? 5.136 -0.274 -12.733 1.00 98.69 375 ASN A O 1
ATOM 3002 N N . VAL A 1 376 ? 4.635 -0.535 -14.914 1.00 98.38 376 VAL A N 1
ATOM 3003 C CA . VAL A 1 376 ? 5.441 0.573 -15.442 1.00 98.38 376 VAL A CA 1
ATOM 3004 C C . VAL A 1 376 ? 4.633 1.387 -16.456 1.00 98.38 376 VAL A C 1
ATOM 3006 O O . VAL A 1 376 ? 5.181 1.921 -17.421 1.00 98.38 376 VAL A O 1
ATOM 3009 N N . ASN A 1 377 ? 3.322 1.514 -16.253 1.00 97.50 377 ASN A N 1
ATOM 3010 C CA . ASN A 1 377 ? 2.489 2.345 -17.114 1.00 97.50 377 ASN A CA 1
ATOM 3011 C C . ASN A 1 377 ? 2.921 3.818 -17.094 1.00 97.50 377 ASN A C 1
ATOM 3013 O O . ASN A 1 377 ? 3.540 4.284 -16.137 1.00 97.50 377 ASN A O 1
ATOM 3017 N N . THR A 1 378 ? 2.620 4.554 -18.162 1.00 97.44 378 THR A N 1
ATOM 3018 C CA . THR A 1 378 ? 2.860 6.005 -18.278 1.00 97.44 378 THR A CA 1
ATOM 3019 C C . THR A 1 378 ? 4.253 6.442 -17.799 1.00 97.44 378 THR A C 1
ATOM 3021 O O . THR A 1 378 ? 4.399 7.163 -16.814 1.00 97.44 378 THR A O 1
ATOM 3024 N N . ASN A 1 379 ? 5.304 5.967 -18.465 1.00 97.88 379 ASN A N 1
ATOM 3025 C CA . ASN A 1 379 ? 6.689 6.083 -17.995 1.00 97.88 379 ASN A CA 1
ATOM 3026 C C . ASN A 1 379 ? 7.676 6.640 -19.034 1.00 97.88 379 ASN A C 1
ATOM 3028 O O . ASN A 1 379 ? 8.897 6.612 -18.830 1.00 97.88 379 ASN A O 1
ATOM 3032 N N . GLN A 1 380 ? 7.135 7.185 -20.129 1.00 94.75 380 GLN A N 1
ATOM 3033 C CA . GLN A 1 380 ? 7.867 7.891 -21.184 1.00 94.75 380 GLN A CA 1
ATOM 3034 C C . GLN A 1 380 ? 8.964 7.038 -21.844 1.00 94.75 380 GLN A C 1
ATOM 3036 O O . GLN A 1 380 ? 10.020 7.550 -22.219 1.00 94.75 380 GLN A O 1
ATOM 3041 N N . PHE A 1 381 ? 8.740 5.728 -21.972 1.00 95.38 381 PHE A N 1
ATOM 3042 C CA . PHE A 1 381 ? 9.602 4.861 -22.773 1.00 95.38 381 PHE A CA 1
ATOM 3043 C C . PHE A 1 381 ? 8.977 4.535 -24.133 1.00 95.38 381 PHE A C 1
ATOM 3045 O O . PHE A 1 381 ? 7.766 4.631 -24.336 1.00 95.38 381 PHE A O 1
ATOM 3052 N N . ALA A 1 382 ? 9.857 4.149 -25.049 1.00 93.81 382 ALA A N 1
ATOM 3053 C CA . ALA A 1 382 ? 9.598 3.743 -26.416 1.00 93.81 382 ALA A CA 1
ATOM 3054 C C . ALA A 1 382 ? 10.227 2.360 -26.691 1.00 93.81 382 ALA A C 1
ATOM 3056 O O . ALA A 1 382 ? 10.708 1.683 -25.773 1.00 93.81 382 ALA A O 1
ATOM 3057 N N . ASP A 1 383 ? 10.293 1.970 -27.965 1.00 94.12 383 ASP A N 1
ATOM 3058 C CA . ASP A 1 383 ? 10.743 0.645 -28.398 1.00 94.12 383 ASP A CA 1
ATOM 3059 C C . ASP A 1 383 ? 12.083 0.197 -27.800 1.00 94.12 383 ASP A C 1
ATOM 3061 O O . ASP A 1 383 ? 12.201 -0.924 -27.305 1.00 94.12 383 ASP A O 1
ATOM 3065 N N . GLU A 1 384 ? 13.080 1.085 -27.773 1.00 92.00 384 GLU A N 1
ATOM 3066 C CA . GLU A 1 384 ? 14.427 0.791 -27.261 1.00 92.00 384 GLU A CA 1
ATOM 3067 C C . GLU A 1 384 ? 14.411 0.275 -25.809 1.00 92.00 384 GLU A C 1
ATOM 3069 O O . GLU A 1 384 ? 15.186 -0.612 -25.439 1.00 92.00 384 GLU A O 1
ATOM 3074 N N . GLY A 1 385 ? 13.532 0.831 -24.969 1.00 90.44 385 GLY A N 1
ATOM 3075 C CA . GLY A 1 385 ? 13.386 0.390 -23.585 1.00 90.44 385 GLY A CA 1
ATOM 3076 C C . GLY A 1 385 ? 12.731 -0.983 -23.491 1.00 90.44 385 GLY A C 1
ATOM 3077 O O . GLY A 1 385 ? 13.166 -1.833 -22.710 1.00 90.44 385 GLY A O 1
ATOM 3078 N N . VAL A 1 386 ? 11.703 -1.200 -24.310 1.00 94.56 386 VAL A N 1
ATOM 3079 C CA . VAL A 1 386 ? 10.885 -2.415 -24.297 1.00 94.56 386 VAL A CA 1
ATOM 3080 C C . VAL A 1 386 ? 11.660 -3.615 -24.835 1.00 94.56 386 VAL A C 1
ATOM 3082 O O . VAL A 1 386 ? 11.489 -4.712 -24.313 1.00 94.56 386 VAL A O 1
ATOM 3085 N N . GLU A 1 387 ? 12.582 -3.444 -25.787 1.00 92.81 387 GLU A N 1
ATOM 3086 C CA . GLU A 1 387 ? 13.410 -4.553 -26.287 1.00 92.81 387 GLU A CA 1
ATOM 3087 C C . GLU A 1 387 ? 14.151 -5.309 -25.174 1.00 92.81 387 GLU A C 1
ATOM 3089 O O . GLU A 1 387 ? 14.209 -6.542 -25.180 1.00 92.81 387 GLU A O 1
ATOM 3094 N N . GLY A 1 388 ? 14.687 -4.577 -24.190 1.00 89.19 388 GLY A N 1
ATOM 3095 C CA . GLY A 1 388 ? 15.354 -5.178 -23.033 1.00 89.19 388 GLY A CA 1
ATOM 3096 C C . GLY A 1 388 ? 14.397 -5.973 -22.144 1.00 89.19 388 GLY A C 1
ATOM 3097 O O . GLY A 1 388 ? 14.781 -7.002 -21.591 1.00 89.19 388 GLY A O 1
ATOM 3098 N N . LEU A 1 389 ? 13.147 -5.520 -22.033 1.00 94.50 389 LEU A N 1
ATOM 3099 C CA . LEU A 1 389 ? 12.096 -6.228 -21.311 1.00 94.50 389 LEU A CA 1
ATOM 3100 C C . LEU A 1 389 ? 11.641 -7.488 -22.064 1.00 94.50 389 LEU A C 1
ATOM 3102 O O . LEU A 1 389 ? 11.483 -8.533 -21.440 1.00 94.50 389 LEU A O 1
ATOM 3106 N N . LEU A 1 390 ? 11.490 -7.426 -23.391 1.00 94.69 390 LEU A N 1
ATOM 3107 C CA . LEU A 1 390 ? 11.096 -8.579 -24.212 1.00 94.69 390 LEU A CA 1
ATOM 3108 C C . LEU A 1 390 ? 12.088 -9.737 -24.085 1.00 94.69 390 LEU A C 1
ATOM 3110 O O . LEU A 1 390 ? 11.676 -10.869 -23.847 1.00 94.69 390 LEU A O 1
ATOM 3114 N N . SER A 1 391 ? 13.389 -9.444 -24.157 1.00 91.56 391 SER A N 1
ATOM 3115 C CA . SER A 1 391 ? 14.437 -10.457 -23.967 1.00 91.56 391 SER A CA 1
ATOM 3116 C C . SER A 1 391 ? 14.357 -11.122 -22.586 1.00 91.56 391 SER A C 1
ATOM 3118 O O . SER A 1 391 ? 14.598 -12.325 -22.447 1.00 91.56 391 SER A O 1
ATOM 3120 N N . ALA A 1 392 ? 13.968 -10.361 -21.558 1.00 94.19 392 ALA A N 1
ATOM 3121 C CA . ALA A 1 392 ? 13.744 -10.904 -20.227 1.00 94.19 392 ALA A CA 1
ATOM 3122 C C . ALA A 1 392 ? 12.505 -11.804 -20.171 1.00 94.19 392 ALA A C 1
ATOM 3124 O O . ALA A 1 392 ? 12.577 -12.892 -19.606 1.00 94.19 392 ALA A O 1
ATOM 3125 N N . LEU A 1 393 ? 11.394 -11.394 -20.791 1.00 95.25 393 LEU A N 1
ATOM 3126 C CA . LEU A 1 393 ? 10.143 -12.158 -20.825 1.00 95.25 393 LEU A CA 1
ATOM 3127 C C . LEU A 1 393 ? 10.260 -13.492 -21.574 1.00 95.25 393 LEU A C 1
ATOM 3129 O O . LEU A 1 393 ? 9.517 -14.417 -21.266 1.00 95.25 393 LEU A O 1
ATOM 3133 N N . GLU A 1 394 ? 11.196 -13.648 -22.510 1.00 94.50 394 GLU A N 1
ATOM 3134 C CA . GLU A 1 394 ? 11.458 -14.951 -23.148 1.00 94.50 394 GLU A CA 1
ATOM 3135 C C . GLU A 1 394 ? 11.936 -16.018 -22.146 1.00 94.50 394 GLU A C 1
ATOM 3137 O O . GLU A 1 394 ? 11.666 -17.207 -22.321 1.00 94.50 394 GLU A O 1
ATOM 3142 N N . HIS A 1 395 ? 12.619 -15.598 -21.077 1.00 93.12 395 HIS A N 1
ATOM 3143 C CA . HIS A 1 395 ? 13.287 -16.490 -20.125 1.00 93.12 395 HIS A CA 1
ATOM 3144 C C . HIS A 1 395 ? 12.670 -16.448 -18.723 1.00 93.12 395 HIS A C 1
ATOM 3146 O O . HIS A 1 395 ? 12.745 -17.432 -17.982 1.00 93.12 395 HIS A O 1
ATOM 3152 N N . ASN A 1 396 ? 12.073 -15.317 -18.342 1.00 95.88 396 ASN A N 1
ATOM 3153 C CA . ASN A 1 396 ? 11.486 -15.114 -17.029 1.00 95.88 396 ASN A CA 1
ATOM 3154 C C . ASN A 1 396 ? 10.168 -15.893 -16.899 1.00 95.88 396 ASN A C 1
ATOM 3156 O O . ASN A 1 396 ? 9.267 -15.802 -17.733 1.00 95.88 396 ASN A O 1
ATOM 3160 N N . LYS A 1 397 ? 10.072 -16.662 -15.813 1.00 95.44 397 LYS A N 1
ATOM 3161 C CA . LYS A 1 397 ? 8.933 -17.536 -15.494 1.00 95.44 397 LYS A CA 1
ATOM 3162 C C . LYS A 1 397 ? 8.150 -17.068 -14.265 1.00 95.44 397 LYS A C 1
ATOM 3164 O O . LYS A 1 397 ? 7.221 -17.752 -13.849 1.00 95.44 397 LYS A O 1
ATOM 3169 N N . SER A 1 398 ? 8.567 -15.965 -13.642 1.00 97.06 398 SER A N 1
ATOM 3170 C CA . SER A 1 398 ? 7.975 -15.459 -12.402 1.00 97.06 398 SER A CA 1
ATOM 3171 C C . SER A 1 398 ? 6.923 -14.388 -12.659 1.00 97.06 398 SER A C 1
ATOM 3173 O O . SER A 1 398 ? 5.915 -14.366 -11.961 1.00 97.06 398 SER A O 1
ATOM 3175 N N . ILE A 1 399 ? 7.122 -13.523 -13.659 1.00 97.75 399 ILE A N 1
ATOM 3176 C CA . ILE A 1 399 ? 6.186 -12.446 -13.986 1.00 97.75 399 ILE A CA 1
ATOM 3177 C C . ILE A 1 399 ? 4.886 -13.035 -14.540 1.00 97.75 399 ILE A C 1
ATOM 3179 O O . ILE A 1 399 ? 4.871 -13.737 -15.550 1.00 97.75 399 ILE A O 1
ATOM 3183 N N . THR A 1 400 ? 3.790 -12.703 -13.866 1.00 96.75 400 THR A N 1
ATOM 3184 C CA . THR A 1 400 ? 2.422 -13.115 -14.202 1.00 96.75 400 THR A CA 1
ATOM 3185 C C . THR A 1 400 ? 1.534 -11.930 -14.573 1.00 96.75 400 THR A C 1
ATOM 3187 O O . THR A 1 400 ? 0.601 -12.106 -15.352 1.00 96.75 400 THR A O 1
ATOM 3190 N N . VAL A 1 401 ? 1.841 -10.729 -14.074 1.00 97.50 401 VAL A N 1
ATOM 3191 C CA . VAL A 1 401 ? 1.121 -9.486 -14.379 1.00 97.50 401 VAL A CA 1
ATOM 3192 C C . VAL A 1 401 ? 2.121 -8.429 -14.827 1.00 97.50 401 VAL A C 1
ATOM 3194 O O . VAL A 1 401 ? 3.107 -8.169 -14.134 1.00 97.50 401 VAL A O 1
ATOM 3197 N N . LEU A 1 402 ? 1.858 -7.819 -15.978 1.00 97.38 402 LEU A N 1
ATOM 3198 C CA . LEU A 1 402 ? 2.673 -6.749 -16.536 1.00 97.38 402 LEU A CA 1
ATOM 3199 C C . LEU A 1 402 ? 1.781 -5.630 -17.081 1.00 97.38 402 LEU A C 1
ATOM 3201 O O . LEU A 1 402 ? 0.900 -5.888 -17.893 1.00 97.38 402 LEU A O 1
ATOM 3205 N N . ASP A 1 403 ? 2.031 -4.392 -16.674 1.00 97.50 403 ASP A N 1
ATOM 3206 C CA . ASP A 1 403 ? 1.351 -3.214 -17.224 1.00 97.50 403 ASP A CA 1
ATOM 3207 C C . ASP A 1 403 ? 2.368 -2.301 -17.923 1.00 97.50 403 ASP A C 1
ATOM 3209 O O . ASP A 1 403 ? 3.303 -1.793 -17.293 1.00 97.50 403 ASP A O 1
ATOM 3213 N N . LEU A 1 404 ? 2.196 -2.141 -19.241 1.00 96.12 404 LEU A N 1
ATOM 3214 C CA . LEU A 1 404 ? 2.983 -1.259 -20.110 1.00 96.12 404 LEU A CA 1
ATOM 3215 C C . LEU A 1 404 ? 2.144 -0.114 -20.692 1.00 96.12 404 LEU A C 1
ATOM 3217 O O . LEU A 1 404 ? 2.643 0.618 -21.552 1.00 96.12 404 LEU A O 1
ATOM 3221 N N . SER A 1 405 ? 0.890 0.036 -20.264 1.00 95.31 405 SER A N 1
ATOM 3222 C CA . SER A 1 405 ? -0.068 0.975 -20.843 1.00 95.31 405 SER A CA 1
ATOM 3223 C C . SER A 1 405 ? 0.431 2.422 -20.835 1.00 95.31 405 SER A C 1
ATOM 3225 O O . SER A 1 405 ? 1.316 2.802 -20.062 1.00 95.31 405 SER A O 1
ATOM 3227 N N . CYS A 1 406 ? -0.116 3.244 -21.731 1.00 95.38 406 CYS A N 1
ATOM 3228 C CA . CYS A 1 406 ? 0.211 4.670 -21.853 1.00 95.38 406 CYS A CA 1
ATOM 3229 C C . CYS A 1 406 ? 1.711 4.964 -22.079 1.00 95.38 406 CYS A C 1
ATOM 3231 O O . CYS A 1 406 ? 2.226 5.995 -21.643 1.00 95.38 406 CYS A O 1
ATOM 3233 N N . ASN A 1 407 ? 2.431 4.061 -22.743 1.00 95.56 407 ASN A N 1
ATOM 3234 C CA . ASN A 1 407 ? 3.793 4.286 -23.240 1.00 95.56 407 ASN A CA 1
ATOM 3235 C C . ASN A 1 407 ? 3.807 4.262 -24.773 1.00 95.56 407 ASN A C 1
ATOM 3237 O O . ASN A 1 407 ? 2.758 4.162 -25.388 1.00 95.56 407 ASN A O 1
ATOM 3241 N N . THR A 1 408 ? 4.967 4.344 -25.418 1.00 94.25 408 THR A N 1
ATOM 3242 C CA . THR A 1 408 ? 5.040 4.257 -26.883 1.00 94.25 408 THR A CA 1
ATOM 3243 C C . THR A 1 408 ? 5.594 2.897 -27.292 1.00 94.25 408 THR A C 1
ATOM 3245 O O . THR A 1 408 ? 6.691 2.525 -26.895 1.00 94.25 408 THR A O 1
ATOM 3248 N N . ILE A 1 409 ? 4.851 2.133 -28.085 1.00 93.31 409 ILE A N 1
ATOM 3249 C CA . ILE A 1 409 ? 5.289 0.854 -28.650 1.00 93.31 409 ILE A CA 1
ATOM 3250 C C . ILE A 1 409 ? 4.857 0.833 -30.113 1.00 93.31 409 ILE A C 1
ATOM 3252 O O . ILE A 1 409 ? 3.661 0.862 -30.407 1.00 93.31 409 ILE A O 1
ATOM 3256 N N . SER A 1 410 ? 5.818 0.785 -31.034 1.00 92.62 410 SER A N 1
ATOM 3257 C CA . SER A 1 410 ? 5.519 0.702 -32.464 1.00 92.62 410 SER A CA 1
ATOM 3258 C C . SER A 1 410 ? 4.850 -0.624 -32.830 1.00 92.62 410 SER A C 1
ATOM 3260 O O . SER A 1 410 ? 5.021 -1.642 -32.156 1.00 92.62 410 SER A O 1
ATOM 3262 N N . GLU A 1 411 ? 4.126 -0.647 -33.948 1.00 89.94 411 GLU A N 1
ATOM 3263 C CA . GLU A 1 411 ? 3.514 -1.870 -34.491 1.00 89.94 411 GLU A CA 1
ATOM 3264 C C . GLU A 1 411 ? 4.547 -2.987 -34.722 1.00 89.94 411 GLU A C 1
ATOM 3266 O O . GLU A 1 411 ? 4.306 -4.155 -34.407 1.00 89.94 411 GLU A O 1
ATOM 3271 N N . GLY A 1 412 ? 5.739 -2.628 -35.218 1.00 90.38 412 GLY A N 1
ATOM 3272 C CA . GLY A 1 412 ? 6.826 -3.577 -35.458 1.00 90.38 412 GLY A CA 1
ATOM 3273 C C . GLY A 1 412 ? 7.282 -4.266 -34.173 1.00 90.38 412 GLY A C 1
ATOM 3274 O O . GLY A 1 412 ? 7.431 -5.492 -34.134 1.00 90.38 412 GLY A O 1
ATOM 3275 N N . LEU A 1 413 ? 7.437 -3.497 -33.093 1.00 92.69 413 LEU A N 1
ATOM 3276 C CA . LEU A 1 413 ? 7.767 -4.060 -31.791 1.00 92.69 413 LEU A CA 1
ATOM 3277 C C . LEU A 1 413 ? 6.581 -4.810 -31.165 1.00 92.69 413 LEU A C 1
ATOM 3279 O O . LEU A 1 413 ? 6.788 -5.841 -30.524 1.00 92.69 413 LEU A O 1
ATOM 3283 N N . GLY A 1 414 ? 5.347 -4.365 -31.410 1.00 92.94 414 GLY A N 1
ATOM 3284 C CA . GLY A 1 414 ? 4.125 -5.071 -31.024 1.00 92.94 414 GLY A CA 1
ATOM 3285 C C . GLY A 1 414 ? 4.082 -6.507 -31.556 1.00 92.94 414 GLY A C 1
ATOM 3286 O O . GLY A 1 414 ? 3.815 -7.444 -30.804 1.00 92.94 414 GLY A O 1
ATOM 3287 N N . LYS A 1 415 ? 4.457 -6.723 -32.823 1.00 93.00 415 LYS A N 1
ATOM 3288 C CA . LYS A 1 415 ? 4.571 -8.071 -33.421 1.00 93.00 415 LYS A CA 1
ATOM 3289 C C . LYS A 1 415 ? 5.646 -8.926 -32.746 1.00 93.00 415 LYS A C 1
ATOM 3291 O O . LYS A 1 415 ? 5.461 -10.128 -32.544 1.00 93.00 415 LYS A O 1
ATOM 3296 N N . LYS A 1 416 ? 6.770 -8.321 -32.351 1.00 94.62 416 LYS A N 1
ATOM 3297 C CA . LYS A 1 416 ? 7.819 -9.008 -31.577 1.00 94.62 416 LYS A CA 1
ATOM 3298 C C . LYS A 1 416 ? 7.302 -9.407 -30.193 1.00 94.62 416 LYS A C 1
ATOM 3300 O O . LYS A 1 416 ? 7.468 -10.558 -29.801 1.00 94.62 416 LYS A O 1
ATOM 3305 N N . LEU A 1 417 ? 6.610 -8.502 -29.499 1.00 94.00 417 LEU A N 1
ATOM 3306 C CA . LEU A 1 417 ? 5.952 -8.774 -28.221 1.00 94.00 417 LEU A CA 1
ATOM 3307 C C . LEU A 1 417 ? 4.946 -9.927 -28.346 1.00 94.00 417 LEU A C 1
ATOM 3309 O O . LEU A 1 417 ? 5.016 -10.871 -27.566 1.00 94.00 417 LEU A O 1
ATOM 3313 N N . GLN A 1 418 ? 4.074 -9.913 -29.357 1.00 94.00 418 GLN A N 1
ATOM 3314 C CA . GLN A 1 418 ? 3.122 -10.997 -29.628 1.00 94.00 418 GLN A CA 1
ATOM 3315 C C . GLN A 1 418 ? 3.820 -12.363 -29.741 1.00 94.00 418 GLN A C 1
ATOM 3317 O O . GLN A 1 418 ? 3.370 -13.344 -29.145 1.00 94.00 418 GLN A O 1
ATOM 3322 N N . ASN A 1 419 ? 4.943 -12.430 -30.464 1.00 94.50 419 ASN A N 1
ATOM 3323 C CA . ASN A 1 419 ? 5.732 -13.656 -30.592 1.00 94.50 419 ASN A CA 1
ATOM 3324 C C . ASN A 1 419 ? 6.332 -14.112 -29.255 1.00 94.50 419 ASN A C 1
ATOM 3326 O O . ASN A 1 419 ? 6.301 -15.308 -28.962 1.00 94.50 419 ASN A O 1
ATOM 3330 N N . VAL A 1 420 ? 6.829 -13.181 -28.435 1.00 95.31 420 VA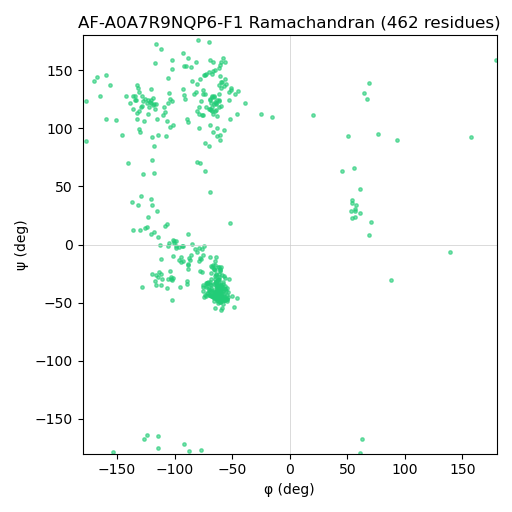L A N 1
ATOM 3331 C CA . VAL A 1 420 ? 7.339 -13.479 -27.086 1.00 95.31 420 VAL A CA 1
ATOM 3332 C C . VAL A 1 420 ? 6.222 -14.015 -26.191 1.00 95.31 420 VAL A C 1
ATOM 3334 O O . VAL A 1 420 ? 6.401 -15.051 -25.554 1.00 95.31 420 VAL A O 1
ATOM 3337 N N . ILE A 1 421 ? 5.043 -13.384 -26.189 1.00 93.25 421 ILE A N 1
ATOM 3338 C CA . ILE A 1 421 ? 3.896 -13.835 -25.384 1.00 93.25 421 ILE A CA 1
ATOM 3339 C C . ILE A 1 421 ? 3.401 -15.213 -25.831 1.00 93.25 421 ILE A C 1
ATOM 3341 O O . ILE A 1 421 ? 3.043 -16.031 -24.990 1.00 93.25 421 ILE A O 1
ATOM 3345 N N . ARG A 1 422 ? 3.447 -15.528 -27.131 1.00 93.19 422 ARG A N 1
ATOM 3346 C CA . ARG A 1 422 ? 3.132 -16.876 -27.638 1.00 93.19 422 ARG A CA 1
ATOM 3347 C C . ARG A 1 422 ? 4.023 -17.963 -27.024 1.00 93.19 422 ARG A C 1
ATOM 3349 O O . ARG A 1 422 ? 3.576 -19.093 -26.841 1.00 93.19 422 ARG A O 1
ATOM 3356 N N . LEU A 1 423 ? 5.284 -17.642 -26.734 1.00 93.06 423 LEU A N 1
ATOM 3357 C CA . LEU A 1 423 ? 6.246 -18.573 -26.139 1.00 93.06 423 LEU A CA 1
ATOM 3358 C C . LEU A 1 423 ? 6.214 -18.544 -24.603 1.00 93.06 423 LEU A C 1
ATOM 3360 O O . LEU A 1 423 ? 6.442 -19.576 -23.965 1.00 93.06 423 LEU A O 1
ATOM 3364 N N . ASN A 1 424 ? 5.900 -17.394 -24.002 1.00 93.31 424 ASN A N 1
ATOM 3365 C CA . ASN A 1 424 ? 5.787 -17.242 -22.559 1.00 93.31 424 ASN A CA 1
ATOM 3366 C C . ASN A 1 424 ? 4.442 -17.791 -22.043 1.00 93.31 424 ASN A C 1
ATOM 3368 O O . ASN A 1 424 ? 3.374 -17.230 -22.277 1.00 93.31 424 ASN A O 1
ATOM 3372 N N . LYS A 1 425 ? 4.502 -18.889 -21.282 1.00 91.12 425 LYS A N 1
ATOM 3373 C CA . LYS A 1 425 ? 3.322 -19.560 -20.704 1.00 91.12 425 LYS A CA 1
ATOM 3374 C C . LYS A 1 425 ? 2.963 -19.096 -19.285 1.00 91.12 425 LYS A C 1
ATOM 3376 O O . LYS A 1 425 ? 2.021 -19.624 -18.702 1.00 91.12 425 LYS A O 1
ATOM 3381 N N . TYR A 1 426 ? 3.739 -18.174 -18.717 1.00 94.50 426 TYR A N 1
ATOM 3382 C CA . TYR A 1 426 ? 3.647 -17.763 -17.312 1.00 94.50 426 TYR A CA 1
ATOM 3383 C C . TYR A 1 426 ? 2.923 -16.427 -17.149 1.00 94.50 426 TYR A C 1
ATOM 3385 O O . TYR A 1 426 ? 2.245 -16.228 -16.145 1.00 94.50 426 TYR A O 1
ATOM 3393 N N . LEU A 1 427 ? 3.018 -15.538 -18.142 1.00 94.94 427 LEU A N 1
ATOM 3394 C CA . LEU A 1 427 ? 2.292 -14.279 -18.155 1.00 94.94 427 LEU A CA 1
ATOM 3395 C C . LEU A 1 427 ? 0.790 -14.549 -18.291 1.00 94.94 427 LEU A C 1
ATOM 3397 O O . LEU A 1 427 ? 0.353 -15.268 -19.195 1.00 94.94 427 LEU A O 1
ATOM 3401 N N . LEU A 1 428 ? 0.016 -13.976 -17.373 1.00 94.00 428 LEU A N 1
ATOM 3402 C CA . LEU A 1 428 ? -1.433 -14.154 -17.258 1.00 94.00 428 LEU A CA 1
ATOM 3403 C C . LEU A 1 428 ? -2.184 -12.866 -17.602 1.00 94.00 428 LEU A C 1
ATOM 3405 O O . LEU A 1 428 ? -3.246 -12.931 -18.215 1.00 94.00 428 LEU A O 1
ATOM 3409 N N . THR A 1 429 ? -1.607 -11.715 -17.256 1.00 94.38 429 THR A N 1
ATOM 3410 C CA . THR A 1 429 ? -2.189 -10.394 -17.497 1.00 94.38 429 THR A CA 1
ATOM 3411 C C . THR A 1 429 ? -1.152 -9.482 -18.136 1.00 94.38 429 THR A C 1
ATOM 3413 O O . THR A 1 429 ? -0.025 -9.379 -17.648 1.00 94.38 429 THR A O 1
ATOM 3416 N N . LEU A 1 430 ? -1.549 -8.815 -19.219 1.00 95.19 430 LEU A N 1
ATOM 3417 C CA . LEU A 1 430 ? -0.751 -7.815 -19.914 1.00 95.19 430 LEU A CA 1
ATOM 3418 C C . LEU A 1 430 ? -1.649 -6.644 -20.314 1.00 95.19 430 LEU A C 1
ATOM 3420 O O . LEU A 1 430 ? -2.599 -6.856 -21.066 1.00 95.19 430 LEU A O 1
ATOM 3424 N N . ASP A 1 431 ? -1.327 -5.441 -19.851 1.00 93.56 431 ASP A N 1
ATOM 3425 C CA . ASP A 1 431 ? -2.002 -4.213 -20.283 1.00 93.56 431 ASP A CA 1
ATOM 3426 C C . ASP A 1 431 ? -1.131 -3.454 -21.297 1.00 93.56 431 ASP A C 1
ATOM 3428 O O . ASP A 1 431 ? 0.037 -3.141 -21.041 1.00 93.56 431 ASP A O 1
ATOM 3432 N N . LEU A 1 432 ? -1.710 -3.203 -22.476 1.00 92.94 432 LEU A N 1
ATOM 3433 C CA . LEU A 1 432 ? -1.109 -2.489 -23.608 1.00 92.94 432 LEU A CA 1
ATOM 3434 C C . LEU A 1 432 ? -1.978 -1.322 -24.085 1.00 92.94 432 LEU A C 1
ATOM 3436 O O . LEU A 1 432 ? -1.760 -0.808 -25.191 1.00 92.94 432 LEU A O 1
ATOM 3440 N N . ARG A 1 433 ? -2.977 -0.896 -23.304 1.00 91.62 433 ARG A N 1
ATOM 3441 C CA . ARG A 1 433 ? -3.815 0.242 -23.689 1.00 91.62 433 ARG A CA 1
ATOM 3442 C C . ARG A 1 433 ? -2.962 1.465 -23.935 1.00 91.62 433 ARG A C 1
ATOM 3444 O O . ARG A 1 433 ? -1.986 1.715 -23.233 1.00 91.62 433 ARG A O 1
ATOM 3451 N N . LEU A 1 434 ? -3.353 2.245 -24.937 1.00 91.62 434 LEU A N 1
ATOM 3452 C CA . LEU A 1 434 ? -2.697 3.513 -25.250 1.00 91.62 434 LEU A CA 1
ATOM 3453 C C . LEU A 1 434 ? -1.183 3.360 -25.511 1.00 91.62 434 LEU A C 1
ATOM 3455 O O . LEU A 1 434 ? -0.432 4.296 -25.269 1.00 91.62 434 LEU A O 1
ATOM 3459 N N . THR A 1 435 ? -0.741 2.193 -26.011 1.00 89.44 435 THR A N 1
ATOM 3460 C CA . THR A 1 435 ? 0.657 1.970 -26.426 1.00 89.44 435 THR A CA 1
ATOM 3461 C C . THR A 1 435 ? 0.934 2.249 -27.903 1.00 89.44 435 THR A C 1
ATOM 3463 O O . THR A 1 435 ? 2.087 2.315 -28.310 1.00 89.44 435 THR A O 1
ATOM 3466 N N . GLY A 1 436 ? -0.106 2.375 -28.731 1.00 85.06 436 GLY A N 1
ATOM 3467 C CA . GLY A 1 436 ? -0.003 2.477 -30.194 1.00 85.06 436 GLY A CA 1
ATOM 3468 C C . GLY A 1 436 ? -0.005 1.126 -30.923 1.00 85.06 436 GLY A C 1
ATOM 3469 O O . GLY A 1 436 ? -0.560 1.040 -32.010 1.00 85.06 436 GLY A O 1
ATOM 3470 N N . SER A 1 437 ? 0.505 0.054 -30.306 1.00 81.38 437 SER A N 1
ATOM 3471 C CA . SER A 1 437 ? 0.546 -1.297 -30.907 1.00 81.38 437 SER A CA 1
ATOM 3472 C C . SER A 1 437 ? -0.616 -2.218 -30.513 1.00 81.38 437 SER A C 1
ATOM 3474 O O . SER A 1 437 ? -0.811 -3.260 -31.138 1.00 81.38 437 SER A O 1
ATOM 3476 N N . GLY A 1 438 ? -1.391 -1.850 -29.485 1.00 73.94 438 GLY A N 1
ATOM 3477 C CA . GLY A 1 438 ? -2.386 -2.727 -28.861 1.00 73.94 438 GLY A CA 1
ATOM 3478 C C . GLY A 1 438 ? -3.427 -3.302 -29.829 1.00 73.94 438 GLY A C 1
ATOM 3479 O O . GLY A 1 438 ? -3.641 -4.508 -29.818 1.00 73.94 438 GLY A O 1
ATOM 3480 N N . MET A 1 439 ? -4.020 -2.482 -30.706 1.00 78.88 439 MET A N 1
ATOM 3481 C CA . MET A 1 439 ? -5.185 -2.886 -31.515 1.00 78.88 439 MET A CA 1
ATOM 3482 C C . MET A 1 439 ? -4.912 -4.041 -32.493 1.00 78.88 439 MET A C 1
ATOM 3484 O O . MET A 1 439 ? -5.782 -4.882 -32.695 1.00 78.88 439 MET A O 1
ATOM 3488 N N . GLU A 1 440 ? -3.724 -4.105 -33.107 1.00 83.50 440 GLU A N 1
ATOM 3489 C CA . GLU A 1 440 ? -3.415 -5.145 -34.105 1.00 83.50 440 GLU A CA 1
ATOM 3490 C C . GLU A 1 440 ? -3.146 -6.505 -33.439 1.00 83.50 440 GLU A C 1
ATOM 3492 O O . GLU A 1 440 ? -3.577 -7.550 -33.930 1.00 83.50 440 GLU A O 1
ATOM 3497 N N . ILE A 1 441 ? -2.437 -6.505 -32.307 1.00 90.00 441 ILE A N 1
ATOM 3498 C CA . ILE A 1 441 ? -1.981 -7.738 -31.649 1.00 90.00 441 ILE A CA 1
ATOM 3499 C C . ILE A 1 441 ? -2.934 -8.238 -30.560 1.00 90.00 441 ILE A C 1
ATOM 3501 O O . ILE A 1 441 ? -2.814 -9.399 -30.154 1.00 90.00 441 ILE A O 1
ATOM 3505 N N . GLU A 1 442 ? -3.872 -7.400 -30.099 1.00 88.25 442 GLU A N 1
ATOM 3506 C CA . GLU A 1 442 ? -4.792 -7.694 -28.994 1.00 88.25 442 GLU A CA 1
ATOM 3507 C C . GLU A 1 442 ? -5.463 -9.066 -29.145 1.00 88.25 442 GLU A C 1
ATOM 3509 O O . GLU A 1 442 ? -5.291 -9.884 -28.240 1.00 88.25 442 GLU A O 1
ATOM 3514 N N . PRO A 1 443 ? -6.134 -9.423 -30.263 1.00 90.44 443 PRO A N 1
ATOM 3515 C CA . PRO A 1 443 ? -6.888 -10.677 -30.318 1.00 90.44 443 PRO A CA 1
ATOM 3516 C C . PRO A 1 443 ? -6.012 -11.913 -30.075 1.00 90.44 443 PRO A C 1
ATOM 3518 O O . PRO A 1 443 ? -6.416 -12.862 -29.392 1.00 90.44 443 PRO A O 1
ATOM 3521 N N . ALA A 1 444 ? -4.790 -11.898 -30.607 1.00 92.38 444 ALA A N 1
ATOM 3522 C CA . ALA A 1 444 ? -3.842 -12.992 -30.462 1.00 92.38 444 ALA A CA 1
ATOM 3523 C C . ALA A 1 444 ? -3.230 -13.042 -29.057 1.00 92.38 444 ALA A C 1
ATOM 3525 O O . ALA A 1 444 ? -3.171 -14.116 -28.455 1.00 92.38 444 ALA A O 1
ATOM 3526 N N . VAL A 1 445 ? -2.817 -11.889 -28.520 1.00 92.75 445 VAL A N 1
ATOM 3527 C CA . VAL A 1 445 ? -2.282 -11.772 -27.156 1.00 92.75 445 VAL A CA 1
ATOM 3528 C C . VAL A 1 445 ? -3.340 -12.206 -26.142 1.00 92.75 445 VAL A C 1
ATOM 3530 O O . VAL A 1 445 ? -3.080 -13.089 -25.327 1.00 92.75 445 VAL A O 1
ATOM 3533 N N . THR A 1 446 ? -4.565 -11.692 -26.241 1.00 91.44 446 THR A N 1
ATOM 3534 C CA . THR A 1 446 ? -5.687 -12.057 -25.367 1.00 91.44 446 THR A CA 1
ATOM 3535 C C . THR A 1 446 ? -5.999 -13.548 -25.433 1.00 91.44 446 THR A C 1
ATOM 3537 O O . THR A 1 446 ? -6.241 -14.174 -24.399 1.00 91.44 446 THR A O 1
ATOM 3540 N N . SER A 1 447 ? -5.981 -14.148 -26.626 1.00 92.69 447 SER A N 1
ATOM 3541 C CA . SER A 1 447 ? -6.199 -15.592 -26.783 1.00 92.69 447 SER A CA 1
ATOM 3542 C C . SER A 1 447 ? -5.114 -16.410 -26.078 1.00 92.69 447 SER A C 1
ATOM 3544 O O . SER A 1 447 ? -5.431 -17.372 -25.374 1.00 92.69 447 SER A O 1
ATOM 3546 N N . GLN A 1 448 ? -3.850 -15.999 -26.203 1.00 94.31 448 GLN A N 1
ATOM 3547 C CA . GLN A 1 448 ? -2.729 -16.663 -25.542 1.00 94.31 448 GLN A CA 1
ATOM 3548 C C . GLN A 1 448 ? -2.777 -16.513 -24.015 1.00 94.31 448 GLN A C 1
ATOM 3550 O O . GLN A 1 448 ? -2.604 -17.499 -23.302 1.00 94.31 448 GLN A O 1
ATOM 3555 N N . LEU A 1 449 ? -3.067 -15.319 -23.495 1.00 93.31 449 LEU A N 1
ATOM 3556 C CA . LEU A 1 449 ? -3.192 -15.086 -22.052 1.00 93.31 449 LEU A CA 1
ATOM 3557 C C . LEU A 1 449 ? -4.356 -15.886 -21.452 1.00 93.31 449 LEU A C 1
ATOM 3559 O O . LEU A 1 449 ? -4.203 -16.515 -20.406 1.00 93.31 449 LEU A O 1
ATOM 3563 N N . LYS A 1 450 ? -5.497 -15.964 -22.154 1.00 91.75 450 LYS A N 1
ATOM 3564 C CA . 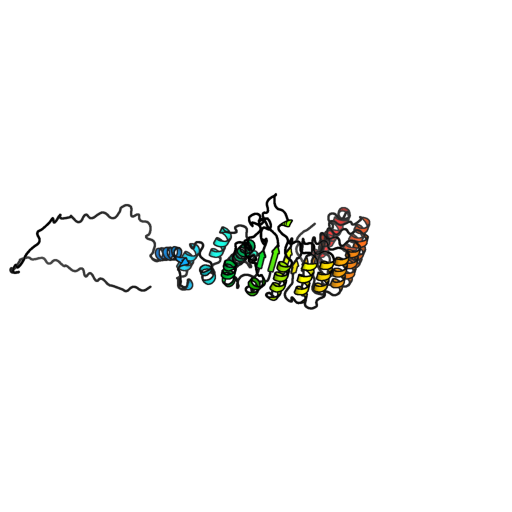LYS A 1 450 ? -6.615 -16.844 -21.775 1.00 91.75 450 LYS A CA 1
ATOM 3565 C C . LYS A 1 450 ? -6.199 -18.314 -21.754 1.00 91.75 450 LYS A C 1
ATOM 3567 O O . LYS A 1 450 ? -6.624 -19.047 -20.861 1.00 91.75 450 LYS A O 1
ATOM 3572 N N . TYR A 1 451 ? -5.393 -18.756 -22.721 1.00 92.69 451 TYR A N 1
ATOM 3573 C CA . TYR A 1 451 ? -4.845 -20.110 -22.724 1.00 92.69 451 TYR A CA 1
ATOM 3574 C C . TYR A 1 451 ? -3.950 -20.346 -21.502 1.00 92.69 451 TYR A C 1
ATOM 3576 O O . TYR A 1 451 ? -4.191 -21.305 -20.770 1.00 92.69 451 TYR A O 1
ATOM 3584 N N . ASN A 1 452 ? -2.989 -19.457 -21.234 1.00 92.56 452 ASN A N 1
ATOM 3585 C CA . ASN A 1 452 ? -2.090 -19.545 -20.081 1.00 92.56 452 ASN A CA 1
ATOM 3586 C C . ASN A 1 452 ? -2.876 -19.599 -18.762 1.00 92.56 452 ASN A C 1
ATOM 3588 O O . ASN A 1 452 ? -2.655 -20.491 -17.947 1.00 92.56 452 ASN A O 1
ATOM 3592 N N . LEU A 1 453 ? -3.857 -18.708 -18.586 1.00 89.44 453 LEU A N 1
ATOM 3593 C CA . LEU A 1 453 ? -4.708 -18.659 -17.398 1.00 89.44 453 LEU A CA 1
ATOM 3594 C C . LEU A 1 453 ? -5.452 -19.979 -17.170 1.00 89.44 453 LEU A C 1
ATOM 3596 O O . LEU A 1 453 ? -5.427 -20.502 -16.055 1.00 89.44 453 LEU A O 1
ATOM 3600 N N . LYS A 1 454 ? -6.045 -20.565 -18.219 1.00 89.06 454 LYS A N 1
ATOM 3601 C CA . LYS A 1 454 ? -6.708 -21.877 -18.127 1.00 89.06 454 LYS A CA 1
ATOM 3602 C C . LYS A 1 454 ? -5.765 -22.971 -17.622 1.00 89.06 454 LYS A C 1
ATOM 3604 O O . LYS A 1 454 ? -6.199 -23.802 -16.831 1.00 89.06 454 LYS A O 1
ATOM 3609 N N . GLN A 1 455 ? -4.487 -22.948 -18.012 1.00 87.94 455 GLN A N 1
ATOM 3610 C CA . GLN A 1 455 ? -3.499 -23.923 -17.528 1.00 87.94 455 GLN A CA 1
ATOM 3611 C C . GLN A 1 455 ? -3.208 -23.793 -16.024 1.00 87.94 455 GLN A C 1
ATOM 3613 O O . GLN A 1 455 ? -2.740 -24.746 -15.411 1.00 87.94 455 GLN A O 1
ATOM 3618 N N . THR A 1 456 ? -3.493 -22.640 -15.410 1.00 84.12 456 THR A N 1
ATOM 3619 C CA . THR A 1 456 ? -3.265 -22.421 -13.969 1.00 84.12 456 THR A CA 1
ATOM 3620 C C . THR A 1 456 ? -4.428 -22.856 -13.075 1.00 84.12 456 THR A C 1
ATOM 3622 O O . THR A 1 456 ? -4.269 -22.877 -11.857 1.00 84.12 456 THR A O 1
ATOM 3625 N N . GLY A 1 457 ? -5.605 -23.152 -13.641 1.00 75.50 457 GLY A N 1
ATOM 3626 C CA . GLY A 1 457 ? -6.818 -23.452 -12.868 1.00 75.50 457 GLY A CA 1
ATOM 3627 C C . GLY A 1 457 ? -7.414 -22.260 -12.099 1.00 75.50 457 GLY A C 1
ATOM 3628 O O . GLY A 1 457 ? -8.335 -22.451 -11.309 1.00 75.50 457 GLY A O 1
ATOM 3629 N N . LYS A 1 458 ? -6.916 -21.031 -12.306 1.00 68.06 458 LYS A N 1
ATOM 3630 C CA . LYS A 1 458 ? -7.408 -19.807 -11.645 1.00 68.06 458 LYS A CA 1
ATOM 3631 C C . LYS A 1 458 ? -8.610 -19.200 -12.393 1.00 68.06 458 LYS A C 1
ATOM 3633 O O . LYS A 1 458 ? -8.620 -19.168 -13.622 1.00 68.06 458 LYS A O 1
ATOM 3638 N N . GLN A 1 459 ? -9.607 -18.694 -11.655 1.00 52.94 459 GLN A N 1
ATOM 3639 C CA . GLN A 1 459 ? -10.747 -17.932 -12.200 1.00 52.94 459 GLN A CA 1
ATOM 3640 C C . GLN A 1 459 ? -10.464 -16.413 -12.264 1.00 52.94 459 GLN A C 1
ATOM 3642 O O . GLN A 1 459 ? -9.631 -15.889 -11.530 1.00 52.94 459 GLN A O 1
ATOM 3647 N N . PHE A 1 460 ? -11.143 -15.747 -13.203 1.00 53.94 460 PHE A N 1
ATOM 3648 C CA . PHE A 1 460 ? -10.909 -14.402 -13.761 1.00 53.94 460 PHE A CA 1
ATOM 3649 C C . PHE A 1 460 ? -11.117 -13.218 -12.796 1.00 53.94 460 PHE A C 1
ATOM 3651 O O . PHE A 1 460 ? -12.075 -13.240 -12.034 1.00 53.94 460 PHE A O 1
ATOM 3658 N N . TYR A 1 461 ? -10.362 -12.126 -13.004 1.00 39.53 461 TYR A N 1
ATOM 3659 C CA . TYR A 1 461 ? -10.858 -10.737 -12.951 1.00 39.53 461 TYR A CA 1
ATOM 3660 C C . TYR A 1 461 ? -10.162 -9.915 -14.054 1.00 39.53 461 TYR A C 1
ATOM 3662 O O . TYR A 1 461 ? -8.944 -9.974 -14.204 1.00 39.53 461 TYR A O 1
ATOM 3670 N N . TYR A 1 462 ? -10.953 -9.227 -14.881 1.00 40.34 462 TYR A N 1
ATOM 3671 C CA . TYR A 1 462 ? -10.505 -8.422 -16.025 1.00 40.34 462 TYR A CA 1
ATOM 3672 C C . TYR A 1 462 ? -9.709 -7.183 -15.578 1.00 40.34 462 TYR A C 1
ATOM 3674 O O . TYR A 1 462 ? -10.084 -6.541 -14.602 1.00 40.34 462 TYR A O 1
ATOM 3682 N N . CYS A 1 463 ? -8.726 -6.772 -16.381 1.00 36.19 463 CYS A N 1
ATOM 3683 C CA . CYS A 1 463 ? -8.578 -5.368 -16.768 1.00 36.19 463 CYS A CA 1
ATOM 3684 C C . CYS A 1 463 ? -7.911 -5.335 -18.151 1.00 36.19 463 CYS A C 1
ATOM 3686 O O . CYS A 1 463 ? -6.752 -5.728 -18.280 1.00 36.19 463 CYS A O 1
ATOM 3688 N N . LEU A 1 464 ? -8.715 -4.997 -19.169 1.00 38.84 464 LEU A N 1
ATOM 3689 C CA . LEU A 1 464 ? -8.236 -4.519 -20.465 1.00 38.84 464 LEU A CA 1
ATOM 3690 C C . LEU A 1 464 ? -7.752 -3.109 -20.263 1.00 38.84 464 LEU A C 1
ATOM 3692 O O . LEU A 1 464 ? -8.531 -2.337 -19.646 1.00 38.84 464 LEU A O 1
#

Organism: NCBI:txid509924

Secondary structure (DSSP, 8-state):
---------------------------------------------------TT-----PPPHHHHHHHHHHHTGGG--S-GGGS-HHHHHHHHHH-----HHHHHHH---HHHHHHHHHHH-TT--GGGGTT-HHHHHHHHHHHHHHHT--TTT--SHHHHHHHHHHTTT--EEEE-------TTS--TT--TT------PPP---HHHHHHT-TT--EEEE--S-SS--TT--GGG----HHHHHHHHHHGGG-TT--EEEE-SS--BHHHHHHHHHHHTT-SS--EEE--SSB-HHHHHHHHHHHHH-TT----EEE--SS--BHHHHHHHHHHHHH-SS--EEE--SSB-HHHHHHHHHHHHTT--S--EEE--S----HHHHHHHHHHHHH--S--EEE-TTS---HHHHHHHHHHHHH-SS--EEE-TTSSSHHHHHHHHHHHHHHHHHHHTPPP----

Sequence (464 aa):
CLLSKSECVMDSDIEVNAYGKPSSYYEIPPAYTDSIRYFVEVTERQLVAEDISWTEYLIPDLSELCNKVIIENFNKFTGSLNSLEEDDRRYIIKNLNRISLHIAVPLIDDEDYWKRQCIDRWPMARVSMHGNSYKRMYLEQNLTYALEFFKPDISTTQEIEELLPLCSEYVEKLNITQLQKKDENYDDQSAAPGSSDDFVEPTRLNFVDIFSKLPKLKDVSMFFGKNNVGLSFEWSVVHTRYEDVLNVCQALECVPQLECLRIHCSLLNCEWTTEICKQLVNHHGLVTLDLSNNMIGNDGGKALAFVMQSPQSRIKTIKVTNNLIGCTGATAIAFALQTNKCLTKLDMGLNRIGNRGLKNLGKALLKNNTLTELNVNTNQFADEGVEGLLSALEHNKSITVLDLSCNTISEGLGKKLQNVIRLNKYLLTLDLRLTGSGMEIEPAVTSQLKYNLKQTGKQFYYCL

Nearest PDB structures (foldseek):
  8glv-assembly1_Ez  TM=9.310E-01  e=8.203E-24  Chlamydomonas reinhardtii
  8tid-assembly1_F  TM=8.336E-01  e=5.260E-21  Tetrahymena thermophila
  7wbt-assembly1_B  TM=5.474E-01  e=2.252E-12  Bos taurus
  5irn-assembly1_A  TM=6.018E-01  e=1.675E-10  Oryctolagus cuniculus
  5irl-assembly1_A  TM=5.614E-01  e=4.416E-10  Oryctolagus cuniculus

pLDDT: mean 82.65, std 21.21, range [26.11, 98.88]

Mean predicted aligned error: 11.94 Å

Radius of gyration: 38.06 Å; Cα contacts (8 Å, |Δi|>4): 741; chains: 1; bounding box: 100×70×121 Å

Foldseek 3Di:
DDDDDDDDDDDDDDDDDDDDDDDDDDDDDDDDDDDDDDDPPPPPPPPPDDDPVPDPPPPPDPLVVVLVVCLVCVLVDPDALVVDDPVSSCVNLVPHDDYDLVRCLVHPQDQVSLVVVCCVVPVPDDCVVQVVGSSLVVLLVVLLVCQQPDEQAPDDCVVNVVSLLSNQVRDQEHANPEGDYPQPVVPVPVDDVPDPPPPDGGHDDQLLVNLLSRQNHAEYAHEQHDPPDDPPDDCVRRDDDLVNLVSVLNNLVSHLQHAYDHYELRQDEQVSLLSNLVSLLQRQNYAEYHHAHYQNEQNSLLSVLSSQQRPSDQHQEYHHAQHQYEQNSLLSNLVSLLRGQRHAYYHHHNYANELNSLLSNLVSLLRHQRHAEYEHENHAYELNSVVSNLVSLLRHQRHAYYEHAQYEYELVNLVSSLVSLLNRLRHQYYHHHNHHNCPPSVVSSVVSSVVSCVVVVDDDDDDD